Protein AF-A0A2K8WUB4-F1 (afdb_monomer_lite)

Secondary structure (DSSP, 8-state):
-EEEEETTEEEEEEEEEEE-HHHHT-GGGB-TTS-B---TTT--EEEEEE-TT--EEEESS-TT-----EEEEEEEEEEEEE-TTSS-EE--TT--S-EEEEEEEEEEEEE------------------------TT--S-----EETTEE-TT----S---TT-------S--GGGHHHHHHHHT--HHHHHHHT-GGGHHHHHHHHHHHHH-TT-HHHHHHHHHHHHHT-EEETTTTEEE-TTTTTSHHHHHHHHHHHS--HHHHHHHHHHHSS--SSEEEEEE---SSTT-SEEEEEETTTTEEEEEE-TTGGGS-HHHHHHHHHHHHHHHHHHHHHHTTT-SSSPPPHHHHHHHHHHHHHHHHHS-TTTHHHHHHHHHHHHHTHHHHHHHHHGGGTT-S-GGGTHHHHHTTTHHHHHHSSS-SS-HHHHHHHHHHTHHHHSSS---TT--

Structure (mmCIF, N/CA/C/O backbone):
data_AF-A0A2K8WUB4-F1
#
_entry.id   AF-A0A2K8WUB4-F1
#
loop_
_atom_site.group_PDB
_atom_site.id
_atom_site.type_symbol
_atom_site.label_atom_id
_atom_site.label_alt_id
_atom_site.label_comp_id
_atom_site.label_asym_id
_atom_site.label_entity_id
_atom_site.label_seq_id
_atom_site.pdbx_PDB_ins_code
_atom_site.Cartn_x
_atom_site.Cartn_y
_atom_site.Cartn_z
_atom_site.occupancy
_atom_site.B_iso_or_equiv
_atom_site.auth_seq_id
_atom_site.auth_comp_id
_atom_site.auth_asym_id
_atom_site.auth_atom_id
_atom_site.pdbx_PDB_model_num
ATOM 1 N N . MET A 1 1 ? -21.294 -20.393 35.984 1.00 43.91 1 MET A N 1
ATOM 2 C CA . MET A 1 1 ? -21.501 -20.922 37.353 1.00 43.91 1 MET A CA 1
ATOM 3 C C . MET A 1 1 ? -22.900 -21.512 37.394 1.00 43.91 1 MET A C 1
ATOM 5 O O . MET A 1 1 ? -23.821 -20.800 37.022 1.00 43.91 1 MET A O 1
ATOM 9 N N . HIS A 1 2 ? -23.064 -22.787 37.753 1.00 37.78 2 HIS A N 1
ATOM 10 C CA . HIS A 1 2 ? -24.391 -23.400 37.884 1.00 37.78 2 HIS A CA 1
ATOM 11 C C . HIS A 1 2 ? -24.726 -23.552 39.367 1.00 37.78 2 HIS A C 1
ATOM 13 O O . HIS A 1 2 ? -23.958 -24.165 40.103 1.00 37.78 2 HIS A O 1
ATOM 19 N N . LEU A 1 3 ? -25.862 -23.003 39.799 1.00 42.22 3 LEU A N 1
ATOM 20 C CA . LEU A 1 3 ? -26.473 -23.350 41.081 1.00 42.22 3 LEU A CA 1
ATOM 21 C C . LEU A 1 3 ? -27.508 -24.452 40.833 1.00 42.22 3 LEU A C 1
ATOM 23 O O . LEU A 1 3 ? -28.371 -24.288 39.974 1.00 42.22 3 LEU A O 1
ATOM 27 N N . ILE A 1 4 ? -27.443 -25.551 41.589 1.00 37.16 4 ILE A N 1
ATOM 28 C CA . ILE A 1 4 ? -28.573 -26.485 41.708 1.00 37.16 4 ILE A CA 1
ATOM 29 C C . ILE A 1 4 ? -29.073 -26.417 43.142 1.00 37.16 4 ILE A C 1
ATOM 31 O O . ILE A 1 4 ? -28.316 -26.616 44.092 1.00 37.16 4 ILE A O 1
ATOM 35 N N . GLU A 1 5 ? -30.361 -26.132 43.268 1.00 35.41 5 GLU A N 1
ATOM 36 C CA . GLU A 1 5 ? -31.099 -26.177 44.518 1.00 35.41 5 GLU A CA 1
ATOM 37 C C . GLU A 1 5 ? -31.355 -27.641 44.892 1.00 35.41 5 GLU A C 1
ATOM 39 O O . GLU A 1 5 ? -31.901 -28.419 44.108 1.00 35.41 5 GLU A O 1
ATOM 44 N N . THR A 1 6 ? -30.959 -28.032 46.099 1.00 38.91 6 THR A N 1
ATOM 45 C CA . THR A 1 6 ? -31.488 -29.246 46.726 1.00 38.91 6 THR A CA 1
ATOM 46 C C . THR A 1 6 ? -32.173 -28.822 48.011 1.00 38.91 6 THR A C 1
ATOM 48 O O . THR A 1 6 ? -31.714 -27.883 48.663 1.00 38.91 6 THR A O 1
ATOM 51 N N . GLY A 1 7 ? -33.287 -29.476 48.353 1.00 31.80 7 GLY A N 1
ATOM 52 C CA . GLY A 1 7 ? -34.225 -29.059 49.405 1.00 31.80 7 GLY A CA 1
ATOM 53 C C . GLY A 1 7 ? -33.686 -29.070 50.842 1.00 31.80 7 GLY A C 1
ATOM 54 O O . GLY A 1 7 ? -34.461 -29.250 51.777 1.00 31.80 7 GLY A O 1
ATOM 55 N N . SER A 1 8 ? -32.373 -28.952 51.043 1.00 33.38 8 SER A N 1
ATOM 56 C CA . SER A 1 8 ? -31.726 -28.993 52.355 1.00 33.38 8 SER A CA 1
ATOM 57 C C . SER A 1 8 ? -30.476 -28.112 52.503 1.00 33.38 8 SER A C 1
ATOM 59 O O . SER A 1 8 ? -29.885 -28.201 53.566 1.00 33.38 8 SER A O 1
ATOM 61 N N . ASN A 1 9 ? -30.063 -27.326 51.490 1.00 36.00 9 ASN A N 1
ATOM 62 C CA . ASN A 1 9 ? -29.095 -26.200 51.518 1.00 36.00 9 ASN A CA 1
ATOM 63 C C . ASN A 1 9 ? -28.535 -25.954 50.097 1.00 36.00 9 ASN A C 1
ATOM 65 O O . ASN A 1 9 ? -28.499 -26.867 49.265 1.00 36.00 9 ASN A O 1
ATOM 69 N N . TYR A 1 10 ? -28.086 -24.725 49.807 1.00 39.72 10 TYR A N 1
ATOM 70 C CA . TYR A 1 10 ? -27.424 -24.393 48.539 1.00 39.72 10 TYR A CA 1
ATOM 71 C C . TYR A 1 10 ? -26.009 -24.979 48.502 1.00 39.72 10 TYR A C 1
ATOM 73 O O . TYR A 1 10 ? -25.207 -24.726 49.395 1.00 39.72 10 TYR A O 1
ATOM 81 N N . ILE A 1 11 ? -25.676 -25.703 47.433 1.00 48.62 11 ILE A N 1
ATOM 82 C CA . ILE A 1 11 ? -24.293 -26.070 47.110 1.00 48.62 11 ILE A CA 1
ATOM 83 C C . ILE A 1 11 ? -23.952 -25.358 45.802 1.00 48.62 11 ILE A C 1
ATOM 85 O O . ILE A 1 11 ? -24.510 -25.684 44.753 1.00 48.62 11 ILE A O 1
ATOM 89 N N . ALA A 1 12 ? -23.054 -24.376 45.860 1.00 48.06 12 ALA A N 1
ATOM 90 C CA . ALA A 1 12 ? -22.504 -23.734 44.671 1.00 48.06 12 ALA A CA 1
ATOM 91 C C . ALA A 1 12 ? -21.246 -24.479 44.212 1.00 48.06 12 ALA A C 1
ATOM 93 O O . ALA A 1 12 ? -20.455 -24.957 45.023 1.00 48.06 12 ALA A O 1
ATOM 94 N N . TYR A 1 13 ? -21.072 -24.604 42.901 1.00 53.88 13 TYR A N 1
ATOM 95 C CA . TYR A 1 13 ? -19.934 -25.296 42.307 1.00 53.88 13 TYR A CA 1
ATOM 96 C C . TYR A 1 13 ? -19.607 -24.706 40.935 1.00 53.88 13 TYR A C 1
ATOM 98 O O . TYR A 1 13 ? -20.449 -24.118 40.244 1.00 53.88 13 TYR A O 1
ATOM 106 N N . ILE A 1 14 ? -18.357 -24.874 40.526 1.00 60.75 14 ILE A N 1
ATOM 107 C CA . ILE A 1 14 ? -17.895 -24.497 39.191 1.00 60.75 14 ILE A CA 1
ATOM 108 C C . ILE A 1 14 ? -18.023 -25.743 38.317 1.00 60.75 14 ILE A C 1
ATOM 110 O O . ILE A 1 14 ? -17.533 -26.802 38.701 1.00 60.75 14 ILE A O 1
ATOM 114 N N . ILE A 1 15 ? -18.688 -25.640 37.163 1.00 66.75 15 ILE A N 1
ATOM 115 C CA . ILE A 1 15 ? -18.698 -26.723 36.172 1.00 66.75 15 ILE A CA 1
ATOM 116 C C . ILE A 1 15 ? -17.862 -26.306 34.971 1.00 66.75 15 ILE A C 1
ATOM 118 O O . ILE A 1 15 ? -18.075 -25.229 34.415 1.00 66.75 15 ILE A O 1
ATOM 122 N N . ARG A 1 16 ? -16.939 -27.182 34.571 1.00 72.38 16 ARG A N 1
ATOM 123 C CA . ARG A 1 16 ? -16.241 -27.134 33.288 1.00 72.38 16 ARG A CA 1
ATOM 124 C C . ARG A 1 16 ? -16.828 -28.188 32.353 1.00 72.38 16 ARG A C 1
ATOM 126 O O . ARG A 1 16 ? -17.029 -29.327 32.771 1.00 72.38 16 ARG A O 1
ATOM 133 N N . TYR A 1 17 ? -17.042 -27.795 31.102 1.00 69.56 17 TYR A N 1
ATOM 134 C CA . TYR A 1 17 ? -17.524 -28.648 30.020 1.00 69.56 17 TYR A CA 1
ATOM 135 C C . TYR A 1 17 ? -16.442 -28.760 28.946 1.00 69.56 17 TYR A C 1
ATOM 137 O O . TYR A 1 17 ? -15.867 -27.746 28.548 1.00 69.56 17 TYR A O 1
ATOM 145 N N . ILE A 1 18 ? -16.144 -29.979 28.505 1.00 76.88 18 ILE A N 1
ATOM 146 C CA . ILE A 1 18 ? -15.232 -30.257 27.391 1.00 76.88 18 ILE A CA 1
ATOM 147 C C . ILE A 1 18 ? -15.992 -31.171 26.424 1.00 76.88 18 ILE A C 1
ATOM 149 O O . ILE A 1 18 ? -16.157 -32.349 26.734 1.00 76.88 18 ILE A O 1
ATOM 153 N N . PRO A 1 19 ? -16.544 -30.647 25.321 1.00 73.19 19 PRO A N 1
ATOM 154 C CA . PRO A 1 19 ? -17.351 -31.453 24.412 1.00 73.19 19 PRO A CA 1
ATOM 155 C C . PRO A 1 19 ? -16.525 -32.575 23.782 1.00 73.19 19 PRO A C 1
ATOM 157 O O . PRO A 1 19 ? -15.329 -32.409 23.529 1.00 73.19 19 PRO A O 1
ATOM 160 N N . ASP A 1 20 ? -17.163 -33.715 23.528 1.00 76.75 20 ASP A N 1
ATOM 161 C CA . ASP A 1 20 ? -16.536 -34.794 22.769 1.00 76.75 20 ASP A CA 1
ATOM 162 C C . ASP A 1 20 ? -16.676 -34.590 21.250 1.00 76.75 20 ASP A C 1
ATOM 164 O O . ASP A 1 20 ? -17.305 -33.648 20.759 1.00 76.75 20 ASP A O 1
ATOM 168 N N . TYR A 1 21 ? -16.062 -35.499 20.490 1.00 74.75 21 TYR A N 1
ATOM 169 C CA . TYR A 1 21 ? -16.078 -35.463 19.031 1.00 74.75 21 TYR A CA 1
ATOM 170 C C . TYR A 1 21 ? -17.491 -35.586 18.437 1.00 74.75 21 TYR A C 1
ATOM 172 O O . TYR A 1 21 ? -17.760 -35.010 17.387 1.00 74.75 21 TYR A O 1
ATOM 180 N N . ASN A 1 22 ? -18.406 -36.315 19.078 1.00 77.94 22 ASN A N 1
ATOM 181 C CA . ASN A 1 22 ? -19.759 -36.491 18.551 1.00 77.94 22 ASN A CA 1
ATOM 182 C C . ASN A 1 22 ? -20.593 -35.228 18.758 1.00 77.94 22 ASN A C 1
ATOM 184 O O . ASN A 1 22 ? -21.354 -34.849 17.872 1.00 77.94 22 ASN A O 1
ATOM 188 N N . TRP A 1 23 ? -20.415 -34.549 19.894 1.00 78.19 23 TRP A N 1
ATOM 189 C CA . TRP A 1 23 ? -21.084 -33.282 20.164 1.00 78.19 23 TRP A CA 1
ATOM 190 C C . TRP A 1 23 ? -20.632 -32.179 19.201 1.00 78.19 23 TRP A C 1
ATOM 192 O O . TRP A 1 23 ? -21.472 -31.457 18.672 1.00 78.19 23 TRP A O 1
ATOM 202 N N . PHE A 1 24 ? -19.331 -32.103 18.904 1.00 72.88 24 PHE A N 1
ATOM 203 C CA . PHE A 1 24 ? -18.780 -31.138 17.941 1.00 72.88 24 PHE A CA 1
ATOM 204 C C . PHE A 1 24 ? -19.300 -31.329 16.508 1.00 72.88 24 PHE A C 1
ATOM 206 O O . PHE A 1 24 ? -19.374 -30.372 15.751 1.00 72.88 24 PHE A O 1
ATOM 213 N N . ASN A 1 25 ? -19.647 -32.557 16.118 1.00 74.44 25 ASN A N 1
ATOM 214 C CA . ASN A 1 25 ? -20.091 -32.860 14.754 1.00 74.44 25 ASN A CA 1
ATOM 215 C C . ASN A 1 25 ? -21.616 -32.953 14.608 1.00 74.44 25 ASN A C 1
ATOM 217 O O . ASN A 1 25 ? -22.109 -33.260 13.521 1.00 74.44 25 ASN A O 1
ATOM 221 N N . ASN A 1 26 ? -22.377 -32.721 15.679 1.00 78.81 26 ASN A N 1
ATOM 222 C CA . ASN A 1 26 ? -23.829 -32.709 15.599 1.00 78.81 26 ASN A CA 1
ATOM 223 C C . ASN A 1 26 ? -24.318 -31.324 15.153 1.00 78.81 26 ASN A C 1
ATOM 225 O O . ASN A 1 26 ? -24.231 -30.363 15.912 1.00 78.81 26 ASN A O 1
ATOM 229 N N . LEU A 1 27 ? -24.866 -31.246 13.938 1.00 78.12 27 LEU A N 1
ATOM 230 C CA . LEU A 1 27 ? -25.408 -30.013 13.357 1.00 78.12 27 LEU A CA 1
ATOM 231 C C . LEU A 1 27 ? -26.558 -29.415 14.181 1.00 78.12 27 LEU A C 1
ATOM 233 O O . LEU A 1 27 ? -26.764 -28.210 14.126 1.00 78.12 27 LEU A O 1
ATOM 237 N N . ASP A 1 28 ? -27.249 -30.218 14.995 1.00 76.94 28 ASP A N 1
ATOM 238 C CA . ASP A 1 28 ? -28.298 -29.725 15.896 1.00 76.94 28 ASP A CA 1
ATOM 239 C C . ASP A 1 28 ? -27.740 -28.858 17.047 1.00 76.94 28 ASP A C 1
ATOM 241 O O . ASP A 1 28 ? -28.502 -28.165 17.718 1.00 76.94 28 ASP A O 1
ATOM 245 N N . ASN A 1 29 ? -26.421 -28.881 17.285 1.00 69.62 29 ASN A N 1
ATOM 246 C CA . ASN A 1 29 ? -25.744 -28.027 18.269 1.00 69.62 29 ASN A CA 1
ATOM 247 C C . ASN A 1 29 ? -25.305 -26.672 17.687 1.00 69.62 29 ASN A C 1
ATOM 249 O O . ASN A 1 29 ? -24.604 -25.918 18.364 1.00 69.62 29 ASN A O 1
ATOM 253 N N . TYR A 1 30 ? -25.690 -26.364 16.448 1.00 67.75 30 TYR A N 1
ATOM 254 C CA . TYR A 1 30 ? -25.358 -25.117 15.769 1.00 67.75 30 TYR A CA 1
ATOM 255 C C . TYR A 1 30 ? -26.629 -24.386 15.329 1.00 67.75 30 TYR A C 1
ATOM 257 O O . TYR A 1 30 ? -27.629 -25.011 14.966 1.00 67.75 30 TYR A O 1
ATOM 265 N N . THR A 1 31 ? -26.615 -23.054 15.363 1.00 64.62 31 THR A N 1
ATOM 266 C CA . THR A 1 31 ? -27.674 -22.254 14.735 1.00 64.62 31 THR A CA 1
ATOM 267 C C . THR A 1 31 ? -27.599 -22.379 13.206 1.00 64.62 31 THR A C 1
ATOM 269 O O . THR A 1 31 ? -26.561 -22.778 12.669 1.00 64.62 31 THR A O 1
ATOM 272 N N . PRO A 1 32 ? -28.664 -22.017 12.465 1.00 55.50 32 PRO A N 1
ATOM 273 C CA . PRO A 1 32 ? -28.603 -21.907 11.005 1.00 55.50 32 PRO A CA 1
ATOM 274 C C . PRO A 1 32 ? -27.464 -21.008 10.491 1.00 55.50 32 PRO A C 1
ATOM 276 O O . PRO A 1 32 ? -27.004 -21.193 9.367 1.00 55.50 32 PRO A O 1
ATOM 279 N N . GLU A 1 33 ? -27.007 -20.061 11.310 1.00 58.12 33 GLU A N 1
ATOM 280 C CA . GLU A 1 33 ? -25.914 -19.125 11.037 1.00 58.12 33 GLU A CA 1
ATOM 281 C C . GLU A 1 33 ? -24.518 -19.694 11.367 1.00 58.12 33 GLU A C 1
ATOM 283 O O . GLU A 1 33 ? -23.511 -19.059 11.063 1.00 58.12 33 GLU A O 1
ATOM 288 N N . GLY A 1 34 ? -24.438 -20.905 11.933 1.00 50.25 34 GLY A N 1
ATOM 289 C CA . GLY A 1 34 ? -23.181 -21.587 12.260 1.00 50.25 34 GLY A CA 1
ATOM 290 C C . GLY A 1 34 ? -22.642 -21.308 13.666 1.00 50.25 34 GLY A C 1
ATOM 291 O O . GLY A 1 34 ? -21.552 -21.777 13.998 1.00 50.25 34 GLY A O 1
ATOM 292 N N . ASP A 1 35 ? -23.396 -20.602 14.510 1.00 54.00 35 ASP A N 1
ATOM 293 C CA . ASP A 1 35 ? -22.995 -20.331 15.889 1.00 54.00 35 ASP A CA 1
ATOM 294 C C . ASP A 1 35 ? -23.192 -21.562 16.769 1.00 54.00 35 ASP A C 1
ATOM 296 O O . ASP A 1 35 ? -24.207 -22.255 16.694 1.00 54.00 35 ASP A O 1
ATOM 300 N N . LEU A 1 36 ? -22.233 -21.816 17.656 1.00 55.28 36 LEU A N 1
ATOM 301 C CA . LEU A 1 36 ? -22.310 -22.928 18.594 1.00 55.28 36 LEU A CA 1
ATOM 302 C C . LEU A 1 36 ? -23.345 -22.651 19.695 1.00 55.28 36 LEU A C 1
ATOM 304 O O . LEU A 1 36 ? -23.184 -21.729 20.497 1.00 55.28 36 LEU A O 1
ATOM 308 N N . VAL A 1 37 ? -24.358 -23.509 19.808 1.00 59.00 37 VAL A N 1
ATOM 309 C CA . VAL A 1 37 ? -25.370 -23.457 20.868 1.00 59.00 37 VAL A CA 1
ATOM 310 C C . VAL A 1 37 ? -25.053 -24.504 21.931 1.00 59.00 37 VAL A C 1
ATOM 312 O O . VAL A 1 37 ? -25.166 -25.710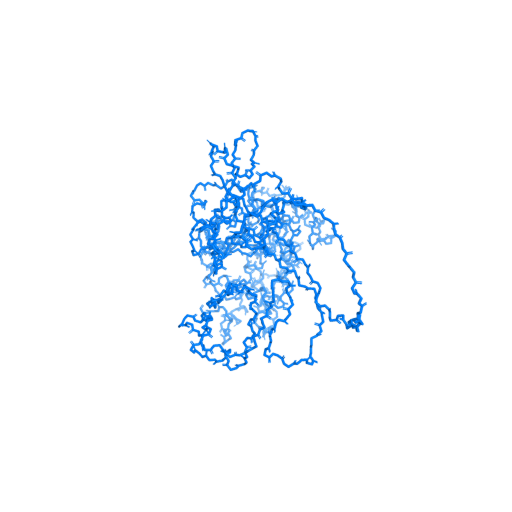 21.713 1.00 59.00 37 VAL A O 1
ATOM 315 N N . LEU A 1 38 ? -24.684 -24.052 23.133 1.00 56.84 38 LEU A N 1
ATOM 316 C CA . LEU A 1 38 ? -24.469 -24.953 24.265 1.00 56.84 38 LEU A CA 1
ATOM 317 C C . LEU A 1 38 ? -25.806 -25.313 24.933 1.00 56.84 38 LEU A C 1
ATOM 319 O O . LEU A 1 38 ? -26.228 -24.661 25.890 1.00 56.84 38 LEU A O 1
ATOM 323 N N . ASP A 1 39 ? -26.447 -26.385 24.463 1.00 63.78 39 ASP A N 1
ATOM 324 C CA . ASP A 1 39 ? -27.564 -27.025 25.167 1.00 63.78 39 ASP A CA 1
ATOM 325 C C . ASP A 1 39 ? -27.048 -28.086 26.157 1.00 63.78 39 ASP A C 1
ATOM 327 O O . ASP A 1 39 ? -26.502 -29.134 25.806 1.00 63.78 39 ASP A O 1
ATOM 331 N N . LEU A 1 40 ? -27.230 -27.810 27.447 1.00 59.88 40 LEU A N 1
ATOM 332 C CA . LEU A 1 40 ? -26.780 -28.682 28.533 1.00 59.88 40 LEU A CA 1
ATOM 333 C C . LEU A 1 40 ? -27.581 -29.985 28.642 1.00 59.88 40 LEU A C 1
ATOM 335 O O . LEU A 1 40 ? -27.093 -30.939 29.256 1.00 59.88 40 LEU A O 1
ATOM 339 N N . SER A 1 41 ? -28.792 -30.030 28.080 1.00 61.12 41 SER A N 1
ATOM 340 C CA . SER A 1 41 ? -29.646 -31.219 28.084 1.00 61.12 41 SER A CA 1
ATOM 341 C C . SER A 1 41 ? -29.175 -32.275 27.079 1.00 61.12 41 SER A C 1
ATOM 343 O O . SER A 1 41 ? -29.350 -33.470 27.324 1.00 61.12 41 SER A O 1
ATOM 345 N N . THR A 1 42 ? -28.503 -31.846 26.007 1.00 63.88 42 THR A N 1
ATOM 346 C CA . THR A 1 42 ? -27.965 -32.702 24.938 1.00 63.88 42 THR A CA 1
ATOM 347 C C . THR A 1 42 ? -26.439 -32.829 24.974 1.00 63.88 42 THR A C 1
ATOM 349 O O . THR A 1 42 ? -25.871 -33.580 24.182 1.00 63.88 42 THR A O 1
ATOM 352 N N . PHE A 1 43 ? -25.758 -32.143 25.903 1.00 70.38 43 PHE A N 1
ATOM 353 C CA . PHE A 1 43 ? -24.297 -32.136 25.997 1.00 70.38 43 PHE A CA 1
ATOM 354 C C . PHE A 1 43 ? -23.687 -33.535 26.183 1.00 70.38 43 PHE A C 1
ATOM 356 O O . PHE A 1 43 ? -23.942 -34.210 27.191 1.00 70.38 43 PHE A O 1
ATOM 363 N N . GLN A 1 44 ? -22.796 -33.901 25.255 1.00 73.94 44 GLN A N 1
ATOM 364 C CA . GLN A 1 44 ? -21.965 -35.107 25.281 1.00 73.94 44 GLN A CA 1
ATOM 365 C C . GLN A 1 44 ? -20.490 -34.688 25.369 1.00 73.94 44 GLN A C 1
ATOM 367 O O . GLN A 1 44 ? -20.019 -33.844 24.608 1.00 73.94 44 GLN A O 1
ATOM 372 N N . GLY A 1 45 ? -19.778 -35.208 26.365 1.00 76.81 45 GLY A N 1
ATOM 373 C CA . GLY A 1 45 ? -18.403 -34.816 26.658 1.00 76.81 45 GLY A CA 1
ATOM 374 C C . GLY A 1 45 ? -18.096 -34.818 28.146 1.00 76.81 45 GLY A C 1
ATOM 375 O O . GLY A 1 45 ? -18.918 -35.226 28.976 1.00 76.81 45 GLY A O 1
ATOM 376 N N . ASP A 1 46 ? -16.909 -34.329 28.482 1.00 76.06 46 ASP A N 1
ATOM 377 C CA . ASP A 1 46 ? -16.431 -34.333 29.845 1.00 76.06 46 ASP A CA 1
ATOM 378 C C . ASP A 1 46 ? -17.007 -33.199 30.684 1.00 76.06 46 ASP A C 1
ATOM 380 O O . ASP A 1 46 ? -17.038 -32.031 30.287 1.00 76.06 46 ASP A O 1
ATOM 384 N N . LYS A 1 47 ? -17.448 -33.559 31.888 1.00 76.50 47 LYS A N 1
ATOM 385 C CA . LYS A 1 47 ? -18.003 -32.649 32.884 1.00 76.50 47 LYS A CA 1
ATOM 386 C C . LYS A 1 47 ? -17.150 -32.746 34.132 1.00 76.50 47 LYS A C 1
ATOM 388 O O . LYS A 1 47 ? -17.001 -33.826 34.697 1.00 76.50 47 LYS A O 1
ATOM 393 N N . ILE A 1 48 ? -16.626 -31.612 34.582 1.00 68.56 48 ILE A N 1
ATOM 394 C CA . ILE A 1 48 ? -15.873 -31.526 35.833 1.00 68.56 48 ILE A CA 1
ATOM 395 C C . ILE A 1 48 ? -16.584 -30.549 36.751 1.00 68.56 48 ILE A C 1
ATOM 397 O O . ILE A 1 48 ? -16.775 -29.386 36.401 1.00 68.56 48 ILE A O 1
ATOM 401 N N . LYS A 1 49 ? -16.969 -31.029 37.926 1.00 69.19 49 LYS A N 1
ATOM 402 C CA . LYS A 1 49 ? -17.546 -30.253 39.014 1.00 69.19 49 LYS A CA 1
ATOM 403 C C . LYS A 1 49 ? -16.460 -29.971 40.040 1.00 69.19 49 LYS A C 1
ATOM 405 O O . LYS A 1 49 ? -15.869 -30.899 40.589 1.00 69.19 49 LYS A O 1
ATOM 410 N N . TYR A 1 50 ? -16.268 -28.699 40.342 1.00 60.50 50 TYR A N 1
ATOM 411 C CA . TYR A 1 50 ? -15.352 -28.242 41.373 1.00 60.50 50 TYR A CA 1
ATOM 412 C C . TYR A 1 50 ? -16.104 -27.651 42.558 1.00 60.50 50 TYR A C 1
ATOM 414 O O . TYR A 1 50 ? -17.175 -27.063 42.383 1.00 60.50 50 TYR A O 1
ATOM 422 N N . SER A 1 51 ? -15.520 -27.754 43.747 1.00 62.81 51 SER A N 1
ATOM 423 C CA . SER A 1 51 ? -15.932 -26.957 44.898 1.00 62.81 51 SER A CA 1
ATOM 424 C C . SER A 1 51 ? -15.611 -25.480 44.669 1.00 62.81 51 SER A C 1
ATOM 426 O O . SER A 1 51 ? -14.955 -25.112 43.686 1.00 62.81 51 SER A O 1
ATOM 428 N N . LEU A 1 52 ? -16.077 -24.611 45.566 1.00 52.97 52 LEU A N 1
ATOM 429 C CA . LEU A 1 52 ? -15.697 -23.196 45.530 1.00 52.97 52 LEU A CA 1
ATOM 430 C C . LEU A 1 52 ? -14.195 -23.013 45.797 1.00 52.97 52 LEU A C 1
ATOM 432 O O . LEU A 1 52 ? -13.573 -22.109 45.244 1.00 52.97 52 LEU A O 1
ATOM 436 N N . GLU A 1 53 ? -13.598 -23.941 46.543 1.00 55.53 53 GLU A N 1
ATOM 437 C CA . GLU A 1 53 ? -12.162 -24.072 46.805 1.00 55.53 53 GLU A CA 1
ATOM 438 C C . GLU A 1 53 ? -11.399 -24.690 45.619 1.00 55.53 53 GLU A C 1
ATOM 440 O O . GLU A 1 53 ? -10.184 -24.861 45.681 1.00 55.53 53 GLU A O 1
ATOM 445 N N . ARG A 1 54 ? -12.092 -24.969 44.505 1.00 53.78 54 ARG A N 1
ATOM 446 C CA . ARG A 1 54 ? -11.546 -25.525 43.256 1.00 53.78 54 ARG A CA 1
ATOM 447 C C . ARG A 1 54 ? -11.011 -26.953 43.387 1.00 53.78 54 ARG A C 1
ATOM 449 O O . ARG A 1 54 ? -10.236 -27.402 42.542 1.00 53.78 54 ARG A O 1
ATOM 456 N N . GLU A 1 55 ? -11.478 -27.695 44.384 1.00 57.50 55 GLU A N 1
ATOM 457 C CA . GLU A 1 55 ? -11.239 -29.133 44.486 1.00 57.50 55 GLU A CA 1
ATOM 458 C C . GLU A 1 55 ? -12.190 -29.885 43.555 1.00 57.50 55 GLU A C 1
ATOM 460 O O . GLU A 1 55 ? -13.362 -29.529 43.441 1.00 57.50 55 GLU A O 1
ATOM 465 N N . VAL A 1 56 ? -11.710 -30.925 42.867 1.00 62.12 56 VAL A N 1
ATOM 466 C CA . VAL A 1 56 ? -12.575 -31.749 42.010 1.00 62.12 56 VAL A CA 1
ATOM 467 C C . VAL A 1 56 ? -13.537 -32.532 42.902 1.00 62.12 56 VAL A C 1
ATOM 469 O O . VAL A 1 56 ? -13.146 -33.496 43.551 1.00 62.12 56 VAL A O 1
ATOM 472 N N . ILE A 1 57 ? -14.809 -32.132 42.905 1.00 70.81 57 ILE A N 1
ATOM 473 C CA . ILE A 1 57 ? -15.885 -32.856 43.593 1.00 70.81 57 ILE A CA 1
ATOM 474 C C . ILE A 1 57 ? -16.276 -34.086 42.775 1.00 70.81 57 ILE A C 1
ATOM 476 O O . ILE A 1 57 ? -16.561 -35.149 43.321 1.00 70.81 57 ILE A O 1
ATOM 480 N N . TRP A 1 58 ? -16.357 -33.925 41.454 1.00 74.00 58 TRP A N 1
ATOM 481 C CA . TRP A 1 58 ? -16.802 -34.974 40.547 1.00 74.00 58 TRP A CA 1
ATOM 482 C C . TRP A 1 58 ? -16.289 -34.708 39.133 1.00 74.00 58 TRP A C 1
ATOM 484 O O . TRP A 1 58 ? -16.220 -33.560 38.703 1.00 74.00 58 TRP A O 1
ATOM 494 N N . THR A 1 59 ? -15.936 -35.758 38.401 1.00 75.50 59 THR A N 1
ATOM 495 C CA . THR A 1 59 ? -15.502 -35.667 37.005 1.00 75.50 59 THR A CA 1
ATOM 496 C C . THR A 1 59 ? -15.972 -36.893 36.231 1.00 75.50 59 THR A C 1
ATOM 498 O O . THR A 1 59 ? -16.058 -37.983 36.796 1.00 75.50 59 THR A O 1
ATOM 501 N N . THR A 1 60 ? -16.265 -36.727 34.944 1.00 73.94 60 THR A N 1
ATOM 502 C CA . THR A 1 60 ? -16.450 -37.847 34.005 1.00 73.94 60 THR A CA 1
ATOM 503 C C . THR A 1 60 ? -15.124 -38.380 33.455 1.00 73.94 60 THR A C 1
ATOM 505 O O . THR A 1 60 ? -15.101 -39.481 32.909 1.00 73.94 60 THR A O 1
ATOM 508 N N . ILE A 1 61 ? -14.025 -37.632 33.618 1.00 68.06 61 ILE A N 1
ATOM 509 C CA . ILE A 1 61 ? -12.698 -37.999 33.109 1.00 68.06 61 ILE A CA 1
ATOM 510 C C . ILE A 1 61 ? -12.107 -39.130 33.971 1.00 68.06 61 ILE A C 1
ATOM 512 O O . ILE A 1 61 ? -12.020 -38.972 35.193 1.00 68.06 61 ILE A O 1
ATOM 516 N N . PRO A 1 62 ? -11.645 -40.247 33.375 1.00 58.28 62 PRO A N 1
ATOM 517 C CA . PRO A 1 62 ? -10.936 -41.306 34.091 1.00 58.28 62 PRO A CA 1
ATOM 518 C C . PRO A 1 62 ? -9.670 -40.778 34.785 1.00 58.28 62 PRO A C 1
ATOM 520 O O . PRO A 1 62 ? -8.938 -39.963 34.232 1.00 58.28 62 PRO A O 1
ATOM 523 N N . VAL A 1 63 ? -9.387 -41.273 35.989 1.00 52.88 63 VAL A N 1
ATOM 524 C CA . VAL A 1 63 ? -8.465 -40.685 36.989 1.00 52.88 63 VAL A CA 1
ATOM 525 C C . VAL A 1 63 ? -6.971 -40.644 36.580 1.00 52.88 63 VAL A C 1
ATOM 527 O O . VAL A 1 63 ? -6.136 -40.198 37.357 1.00 52.88 63 VAL A O 1
ATOM 530 N N . ASP A 1 64 ? -6.591 -41.062 35.371 1.00 44.25 64 ASP A N 1
ATOM 531 C CA . ASP A 1 64 ? -5.202 -41.447 35.061 1.00 44.25 64 ASP A CA 1
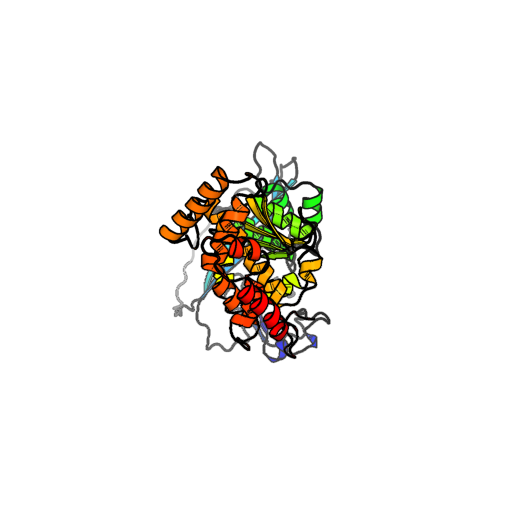ATOM 532 C C . ASP A 1 64 ? -4.352 -40.398 34.305 1.00 44.25 64 ASP A C 1
ATOM 534 O O . ASP A 1 64 ? -3.238 -40.694 33.879 1.00 44.25 64 ASP A O 1
ATOM 538 N N . THR A 1 65 ? -4.829 -39.159 34.101 1.00 45.66 65 THR A N 1
ATOM 539 C CA . THR A 1 65 ? -4.110 -38.175 33.248 1.00 45.66 65 THR A CA 1
ATOM 540 C C . THR A 1 65 ? -3.988 -36.742 33.778 1.00 45.66 65 THR A C 1
ATOM 542 O O . THR A 1 65 ? -3.528 -35.863 33.046 1.00 45.66 65 THR A O 1
ATOM 545 N N . ALA A 1 66 ? -4.304 -36.459 35.045 1.00 43.97 66 ALA A N 1
ATOM 546 C CA . ALA A 1 66 ? -4.216 -35.094 35.576 1.00 43.97 66 ALA A CA 1
ATOM 547 C C . ALA A 1 66 ? -2.753 -34.622 35.778 1.00 43.97 66 ALA A C 1
ATOM 549 O O . ALA A 1 66 ? -2.183 -34.729 36.862 1.00 43.97 66 ALA A O 1
ATOM 550 N N . ARG A 1 67 ? -2.132 -34.069 34.726 1.00 42.06 67 ARG A N 1
ATOM 551 C CA . ARG A 1 67 ? -0.913 -33.247 34.825 1.00 42.06 67 ARG A CA 1
ATOM 552 C C . ARG A 1 67 ? -1.290 -31.856 35.333 1.00 42.06 67 ARG A C 1
ATOM 554 O O . ARG A 1 67 ? -2.161 -31.207 34.761 1.00 42.06 67 ARG A O 1
ATOM 561 N N . GLY A 1 68 ? -0.636 -31.412 36.402 1.00 43.53 68 GLY A N 1
ATOM 562 C CA . GLY A 1 68 ? -0.929 -30.129 37.031 1.00 43.53 68 GLY A CA 1
ATOM 563 C C . GLY A 1 68 ? -0.490 -28.908 36.225 1.00 43.53 68 GLY A C 1
ATOM 564 O O . GLY A 1 68 ? 0.539 -28.944 35.553 1.00 43.53 68 GLY A O 1
ATOM 565 N N . GLY A 1 69 ? -1.260 -27.821 36.317 1.00 37.31 69 GLY A N 1
ATOM 566 C CA . GLY A 1 69 ? -0.994 -26.546 35.650 1.00 37.31 69 GLY A CA 1
ATOM 567 C C . GLY A 1 69 ? -1.413 -25.351 36.507 1.00 37.31 69 GLY A C 1
ATOM 568 O O . GLY A 1 69 ? -2.166 -25.494 37.471 1.00 37.31 69 GLY A O 1
ATOM 569 N N . TRP A 1 70 ? -0.896 -24.170 36.171 1.00 39.19 70 TRP A N 1
ATOM 570 C CA . TRP A 1 70 ? -1.376 -22.907 36.729 1.00 39.19 70 TRP A CA 1
ATOM 571 C C . TRP A 1 70 ? -2.620 -22.470 35.963 1.00 39.19 70 TRP A C 1
ATOM 573 O O . TRP A 1 70 ? -2.604 -22.418 34.736 1.00 39.19 70 TRP A O 1
ATOM 583 N N . ILE A 1 71 ? -3.686 -22.155 36.687 1.00 37.25 71 ILE A N 1
ATOM 584 C CA . ILE A 1 71 ? -4.897 -21.560 36.133 1.00 37.25 71 ILE A CA 1
ATOM 585 C C . ILE A 1 71 ? -5.010 -20.161 36.725 1.00 37.25 71 ILE A C 1
ATOM 587 O O . ILE A 1 71 ? -5.122 -20.006 37.941 1.00 37.25 71 ILE A O 1
ATOM 591 N N . GLU A 1 72 ? -4.970 -19.147 35.867 1.00 39.94 72 GLU A N 1
ATOM 592 C CA . GLU A 1 72 ? -5.314 -17.773 36.216 1.00 39.94 72 GLU A CA 1
ATOM 593 C C . GLU A 1 72 ? -6.757 -17.505 35.792 1.00 39.94 72 GLU A C 1
ATOM 595 O O . GLU A 1 72 ? -7.134 -17.734 34.645 1.00 39.94 72 GLU A O 1
ATOM 600 N N . VAL A 1 73 ? -7.581 -17.056 36.737 1.00 40.62 73 VAL A N 1
ATOM 601 C CA . VAL A 1 73 ? -8.965 -16.660 36.477 1.00 40.62 73 VAL A CA 1
ATOM 602 C C . VAL A 1 73 ? -9.098 -15.185 36.804 1.00 40.62 73 VAL A C 1
ATOM 604 O O . VAL A 1 73 ? -8.905 -14.782 37.951 1.00 40.62 73 VAL A O 1
ATOM 607 N N . CYS A 1 74 ? -9.448 -14.394 35.797 1.00 41.47 74 CYS A N 1
ATOM 608 C CA . CYS A 1 74 ? -9.763 -12.982 35.945 1.00 41.47 74 CYS A CA 1
ATOM 609 C C . CYS A 1 74 ? -11.274 -12.770 35.887 1.00 41.47 74 CYS A C 1
ATOM 611 O O . CYS A 1 74 ? -11.965 -13.336 35.044 1.00 41.47 74 CYS A O 1
ATOM 613 N N . THR A 1 75 ? -11.778 -11.935 36.787 1.00 44.78 75 THR A N 1
ATOM 614 C CA . THR A 1 75 ? -13.150 -11.431 36.771 1.00 44.78 75 THR A CA 1
ATOM 615 C C . THR A 1 75 ? -13.111 -9.932 36.524 1.00 44.78 75 THR A C 1
ATOM 617 O O . THR A 1 75 ? -12.269 -9.228 37.084 1.00 44.78 75 THR A O 1
ATOM 620 N N . PHE A 1 76 ? -14.001 -9.450 35.664 1.00 47.47 76 PHE A N 1
ATOM 621 C CA . PHE A 1 76 ? -14.166 -8.032 35.375 1.00 47.47 76 PHE A CA 1
ATOM 622 C C . PHE A 1 76 ? -15.510 -7.600 35.948 1.00 47.47 76 PHE A C 1
ATOM 624 O O . PHE A 1 76 ? -16.532 -8.216 35.655 1.00 47.47 76 PHE A O 1
ATOM 631 N N . SER A 1 77 ? -15.504 -6.583 36.805 1.00 47.62 77 SER A N 1
ATOM 632 C CA . SER A 1 77 ? -16.717 -6.065 37.443 1.00 47.62 77 SER A CA 1
ATOM 633 C C . SER A 1 77 ? -16.832 -4.567 37.199 1.00 47.62 77 SER A C 1
ATOM 635 O O . SER A 1 77 ? -15.853 -3.843 37.378 1.00 47.62 77 SER A O 1
ATOM 637 N N . SER A 1 78 ? -18.016 -4.079 36.822 1.00 48.34 78 SER A N 1
ATOM 638 C CA . SER A 1 78 ? -18.281 -2.640 36.804 1.00 48.34 78 SER A CA 1
ATOM 639 C C . SER A 1 78 ? -18.591 -2.164 38.222 1.00 48.34 78 SER A C 1
ATOM 641 O O . SER A 1 78 ? -19.586 -2.587 38.816 1.00 48.34 78 SER A O 1
ATOM 643 N N . VAL A 1 79 ? -17.777 -1.265 38.763 1.00 59.62 79 VAL A N 1
ATOM 644 C CA . VAL A 1 79 ? -18.079 -0.569 40.016 1.00 59.62 79 VAL A CA 1
ATOM 645 C C . VAL A 1 79 ? -18.617 0.816 39.695 1.00 59.62 79 VAL A C 1
ATOM 647 O O . VAL A 1 79 ? -18.062 1.537 38.865 1.00 59.62 79 VAL A O 1
ATOM 650 N N . ALA A 1 80 ? -19.723 1.192 40.333 1.00 61.34 80 ALA A N 1
ATOM 651 C CA . ALA A 1 80 ? -20.215 2.558 40.245 1.00 61.34 80 ALA A CA 1
ATOM 652 C C . ALA A 1 80 ? -19.197 3.487 40.914 1.00 61.34 80 ALA A C 1
ATOM 654 O O . ALA A 1 80 ? -18.765 3.227 42.037 1.00 61.34 80 ALA A O 1
ATOM 655 N N . THR A 1 81 ? -18.837 4.571 40.242 1.00 73.19 81 THR A N 1
ATOM 656 C CA . THR A 1 81 ? -17.972 5.623 40.766 1.00 73.19 81 THR A CA 1
ATOM 657 C C . THR A 1 81 ? -18.757 6.915 40.932 1.00 73.19 81 THR A C 1
ATOM 659 O O . THR A 1 81 ? -19.875 7.078 40.436 1.00 73.19 81 THR A O 1
ATOM 662 N N . CYS A 1 82 ? -18.198 7.824 41.711 1.00 76.12 82 CYS A N 1
ATOM 663 C CA . CYS A 1 82 ? -18.828 9.081 42.068 1.00 76.12 82 CYS A CA 1
ATOM 664 C C . CYS A 1 82 ? -17.756 10.157 42.241 1.00 76.12 82 CYS A C 1
ATOM 666 O O . CYS A 1 82 ? -16.651 9.861 42.700 1.00 76.12 82 CYS A O 1
ATOM 668 N N . ASP A 1 83 ? -18.085 11.396 41.879 1.00 74.06 83 ASP A N 1
ATOM 669 C CA . ASP A 1 83 ? -17.182 12.558 41.890 1.00 74.06 83 ASP A CA 1
ATOM 670 C C . ASP A 1 83 ? -17.256 13.398 43.181 1.00 74.06 83 ASP A C 1
ATOM 672 O O . ASP A 1 83 ? -16.699 14.496 43.272 1.00 74.06 83 ASP A O 1
ATOM 676 N N . TYR A 1 84 ? -17.950 12.894 44.203 1.00 72.44 84 TYR A N 1
ATOM 677 C CA . TYR A 1 84 ? -18.144 13.616 45.453 1.00 72.44 84 TYR A CA 1
ATOM 678 C C . TYR A 1 84 ? -16.815 13.769 46.212 1.00 72.44 84 TYR A C 1
ATOM 680 O O . TYR A 1 84 ? -16.225 12.785 46.642 1.00 72.44 84 TYR A O 1
ATOM 688 N N . GLY A 1 85 ? -16.363 15.010 46.432 1.00 63.84 85 GLY A N 1
ATOM 689 C CA . GLY A 1 85 ? -15.164 15.290 47.235 1.00 63.84 85 GLY A CA 1
ATOM 690 C C . GLY A 1 85 ? -13.856 15.427 46.446 1.00 63.84 85 GLY A C 1
ATOM 691 O O . GLY A 1 85 ? -12.809 15.000 46.922 1.00 63.84 85 GLY A O 1
ATOM 692 N N . THR A 1 86 ? -13.887 16.075 45.277 1.00 63.91 86 THR A N 1
ATOM 693 C CA . THR A 1 86 ? -12.719 16.481 44.449 1.00 63.91 86 THR A CA 1
ATOM 694 C C . THR A 1 86 ? -11.933 15.356 43.766 1.00 63.91 86 THR A C 1
ATOM 696 O O . THR A 1 86 ? -11.012 15.648 43.008 1.00 63.91 86 THR A O 1
ATOM 699 N N . SER A 1 87 ? -12.309 14.089 43.961 1.00 68.88 87 SER A N 1
ATOM 700 C CA . SER A 1 87 ? -11.696 12.943 43.277 1.00 68.88 87 SER A CA 1
ATOM 701 C C . SER A 1 87 ? -12.732 11.865 42.959 1.00 68.88 87 SER A C 1
ATOM 703 O O . SER A 1 87 ? -13.682 11.676 43.716 1.00 68.88 87 SER A O 1
ATOM 705 N N . ILE A 1 88 ? -12.551 11.177 41.828 1.00 70.62 88 ILE A N 1
ATOM 706 C CA . ILE A 1 88 ? -13.386 10.037 41.437 1.00 70.62 88 ILE A CA 1
ATOM 707 C C . ILE A 1 88 ? -13.009 8.844 42.319 1.00 70.62 88 ILE A C 1
ATOM 709 O O . ILE A 1 88 ? -11.842 8.465 42.399 1.00 70.62 88 ILE A O 1
ATOM 713 N N . HIS A 1 89 ? -14.006 8.248 42.963 1.00 74.06 89 HIS A N 1
ATOM 714 C CA . HIS A 1 89 ? -13.854 7.115 43.878 1.00 74.06 89 HIS A CA 1
ATOM 715 C C . HIS A 1 89 ? -15.036 6.149 43.751 1.00 74.06 89 HIS A C 1
ATOM 717 O O . HIS A 1 89 ? -16.074 6.507 43.183 1.00 74.06 89 HIS A O 1
ATOM 723 N N . ASP A 1 90 ? -14.878 4.931 44.269 1.00 72.00 90 ASP A N 1
ATOM 724 C CA . ASP A 1 90 ? -15.941 3.927 44.273 1.00 72.00 90 ASP A CA 1
ATOM 725 C C . ASP A 1 90 ? -17.130 4.416 45.122 1.00 72.00 90 ASP A C 1
ATOM 727 O O . ASP A 1 90 ? -16.975 5.022 46.187 1.00 72.00 90 ASP A O 1
ATOM 731 N N . ARG A 1 91 ? -18.348 4.192 44.627 1.00 65.81 91 ARG A N 1
ATOM 732 C CA . ARG A 1 91 ? -19.577 4.756 45.189 1.00 65.81 91 ARG A CA 1
ATOM 733 C C . ARG A 1 91 ? -19.864 4.184 46.578 1.00 65.81 91 ARG A C 1
ATOM 735 O O . ARG A 1 91 ? -20.350 3.065 46.719 1.00 65.81 91 ARG A O 1
ATOM 742 N N . GLY A 1 92 ? -19.673 5.010 47.603 1.00 67.50 92 GLY A N 1
ATOM 743 C CA . GLY A 1 92 ? -20.148 4.734 48.958 1.00 67.50 92 GLY A CA 1
ATOM 744 C C . GLY A 1 92 ? -21.627 5.109 49.184 1.00 67.50 92 GLY A C 1
ATOM 745 O O . GLY A 1 92 ? -22.217 5.850 48.391 1.00 67.50 92 GLY A O 1
ATOM 746 N N . PRO A 1 93 ? -22.234 4.699 50.316 1.00 63.69 93 PRO A N 1
ATOM 747 C CA . PRO A 1 93 ? -23.644 4.967 50.649 1.00 63.69 93 PRO A CA 1
ATOM 748 C C . PRO A 1 93 ? -24.020 6.454 50.731 1.00 63.69 93 PRO A C 1
ATOM 750 O O . PRO A 1 93 ? -25.196 6.804 50.717 1.00 63.69 93 PRO A O 1
ATOM 753 N N . ARG A 1 94 ? -23.023 7.337 50.859 1.00 66.31 94 ARG A N 1
ATOM 754 C CA . ARG A 1 94 ? -23.195 8.790 51.006 1.00 66.31 94 ARG A CA 1
ATOM 755 C C . ARG A 1 94 ? -22.942 9.572 49.718 1.00 66.31 94 ARG A C 1
ATOM 757 O O . ARG A 1 94 ? -22.889 10.797 49.763 1.00 66.31 94 ARG A O 1
ATOM 764 N N . CYS A 1 95 ? -22.770 8.893 48.586 1.00 72.50 95 CYS A N 1
ATOM 765 C CA . CYS A 1 95 ? -22.489 9.573 47.331 1.00 72.50 95 CYS A CA 1
ATOM 766 C C . CYS A 1 95 ? -23.737 10.219 46.726 1.00 72.50 95 CYS A C 1
ATOM 768 O O . CYS A 1 95 ? -24.697 9.524 46.394 1.00 72.50 95 CYS A O 1
ATOM 770 N N . GLY A 1 96 ? -23.695 11.547 46.580 1.00 64.75 96 GLY A N 1
ATOM 771 C CA . GLY A 1 96 ? -24.773 12.379 46.030 1.00 64.75 96 GLY A CA 1
ATOM 772 C C . GLY A 1 96 ? -24.390 13.174 44.775 1.00 64.75 96 GLY A C 1
ATOM 773 O O . GLY A 1 96 ? -25.002 14.208 44.527 1.00 64.75 96 GLY A O 1
ATOM 774 N N . GLY A 1 97 ? -23.365 12.741 44.032 1.00 64.44 97 GLY A N 1
ATOM 775 C CA . GLY A 1 97 ? -22.855 13.400 42.819 1.00 64.44 97 GLY A CA 1
ATOM 776 C C . GLY A 1 97 ? -23.205 12.675 41.513 1.00 64.44 97 GLY A C 1
ATOM 777 O O . GLY A 1 97 ? -24.045 11.770 41.502 1.00 64.44 97 GLY A O 1
ATOM 778 N N . SER A 1 98 ? -22.548 13.069 40.418 1.00 55.22 98 SER A N 1
ATOM 779 C CA . SER A 1 98 ? -22.704 12.414 39.111 1.00 55.22 98 SER A CA 1
ATOM 780 C C . SER A 1 98 ? -22.200 10.973 39.183 1.00 55.22 98 SER A C 1
ATOM 782 O O . SER A 1 98 ? -21.149 10.699 39.765 1.00 55.22 98 SER A O 1
ATOM 784 N N . LEU A 1 99 ? -22.971 10.044 38.617 1.00 60.16 99 LEU A N 1
ATOM 785 C CA . LEU A 1 99 ? -22.651 8.620 38.633 1.00 60.16 99 LEU A CA 1
ATOM 786 C C . LEU A 1 99 ? -21.822 8.264 37.399 1.00 60.16 99 LEU A C 1
ATOM 788 O O . LEU A 1 99 ? -22.255 8.507 36.276 1.00 60.16 99 LEU A O 1
ATOM 792 N N . GLY A 1 100 ? -20.650 7.677 37.631 1.00 57.19 100 GLY A N 1
ATOM 793 C CA . GLY A 1 100 ? -19.839 7.017 36.612 1.00 57.19 100 GLY A CA 1
ATOM 794 C C . GLY A 1 100 ? -19.757 5.514 36.867 1.00 57.19 100 GLY A C 1
ATOM 795 O O . GLY A 1 100 ? -20.258 5.006 37.874 1.00 57.19 100 GLY A O 1
ATOM 796 N N . THR A 1 101 ? -19.102 4.787 35.971 1.00 62.31 101 THR A N 1
ATOM 797 C CA . THR A 1 101 ? -18.759 3.371 36.155 1.00 62.31 101 THR A CA 1
ATOM 798 C C . THR A 1 101 ? -17.300 3.151 35.784 1.00 62.31 101 THR A C 1
ATOM 800 O O . THR A 1 101 ? -16.824 3.718 34.806 1.00 62.31 101 THR A O 1
ATOM 803 N N . ARG A 1 102 ? -16.586 2.322 36.549 1.00 54.09 102 ARG A N 1
ATOM 804 C CA . ARG A 1 102 ? -15.212 1.892 36.255 1.00 54.09 102 ARG A CA 1
ATOM 805 C C . ARG A 1 102 ? -15.157 0.370 36.218 1.00 54.09 102 ARG A C 1
ATOM 807 O O . ARG A 1 102 ? -15.761 -0.283 37.063 1.00 54.09 102 ARG A O 1
ATOM 814 N N . LEU A 1 103 ? -14.413 -0.197 35.275 1.00 50.56 103 LEU A N 1
ATOM 815 C CA . LEU A 1 103 ? -14.106 -1.625 35.258 1.00 50.56 103 LEU A CA 1
ATOM 816 C C . LEU A 1 103 ? -12.968 -1.932 36.232 1.00 50.56 103 LEU A C 1
ATOM 818 O O . LEU A 1 103 ? -11.914 -1.301 36.201 1.00 50.56 103 LEU A O 1
ATOM 822 N N . VAL A 1 104 ? -13.186 -2.913 37.100 1.00 51.78 104 VAL A N 1
ATOM 823 C CA . VAL A 1 104 ? -12.173 -3.451 38.007 1.00 51.78 104 VAL A CA 1
ATOM 824 C C . VAL A 1 104 ? -11.879 -4.880 37.577 1.00 51.78 104 VAL A C 1
ATOM 826 O O . VAL A 1 104 ? -12.771 -5.730 37.562 1.00 51.78 104 VAL A O 1
ATOM 829 N N . LYS A 1 105 ? -10.619 -5.126 37.205 1.00 53.22 105 LYS A N 1
ATOM 830 C CA . LYS A 1 105 ? -10.083 -6.455 36.908 1.00 53.22 105 LYS A CA 1
ATOM 831 C C . LYS A 1 105 ? -9.546 -7.062 38.200 1.00 53.22 105 LYS A C 1
ATOM 833 O O . LYS A 1 105 ? -8.614 -6.530 38.797 1.00 53.22 105 LYS A O 1
ATOM 838 N N . SER A 1 106 ? -10.102 -8.194 38.605 1.00 47.22 106 SER A N 1
ATOM 839 C CA . SER A 1 106 ? -9.629 -8.974 39.748 1.00 47.22 106 SER A CA 1
ATOM 840 C C . SER A 1 106 ? -9.213 -10.356 39.269 1.00 47.22 106 SER A C 1
ATOM 842 O O . SER A 1 106 ? -10.059 -11.163 38.880 1.00 47.22 106 SER A O 1
ATOM 844 N N . CYS A 1 107 ? -7.907 -10.618 39.277 1.00 44.62 107 CYS A N 1
ATOM 845 C CA . CYS A 1 107 ? -7.336 -11.903 38.881 1.00 44.62 107 CYS A CA 1
ATOM 846 C C . CYS A 1 107 ? -6.885 -12.707 40.093 1.00 44.62 107 CYS A C 1
ATOM 848 O O . CYS A 1 107 ? -6.439 -12.164 41.103 1.00 44.62 107 CYS A O 1
ATOM 850 N N . SER A 1 108 ? -6.993 -14.024 39.990 1.00 40.28 108 SER A N 1
ATOM 851 C CA . SER A 1 108 ? -6.431 -14.954 40.960 1.00 40.28 108 SER A CA 1
ATOM 852 C C . SER A 1 108 ? -5.844 -16.149 40.228 1.00 40.28 108 SER A C 1
ATOM 854 O O . SER A 1 108 ? -6.529 -16.776 39.420 1.00 40.28 108 SER A O 1
ATOM 856 N N . SER A 1 109 ? -4.597 -16.486 40.540 1.00 39.50 109 SER A N 1
ATOM 857 C CA . SER A 1 109 ? -3.914 -17.665 40.019 1.00 39.50 109 SER A CA 1
ATOM 858 C C . SER A 1 109 ? -3.875 -18.781 41.063 1.00 39.50 109 SER A C 1
ATOM 860 O O . SER A 1 109 ? -3.717 -18.538 42.258 1.00 39.50 109 SER A O 1
ATOM 862 N N . ALA A 1 110 ? -4.062 -20.022 40.616 1.00 38.03 110 ALA A N 1
ATOM 863 C CA . ALA A 1 110 ? -3.942 -21.213 41.449 1.00 38.03 110 ALA A CA 1
ATOM 864 C C . ALA A 1 110 ? -3.212 -22.326 40.688 1.00 38.03 110 ALA A C 1
ATOM 866 O O . ALA A 1 110 ? -3.456 -22.541 39.501 1.00 38.03 110 ALA A O 1
ATOM 867 N N . TYR A 1 111 ? -2.320 -23.036 41.377 1.00 40.75 111 TYR A N 1
ATOM 868 C CA . TYR A 1 111 ? -1.635 -24.214 40.848 1.00 40.75 111 TYR A CA 1
ATOM 869 C C . TYR A 1 111 ? -2.415 -25.471 41.204 1.00 40.75 111 TYR A C 1
ATOM 871 O O . TYR A 1 111 ? -2.674 -25.723 42.379 1.00 40.75 111 TYR A O 1
ATOM 879 N N . THR A 1 112 ? -2.754 -26.291 40.215 1.00 45.47 112 THR A N 1
ATOM 880 C CA . THR A 1 112 ? -3.446 -27.559 40.457 1.00 45.47 112 THR A CA 1
ATOM 881 C C . THR A 1 112 ? -2.441 -28.707 40.397 1.00 45.47 112 THR A C 1
ATOM 883 O O . THR A 1 112 ? -2.316 -29.362 39.371 1.00 45.47 112 THR A O 1
ATOM 886 N N . GLY A 1 113 ? -1.680 -28.945 41.466 1.00 37.28 113 GLY A N 1
ATOM 887 C CA . GLY A 1 113 ? -0.795 -30.110 41.588 1.00 37.28 113 GLY A CA 1
ATOM 888 C C . GLY A 1 113 ? -1.305 -31.066 42.662 1.00 37.28 113 GLY A C 1
ATOM 889 O O . GLY A 1 113 ? -1.535 -30.646 43.792 1.00 37.28 113 GLY A O 1
ATOM 890 N N . SER A 1 114 ? -1.477 -32.349 42.338 1.00 40.19 114 SER A N 1
ATOM 891 C CA . SER A 1 114 ? -1.873 -33.373 43.309 1.00 40.19 114 SER A CA 1
ATOM 892 C C . SER A 1 114 ? -0.723 -33.658 44.284 1.00 40.19 114 SER A C 1
ATOM 894 O O . SER A 1 114 ? 0.186 -34.432 43.980 1.00 40.19 114 SER A O 1
ATOM 896 N N . GLY A 1 115 ? -0.747 -33.023 45.455 1.00 35.62 115 GLY A N 1
ATOM 897 C CA . GLY A 1 115 ? 0.090 -33.402 46.590 1.00 35.62 115 GLY A CA 1
ATOM 898 C C . GLY A 1 115 ? -0.495 -34.633 47.278 1.00 35.62 115 GLY A C 1
ATOM 899 O O . GLY A 1 115 ? -1.539 -34.553 47.916 1.00 35.62 115 GLY A O 1
ATOM 900 N N . SER A 1 116 ? 0.163 -35.784 47.158 1.00 36.47 116 SER A N 1
ATOM 901 C CA . SER A 1 116 ? -0.197 -37.000 47.892 1.00 36.47 116 SER A CA 1
ATOM 902 C C . SER A 1 116 ? 0.234 -36.883 49.361 1.00 36.47 116 SER A C 1
ATOM 904 O O . SER A 1 116 ? 1.336 -37.297 49.725 1.00 36.47 116 SER A O 1
ATOM 906 N N . GLY A 1 117 ? -0.618 -36.291 50.200 1.00 32.12 117 GLY A N 1
ATOM 907 C CA . GLY A 1 117 ? -0.458 -36.256 51.654 1.00 32.12 117 GLY A CA 1
ATOM 908 C C . GLY A 1 117 ? -1.055 -37.505 52.299 1.00 32.12 117 GLY A C 1
ATOM 909 O O . GLY A 1 117 ? -2.270 -37.674 52.323 1.00 32.12 117 GLY A O 1
ATOM 910 N N . TRP A 1 118 ? -0.201 -38.391 52.808 1.00 32.06 118 TRP A N 1
ATOM 911 C CA . TRP A 1 118 ? -0.610 -39.541 53.613 1.00 32.06 118 TRP A CA 1
ATOM 912 C C . TRP A 1 118 ? -1.027 -39.046 55.001 1.00 32.06 118 TRP A C 1
ATOM 914 O O . TRP A 1 118 ? -0.206 -38.503 55.740 1.00 32.06 118 TRP A O 1
ATOM 924 N N . GLY A 1 119 ? -2.310 -39.201 55.327 1.00 31.53 119 GLY A N 1
ATOM 925 C CA . GLY A 1 119 ? -2.864 -38.859 56.632 1.00 31.53 119 GLY A CA 1
ATOM 926 C C . GLY A 1 119 ? -2.373 -39.799 57.731 1.00 31.53 119 GLY A C 1
ATOM 927 O O . GLY A 1 119 ? -2.205 -40.998 57.514 1.00 31.53 119 GLY A O 1
ATOM 928 N N . ASN A 1 120 ? -2.184 -39.243 58.923 1.00 31.03 120 ASN A N 1
ATOM 929 C CA . ASN A 1 120 ? -2.172 -40.005 60.162 1.00 31.03 120 ASN A CA 1
ATOM 930 C C . ASN A 1 120 ? -3.129 -39.296 61.124 1.00 31.03 120 ASN A C 1
ATOM 932 O O . ASN A 1 120 ? -2.868 -38.172 61.552 1.00 31.03 120 ASN A O 1
ATOM 936 N N . GLU A 1 121 ? -4.267 -39.931 61.388 1.00 43.69 121 GLU A N 1
ATOM 937 C CA . GLU A 1 121 ? -5.249 -39.492 62.375 1.00 43.69 121 GLU A CA 1
ATOM 938 C C . GLU A 1 121 ? -4.740 -39.783 63.790 1.00 43.69 121 GLU A C 1
ATOM 940 O O . GLU A 1 121 ? -4.214 -40.864 64.064 1.00 43.69 121 GLU A O 1
ATOM 945 N N . GLY A 1 122 ? -4.964 -38.845 64.711 1.00 34.56 122 GLY A N 1
ATOM 946 C CA . GLY A 1 122 ? -4.941 -39.138 66.139 1.00 34.56 122 GLY A CA 1
ATOM 947 C C . GLY A 1 122 ? -4.700 -37.921 67.025 1.00 34.56 122 GLY A C 1
ATOM 948 O O . GLY A 1 122 ? -3.583 -37.413 67.071 1.00 34.56 122 GLY A O 1
ATOM 949 N N . GLY A 1 123 ? -5.718 -37.545 67.806 1.00 31.55 123 GLY A N 1
ATOM 950 C CA . GLY A 1 123 ? -5.524 -36.858 69.087 1.00 31.55 123 GLY A CA 1
ATOM 951 C C . GLY A 1 123 ? -6.472 -35.693 69.364 1.00 31.55 123 GLY A C 1
ATOM 952 O O . GLY A 1 123 ? -6.264 -34.601 68.850 1.00 31.55 123 GLY A O 1
ATOM 953 N N . ASP A 1 124 ? -7.461 -35.954 70.223 1.00 42.25 124 ASP A N 1
ATOM 954 C CA . ASP A 1 124 ? -8.188 -34.990 71.065 1.00 42.25 124 ASP A CA 1
ATOM 955 C C . ASP A 1 124 ? -7.271 -33.915 71.682 1.00 42.25 124 ASP A C 1
ATOM 957 O O . ASP A 1 124 ? -6.179 -34.245 72.143 1.00 42.25 124 ASP A O 1
ATOM 961 N N . ASP A 1 125 ? -7.762 -32.674 71.813 1.00 35.25 125 ASP A N 1
ATOM 962 C CA . ASP A 1 125 ? -7.923 -32.071 73.145 1.00 35.25 125 ASP A CA 1
ATOM 963 C C . ASP A 1 125 ? -8.722 -30.753 73.150 1.00 35.25 125 ASP A C 1
ATOM 965 O O . ASP A 1 125 ? -8.611 -29.873 72.298 1.00 35.25 125 ASP A O 1
ATOM 969 N N . THR A 1 126 ? -9.538 -30.648 74.193 1.00 36.06 126 THR A N 1
ATOM 970 C CA . THR A 1 126 ? -10.427 -29.551 74.596 1.00 36.06 126 THR A CA 1
ATOM 971 C C . THR A 1 126 ? -9.702 -28.288 75.103 1.00 36.06 126 THR A C 1
ATOM 973 O O . THR A 1 126 ? -8.671 -28.406 75.759 1.00 36.06 126 THR A O 1
ATOM 976 N N . SER A 1 127 ? -10.303 -27.089 74.954 1.00 31.58 127 SER A N 1
ATOM 977 C CA . SER A 1 127 ? -10.718 -26.187 76.069 1.00 31.58 127 SER A CA 1
ATOM 978 C C . SER A 1 127 ? -10.833 -24.679 75.720 1.00 31.58 127 SER A C 1
ATOM 980 O O . SER A 1 127 ? -9.935 -24.099 75.129 1.00 31.58 127 SER A O 1
ATOM 982 N N . ASN A 1 128 ? -11.951 -24.081 76.184 1.00 29.78 128 ASN A N 1
ATOM 983 C CA . ASN A 1 128 ? -12.220 -22.699 76.663 1.00 29.78 128 ASN A CA 1
ATOM 984 C C . ASN A 1 128 ? -11.694 -21.470 75.877 1.00 29.78 128 ASN A C 1
ATOM 986 O O . ASN A 1 128 ? -10.506 -21.334 75.643 1.00 29.78 128 ASN A O 1
ATOM 990 N N . GLY A 1 129 ? -12.463 -20.412 75.595 1.00 25.59 129 GLY A N 1
ATOM 991 C CA . GLY A 1 129 ? -13.800 -19.994 76.023 1.00 25.59 129 GLY A CA 1
ATOM 992 C C . GLY A 1 129 ? -14.022 -18.508 75.669 1.00 25.59 129 GLY A C 1
ATOM 993 O O . GLY A 1 129 ? -13.061 -17.770 75.470 1.00 25.59 129 GLY A O 1
ATOM 994 N N . GLY A 1 130 ? -15.280 -18.059 75.608 1.00 27.33 130 GLY A N 1
ATOM 995 C CA . GLY A 1 130 ? -15.621 -16.637 75.447 1.00 27.33 130 GLY A CA 1
ATOM 996 C C . GLY A 1 130 ? -16.975 -16.421 74.779 1.00 27.33 130 GLY A C 1
ATOM 997 O O . GLY A 1 130 ? -17.052 -16.281 73.566 1.00 27.33 130 GLY A O 1
ATOM 998 N N . GLY A 1 131 ? -18.047 -16.436 75.572 1.00 28.80 131 GLY A N 1
ATOM 999 C CA . GLY A 1 131 ? -19.415 -16.318 75.080 1.00 28.80 131 GLY A CA 1
ATOM 1000 C C . GLY A 1 131 ? -19.795 -14.917 74.595 1.00 28.80 131 GLY A C 1
ATOM 1001 O O . GLY A 1 131 ? -19.563 -13.929 75.287 1.00 28.80 131 GLY A O 1
ATOM 1002 N N . TYR A 1 132 ? -20.504 -14.883 73.468 1.00 29.94 132 TYR A N 1
ATOM 1003 C CA . TYR A 1 132 ? -21.559 -13.914 73.197 1.00 29.94 132 TYR A CA 1
ATOM 1004 C C . TYR A 1 132 ? -22.840 -14.659 72.833 1.00 29.94 132 TYR A C 1
ATOM 1006 O O . TYR A 1 132 ? -22.818 -15.749 72.265 1.00 29.94 132 TYR A O 1
ATOM 1014 N N . ALA A 1 133 ? -23.947 -14.086 73.292 1.00 31.84 133 ALA A N 1
ATOM 1015 C CA . ALA A 1 133 ? -25.268 -14.676 73.314 1.00 31.84 133 ALA A CA 1
ATOM 1016 C C . ALA A 1 133 ? -25.754 -15.113 71.927 1.00 31.84 133 ALA A C 1
ATOM 1018 O O . ALA A 1 133 ? -25.594 -14.413 70.931 1.00 31.84 133 ALA A O 1
ATOM 1019 N N . SER A 1 134 ? -26.410 -16.269 71.937 1.00 33.06 134 SER A N 1
ATOM 1020 C CA . SER A 1 134 ? -27.176 -16.863 70.853 1.00 33.06 134 SER A CA 1
ATOM 1021 C C . SER A 1 134 ? -28.005 -15.836 70.078 1.00 33.06 134 SER A C 1
ATOM 1023 O O . SER A 1 134 ? -28.970 -15.282 70.612 1.00 33.06 134 SER A O 1
ATOM 1025 N N . ASN A 1 135 ? -27.696 -15.687 68.794 1.00 31.19 135 ASN A N 1
ATOM 1026 C CA . ASN A 1 135 ? -28.704 -15.388 67.790 1.00 31.19 135 ASN A CA 1
ATOM 1027 C C . ASN A 1 135 ? -28.743 -16.585 66.834 1.00 31.19 135 ASN A C 1
ATOM 1029 O O . ASN A 1 135 ? -28.058 -16.635 65.816 1.00 31.19 135 ASN A O 1
ATOM 1033 N N . ASN A 1 136 ? -29.501 -17.603 67.242 1.00 37.38 136 ASN A N 1
ATOM 1034 C CA . ASN A 1 136 ? -29.812 -18.762 66.418 1.00 37.38 136 ASN A CA 1
ATOM 1035 C C . ASN A 1 136 ? -30.685 -18.293 65.246 1.00 37.38 136 ASN A C 1
ATOM 1037 O O . ASN A 1 136 ? -31.870 -18.037 65.460 1.00 37.38 136 ASN A O 1
ATOM 1041 N N . ASN A 1 137 ? -30.074 -18.111 64.067 1.00 35.00 137 ASN A N 1
ATOM 1042 C CA . ASN A 1 137 ? -30.616 -18.431 62.726 1.00 35.00 137 ASN A CA 1
ATOM 1043 C C . ASN A 1 137 ? -29.802 -17.847 61.545 1.00 35.00 137 ASN A C 1
ATOM 1045 O O . ASN A 1 137 ? -30.361 -17.597 60.480 1.00 35.00 137 ASN A O 1
ATOM 1049 N N . CYS A 1 138 ? -28.484 -17.687 61.679 1.00 32.66 138 CYS A N 1
ATOM 1050 C CA . CYS A 1 138 ? -27.593 -17.505 60.529 1.00 32.66 138 CYS A CA 1
ATOM 1051 C C . CYS A 1 138 ? -26.389 -18.429 60.720 1.00 32.66 138 CYS A C 1
ATOM 1053 O O . CYS A 1 138 ? -25.446 -18.065 61.418 1.00 32.66 138 CYS A O 1
ATOM 1055 N N . GLU A 1 139 ? -26.451 -19.642 60.172 1.00 32.09 139 GLU A N 1
ATOM 1056 C CA . GLU A 1 139 ? -25.285 -20.523 60.142 1.00 32.09 139 GLU A CA 1
ATOM 1057 C C . GLU A 1 139 ? -24.215 -19.924 59.216 1.00 32.09 139 GLU A C 1
ATOM 1059 O O . GLU A 1 139 ? -24.482 -19.449 58.113 1.00 32.09 139 GLU A O 1
ATOM 1064 N N . GLU A 1 140 ? -23.014 -19.876 59.770 1.00 31.66 140 GLU A N 1
ATOM 1065 C CA . GLU A 1 140 ? -21.789 -19.219 59.340 1.00 31.66 140 GLU A CA 1
ATOM 1066 C C . GLU A 1 140 ? -21.381 -19.482 57.878 1.00 31.66 140 GLU A C 1
ATOM 1068 O O . GLU A 1 140 ? -20.923 -20.568 57.548 1.00 31.66 140 GLU A O 1
ATOM 1073 N N . VAL A 1 141 ? -21.401 -18.432 57.044 1.00 30.88 141 VAL A N 1
ATOM 1074 C CA . VAL A 1 141 ? -20.273 -18.079 56.156 1.00 30.88 141 VAL A CA 1
ATOM 1075 C C . VAL A 1 141 ? -20.222 -16.549 56.045 1.00 30.88 141 VAL A C 1
ATOM 1077 O O . VAL A 1 141 ? -20.904 -15.937 55.223 1.00 30.88 141 VAL A O 1
ATOM 1080 N N . THR A 1 142 ? -19.436 -15.888 56.892 1.00 29.73 142 THR A N 1
ATOM 1081 C CA . THR A 1 142 ? -19.163 -14.451 56.751 1.00 29.73 142 THR A CA 1
ATOM 1082 C C . THR A 1 142 ? -18.093 -14.246 55.681 1.00 29.73 142 THR A C 1
ATOM 1084 O O . THR A 1 142 ? -16.892 -14.233 55.942 1.00 29.73 142 THR A O 1
ATOM 1087 N N . GLY A 1 143 ? -18.531 -14.088 54.431 1.00 34.22 143 GLY A N 1
ATOM 1088 C CA . GLY A 1 143 ? -17.667 -13.616 53.353 1.00 34.22 143 GLY A CA 1
ATOM 1089 C C . GLY A 1 143 ? -17.189 -12.198 53.660 1.00 34.22 143 GLY A C 1
ATOM 1090 O O . GLY A 1 143 ? -17.959 -11.243 53.589 1.00 34.22 143 GLY A O 1
ATOM 1091 N N . THR A 1 144 ? -15.920 -12.054 54.026 1.00 33.69 144 THR A N 1
ATOM 1092 C CA . THR A 1 144 ? -15.291 -10.743 54.183 1.00 33.69 144 THR A CA 1
ATOM 1093 C C . THR A 1 144 ? -14.953 -10.214 52.792 1.00 33.69 144 THR A C 1
ATOM 1095 O O . THR A 1 144 ? -14.169 -10.829 52.074 1.00 33.69 144 THR A O 1
ATOM 1098 N N . LEU A 1 145 ? -15.546 -9.088 52.393 1.00 34.78 145 LEU A N 1
ATOM 1099 C CA . LEU A 1 145 ? -15.137 -8.368 51.185 1.00 34.78 145 LEU A CA 1
ATOM 1100 C C . LEU A 1 145 ? -13.705 -7.846 51.372 1.00 34.78 145 LEU A C 1
ATOM 1102 O O . LEU A 1 145 ? -13.425 -7.099 52.315 1.00 34.78 145 LEU A O 1
ATOM 1106 N N . ILE A 1 146 ? -12.809 -8.265 50.477 1.00 33.72 146 ILE A N 1
ATOM 1107 C CA . ILE A 1 146 ? -11.406 -7.848 50.441 1.00 33.72 146 ILE A CA 1
ATOM 1108 C C . ILE A 1 146 ? -11.222 -6.884 49.267 1.00 33.72 146 ILE A C 1
ATOM 1110 O O . ILE A 1 146 ? -11.499 -7.242 48.124 1.00 33.72 146 ILE A O 1
ATOM 1114 N N . GLN A 1 147 ? -10.721 -5.682 49.554 1.00 34.16 147 GLN A N 1
ATOM 1115 C CA . GLN A 1 147 ? -10.266 -4.700 48.567 1.00 34.16 147 GLN A CA 1
ATOM 1116 C C . GLN A 1 147 ? -8.779 -4.437 48.830 1.00 34.16 147 GLN A C 1
ATOM 1118 O O . GLN A 1 147 ? -8.385 -4.248 49.979 1.00 34.16 147 GLN A O 1
ATOM 1123 N N . ASP A 1 148 ? -7.939 -4.516 47.796 1.00 28.77 148 ASP A N 1
ATOM 1124 C CA . ASP A 1 148 ? -6.479 -4.333 47.888 1.00 28.77 148 ASP A CA 1
ATOM 1125 C C . ASP A 1 148 ? -5.801 -5.149 49.007 1.00 28.77 148 ASP A C 1
ATOM 1127 O O . ASP A 1 148 ? -4.905 -4.683 49.708 1.00 28.77 148 ASP A O 1
ATOM 1131 N N . SER A 1 149 ?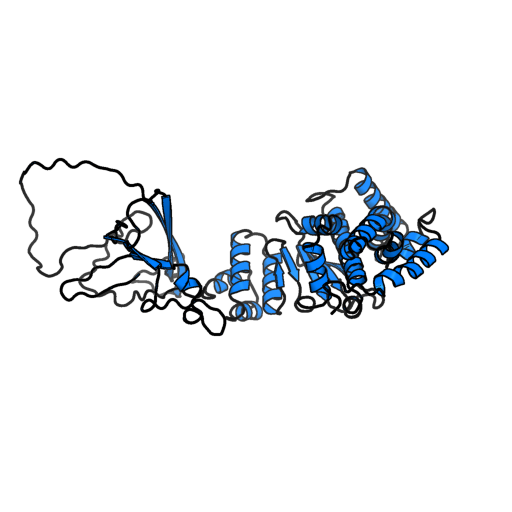 -6.223 -6.405 49.186 1.00 29.95 149 SER A N 1
ATOM 1132 C CA . SER A 1 149 ? -5.714 -7.309 50.234 1.00 29.95 149 SER A CA 1
ATOM 1133 C C . SER A 1 149 ? -5.960 -6.843 51.682 1.00 29.95 149 SER A C 1
ATOM 1135 O O . SER A 1 149 ? -5.253 -7.280 52.592 1.00 29.95 149 SER A O 1
ATOM 1137 N N . GLN A 1 150 ? -6.963 -5.992 51.934 1.00 26.98 150 GLN A N 1
ATOM 1138 C CA . GLN A 1 150 ? -7.421 -5.638 53.283 1.00 26.98 150 GLN A CA 1
ATOM 1139 C C . GLN A 1 150 ? -8.944 -5.851 53.451 1.00 26.98 150 GLN A C 1
ATOM 1141 O O . GLN A 1 150 ? -9.712 -5.548 52.534 1.00 26.98 150 GLN A O 1
ATOM 1146 N N . PRO A 1 151 ? -9.411 -6.356 54.614 1.00 36.28 151 PRO A N 1
ATOM 1147 C CA . PRO A 1 151 ? -10.831 -6.400 54.969 1.00 36.28 151 PRO A CA 1
ATOM 1148 C C . PRO A 1 151 ? -11.446 -4.999 55.059 1.00 36.28 151 PRO A C 1
ATOM 1150 O O . PRO A 1 151 ? -10.917 -4.134 55.762 1.00 36.28 151 PRO A O 1
ATOM 1153 N N . ILE A 1 152 ? -12.599 -4.776 54.428 1.00 37.00 152 ILE A N 1
ATOM 1154 C CA . ILE A 1 152 ? -13.341 -3.521 54.608 1.00 37.00 152 ILE A CA 1
ATOM 1155 C C . ILE A 1 152 ? -14.022 -3.537 55.986 1.00 37.00 152 ILE A C 1
ATOM 1157 O O . ILE A 1 152 ? -15.024 -4.217 56.200 1.00 37.00 152 ILE A O 1
ATOM 1161 N N . SER A 1 153 ? -13.483 -2.777 56.938 1.00 30.27 153 SER A N 1
ATOM 1162 C CA . SER A 1 153 ? -14.089 -2.593 58.262 1.00 30.27 153 SER A CA 1
ATOM 1163 C C . SER A 1 153 ? -15.335 -1.700 58.184 1.00 30.27 153 SER A C 1
ATOM 1165 O O . SER A 1 153 ? -15.273 -0.591 57.654 1.00 30.27 153 SER A O 1
ATOM 1167 N N . GLY A 1 154 ? -16.458 -2.161 58.752 1.00 32.22 154 GLY A N 1
ATOM 1168 C CA . GLY A 1 154 ? -17.641 -1.330 59.021 1.00 32.22 154 GLY A CA 1
ATOM 1169 C C . GLY A 1 154 ? -18.864 -1.533 58.119 1.00 32.22 154 GLY A C 1
ATOM 1170 O O . GLY A 1 154 ? -19.826 -0.778 58.257 1.00 32.22 154 GLY A O 1
ATOM 1171 N N . VAL A 1 155 ? -18.880 -2.535 57.233 1.00 35.03 155 VAL A N 1
ATOM 1172 C CA . VAL A 1 155 ? -20.112 -2.924 56.523 1.00 35.03 155 VAL A CA 1
ATOM 1173 C C . VAL A 1 155 ? -20.848 -3.977 57.349 1.00 35.03 155 VAL A C 1
ATOM 1175 O O . VAL A 1 155 ? -20.662 -5.178 57.178 1.00 35.03 155 VAL A O 1
ATOM 1178 N N . ASP A 1 156 ? -21.664 -3.509 58.289 1.00 34.31 156 ASP A N 1
ATOM 1179 C CA . ASP A 1 156 ? -22.549 -4.358 59.084 1.00 34.31 156 ASP A CA 1
ATOM 1180 C C . ASP A 1 156 ? -23.706 -4.841 58.193 1.00 34.31 156 ASP A C 1
ATOM 1182 O O . ASP A 1 156 ? -24.708 -4.150 57.996 1.00 34.31 156 ASP A O 1
ATOM 1186 N N . THR A 1 157 ? -23.538 -6.002 57.556 1.00 39.56 157 THR A N 1
ATOM 1187 C CA . THR A 1 157 ? -24.576 -6.621 56.716 1.00 39.56 157 THR A CA 1
ATOM 1188 C C . THR A 1 157 ? -25.517 -7.460 57.573 1.00 39.56 157 THR A C 1
ATOM 1190 O O . THR A 1 157 ? -25.641 -8.674 57.431 1.00 39.56 157 THR A O 1
ATOM 1193 N N . GLY A 1 158 ? -26.231 -6.793 58.478 1.00 30.98 158 GLY A N 1
ATOM 1194 C CA . GLY A 1 158 ? -27.380 -7.391 59.144 1.00 30.98 158 GLY A CA 1
ATOM 1195 C C . GLY A 1 158 ? -28.458 -7.760 58.119 1.00 30.98 158 GLY A C 1
ATOM 1196 O O . GLY A 1 158 ? -29.150 -6.883 57.614 1.00 30.98 158 GLY A O 1
ATOM 1197 N N . CYS A 1 159 ? -28.594 -9.056 57.819 1.00 33.66 159 CYS A N 1
ATOM 1198 C CA . CYS A 1 159 ? -29.746 -9.699 57.165 1.00 33.66 159 CYS A CA 1
ATOM 1199 C C . CYS A 1 159 ? -30.339 -8.987 55.930 1.00 33.66 159 CYS A C 1
ATOM 1201 O O . CYS A 1 159 ? -31.556 -8.992 55.737 1.00 33.66 159 CYS A O 1
ATOM 1203 N N . ALA A 1 160 ? -29.509 -8.397 55.070 1.00 29.50 160 ALA A N 1
ATOM 1204 C CA . ALA A 1 160 ? -29.959 -7.905 53.773 1.00 29.50 160 ALA A CA 1
ATOM 1205 C C . ALA A 1 160 ? -29.647 -8.953 52.701 1.00 29.50 160 ALA A C 1
ATOM 1207 O O . ALA A 1 160 ? -28.487 -9.179 52.364 1.00 29.50 160 ALA A O 1
ATOM 1208 N N . VAL A 1 161 ? -30.693 -9.581 52.158 1.00 28.75 161 VAL A N 1
ATOM 1209 C CA . VAL A 1 161 ? -30.604 -10.329 50.901 1.00 28.75 161 VAL A CA 1
ATOM 1210 C C . VAL A 1 161 ? -30.089 -9.387 49.815 1.00 28.75 161 VAL A C 1
ATOM 1212 O O . VAL A 1 161 ? -30.766 -8.455 49.390 1.00 28.75 161 VAL A O 1
ATOM 1215 N N . ASN A 1 162 ? -28.867 -9.634 49.373 1.00 33.81 162 ASN A N 1
ATOM 1216 C CA . ASN A 1 162 ? -28.250 -9.089 48.176 1.00 33.81 162 ASN A CA 1
ATOM 1217 C C . ASN A 1 162 ? -28.963 -9.655 46.936 1.00 33.81 162 ASN A C 1
ATOM 1219 O O . ASN A 1 162 ? -28.447 -10.489 46.203 1.00 33.81 162 ASN A O 1
ATOM 1223 N N . ASN A 1 163 ? -30.182 -9.175 46.699 1.00 29.72 163 ASN A N 1
ATOM 1224 C CA . ASN A 1 163 ? -31.001 -9.464 45.525 1.00 29.72 163 ASN A CA 1
ATOM 1225 C C . ASN A 1 163 ? -30.649 -8.587 44.305 1.00 29.72 163 ASN A C 1
ATOM 1227 O O . ASN A 1 163 ? -31.467 -8.455 43.399 1.00 29.72 163 ASN A O 1
ATOM 1231 N N . VAL A 1 164 ? -29.452 -7.987 44.253 1.00 27.03 164 VAL A N 1
ATOM 1232 C CA . VAL A 1 164 ? -29.031 -7.121 43.130 1.00 27.03 164 VAL A CA 1
ATOM 1233 C C . VAL A 1 164 ? -27.604 -7.405 42.652 1.00 27.03 164 VAL A C 1
ATOM 1235 O O . VAL A 1 164 ? -26.910 -6.517 42.168 1.00 27.03 164 VAL A O 1
ATOM 1238 N N . THR A 1 165 ? -27.159 -8.656 42.731 1.00 30.34 165 THR A N 1
ATOM 1239 C CA . THR A 1 165 ? -26.002 -9.117 41.950 1.00 30.34 165 THR A CA 1
ATOM 1240 C C . THR A 1 165 ? -26.482 -10.164 40.960 1.00 30.34 165 THR A C 1
ATOM 1242 O O . THR A 1 165 ? -26.273 -11.364 41.112 1.00 30.34 165 THR A O 1
ATOM 1245 N N . GLY A 1 166 ? -27.200 -9.687 39.942 1.00 23.78 166 GLY A N 1
ATOM 1246 C CA . GLY A 1 166 ? -27.410 -10.461 38.730 1.00 23.78 166 GLY A CA 1
ATOM 1247 C C . GLY A 1 166 ? -26.059 -10.645 38.049 1.00 23.78 166 GLY A C 1
ATOM 1248 O O . GLY A 1 166 ? -25.435 -9.672 37.634 1.00 23.78 166 GLY A O 1
ATOM 1249 N N . VAL A 1 167 ? -25.594 -11.887 37.966 1.00 28.27 167 VAL A N 1
ATOM 1250 C CA . VAL A 1 167 ? -24.510 -12.255 37.057 1.00 28.27 167 VAL A CA 1
ATOM 1251 C C . VAL A 1 167 ? -25.089 -12.149 35.653 1.00 28.27 167 VAL A C 1
ATOM 1253 O O . VAL A 1 167 ? -25.854 -13.014 35.231 1.00 28.27 167 VAL A O 1
ATOM 1256 N N . ILE A 1 168 ? -24.761 -11.073 34.943 1.00 26.69 168 ILE A N 1
ATOM 1257 C CA . ILE A 1 168 ? -24.928 -11.048 33.494 1.00 26.69 168 ILE A CA 1
ATOM 1258 C C . ILE A 1 168 ? -23.894 -12.036 32.960 1.00 26.69 168 ILE A C 1
ATOM 1260 O O . ILE A 1 168 ? -22.693 -11.875 33.179 1.00 26.69 168 ILE A O 1
ATOM 1264 N N . ALA A 1 169 ? -24.360 -13.106 32.322 1.00 26.62 169 ALA A N 1
ATOM 1265 C CA . ALA A 1 169 ? -23.496 -13.901 31.472 1.00 26.62 169 ALA A CA 1
ATOM 1266 C C . ALA A 1 169 ? -23.034 -12.971 30.345 1.00 26.62 169 ALA A C 1
ATOM 1268 O O . ALA A 1 169 ? -23.832 -12.603 29.486 1.00 26.62 169 ALA A O 1
ATOM 1269 N N . ILE A 1 170 ? -21.775 -12.534 30.398 1.00 35.03 170 ILE A N 1
ATOM 1270 C CA . ILE A 1 170 ? -21.150 -11.744 29.337 1.00 35.03 170 ILE A CA 1
ATOM 1271 C C . ILE A 1 170 ? -20.927 -12.708 28.167 1.00 35.03 170 ILE A C 1
ATOM 1273 O O . ILE A 1 170 ? -19.885 -13.347 28.055 1.00 35.03 170 ILE A O 1
ATOM 1277 N N . GLY A 1 171 ? -21.985 -12.910 27.382 1.00 33.56 171 GLY A N 1
ATOM 1278 C CA . GLY A 1 171 ? -21.995 -13.680 26.138 1.00 33.56 171 GLY A CA 1
ATOM 1279 C C . GLY A 1 171 ? -21.794 -12.812 24.897 1.00 33.56 171 GLY A C 1
ATOM 1280 O O . GLY A 1 171 ? -21.870 -13.313 23.787 1.00 33.56 171 GLY A O 1
ATOM 1281 N N . VAL A 1 172 ? -21.538 -11.519 25.073 1.00 40.03 172 VAL A N 1
ATOM 1282 C CA . VAL A 1 172 ? -21.212 -10.568 24.012 1.00 40.03 172 VAL A CA 1
ATOM 1283 C C . VAL A 1 172 ? -20.183 -9.631 24.635 1.00 40.03 172 VAL A C 1
ATOM 1285 O O . VAL A 1 172 ? -20.370 -9.227 25.786 1.00 40.03 172 VAL A O 1
ATOM 1288 N N . LEU A 1 173 ? -19.086 -9.309 23.944 1.00 44.72 173 LEU A N 1
ATOM 1289 C CA . LEU A 1 173 ? -18.342 -8.091 24.263 1.00 44.72 173 LEU A CA 1
ATOM 1290 C C . LEU A 1 173 ? -19.343 -6.949 24.092 1.00 44.72 173 LEU A C 1
ATOM 1292 O O . LEU A 1 173 ? -19.569 -6.467 22.985 1.00 44.72 173 LEU A O 1
ATOM 1296 N N . ASP A 1 174 ? -20.019 -6.578 25.175 1.00 52.72 174 ASP A N 1
ATOM 1297 C CA . ASP A 1 174 ? -20.802 -5.364 25.190 1.00 52.72 174 ASP A CA 1
ATOM 1298 C C . ASP A 1 174 ? -19.841 -4.252 24.768 1.00 52.72 174 ASP A C 1
ATOM 1300 O O . ASP A 1 174 ? -18.742 -4.123 25.315 1.00 52.72 174 ASP A O 1
ATOM 1304 N N . CYS A 1 175 ? -20.276 -3.433 23.818 1.00 61.34 175 CYS A N 1
ATOM 1305 C CA . CYS A 1 175 ? -19.646 -2.201 23.351 1.00 61.34 175 CYS A CA 1
ATOM 1306 C C . CYS A 1 175 ? -19.362 -1.167 24.496 1.00 61.34 175 CYS A C 1
ATOM 1308 O O . CYS A 1 175 ? -19.187 0.023 24.269 1.00 61.34 175 CYS A O 1
ATOM 1310 N N . ILE A 1 176 ? -19.323 -1.579 25.767 1.00 53.03 176 ILE A N 1
ATOM 1311 C CA . ILE A 1 176 ? -19.154 -0.787 26.990 1.00 53.03 176 ILE A CA 1
ATOM 1312 C C . ILE A 1 176 ? -17.776 -0.103 27.080 1.00 53.03 176 ILE A C 1
ATOM 1314 O O . ILE A 1 176 ? -17.663 0.919 27.757 1.00 53.03 176 ILE A O 1
ATOM 1318 N N . SER A 1 177 ? -16.742 -0.561 26.360 1.00 58.78 177 SER A N 1
ATOM 1319 C CA . SER A 1 177 ? -15.439 0.137 26.298 1.00 58.78 177 SER A CA 1
ATOM 1320 C C . SER A 1 177 ? -15.449 1.407 25.424 1.00 58.78 177 SER A C 1
ATOM 1322 O O . SER A 1 177 ? -14.482 2.170 25.407 1.00 58.78 177 SER A O 1
ATOM 1324 N N . LEU A 1 178 ? -16.562 1.705 24.745 1.00 66.62 178 LEU A N 1
ATOM 1325 C CA . LEU A 1 178 ? -16.676 2.808 23.788 1.00 66.62 178 LEU A CA 1
ATOM 1326 C C . LEU A 1 178 ? -16.551 4.204 24.367 1.00 66.62 178 LEU A C 1
ATOM 1328 O O . LEU A 1 178 ? -15.971 5.087 23.732 1.00 66.62 178 LEU A O 1
ATOM 1332 N N . GLN A 1 179 ? -17.110 4.422 25.556 1.00 69.00 179 GLN A N 1
ATOM 1333 C CA . GLN A 1 179 ? -17.032 5.734 26.184 1.00 69.00 179 GLN A CA 1
ATOM 1334 C C . GLN A 1 179 ? -15.570 6.082 26.495 1.00 69.00 179 GLN A C 1
ATOM 1336 O O . GLN A 1 179 ? -15.145 7.213 26.275 1.00 69.00 179 GLN A O 1
ATOM 1341 N N . GLN A 1 180 ? -14.770 5.083 26.875 1.00 77.56 180 GLN A N 1
ATOM 1342 C CA . GLN A 1 180 ? -13.346 5.256 27.130 1.00 77.56 180 GLN A CA 1
ATOM 1343 C C . GLN A 1 180 ? -12.561 5.555 25.846 1.00 77.56 180 GLN A C 1
ATOM 1345 O O . GLN A 1 180 ? -11.703 6.439 25.866 1.00 77.56 180 GLN A O 1
ATOM 1350 N N . VAL A 1 181 ? -12.870 4.892 24.722 1.00 85.62 181 VAL A N 1
ATOM 1351 C CA . VAL A 1 181 ? -12.254 5.200 23.412 1.00 85.62 181 VAL A CA 1
ATOM 1352 C C . VAL A 1 181 ? -12.578 6.635 22.992 1.00 85.62 181 VAL A C 1
ATOM 1354 O O . VAL A 1 181 ? -11.676 7.403 22.650 1.00 85.62 181 VAL A O 1
ATOM 1357 N N . ALA A 1 182 ? -13.854 7.025 23.062 1.00 86.81 182 ALA A N 1
ATOM 1358 C CA . ALA A 1 182 ? -14.310 8.355 22.671 1.00 86.81 182 ALA A CA 1
ATOM 1359 C C . ALA A 1 182 ? -13.683 9.470 23.523 1.00 86.81 182 ALA A C 1
ATOM 1361 O O . ALA A 1 182 ? -13.263 10.492 22.975 1.00 86.81 182 ALA A O 1
ATOM 1362 N N . GLU A 1 183 ? -13.585 9.268 24.840 1.00 85.75 183 GLU A N 1
ATOM 1363 C CA . GLU A 1 183 ? -12.958 10.209 25.774 1.00 85.75 183 GLU A CA 1
ATOM 1364 C C . GLU A 1 183 ? -11.439 10.289 25.569 1.00 85.75 183 GLU A C 1
ATOM 1366 O O . GLU A 1 183 ? -10.895 11.389 25.467 1.00 85.75 183 GLU A O 1
ATOM 1371 N N . THR A 1 184 ? -10.764 9.142 25.430 1.00 88.69 184 THR A N 1
ATOM 1372 C CA . THR A 1 184 ? -9.304 9.059 25.224 1.00 88.69 184 THR A CA 1
ATOM 1373 C C . THR A 1 184 ? -8.888 9.752 23.933 1.00 88.69 184 THR A C 1
ATOM 1375 O O . THR A 1 184 ? -7.919 10.511 23.901 1.00 88.69 184 THR A O 1
ATOM 1378 N N . LEU A 1 185 ? -9.640 9.523 22.857 1.00 92.00 185 LEU A N 1
ATOM 1379 C CA . LEU A 1 185 ? -9.360 10.140 21.570 1.00 92.00 185 LEU A CA 1
ATOM 1380 C C . LEU A 1 185 ? -9.945 11.550 21.444 1.00 92.00 185 LEU A C 1
ATOM 1382 O O . LEU A 1 185 ? -9.584 12.261 20.510 1.00 92.00 185 LEU A O 1
ATOM 1386 N N . VAL A 1 186 ? -10.807 12.002 22.357 1.00 93.69 186 VAL A N 1
ATOM 1387 C CA . VAL A 1 186 ? -11.534 13.278 22.227 1.00 93.69 186 VAL A CA 1
ATOM 1388 C C . VAL A 1 186 ? -12.277 13.329 20.882 1.00 93.69 186 VAL A C 1
ATOM 1390 O O . VAL A 1 186 ? -12.108 14.250 20.076 1.00 93.69 186 VAL A O 1
ATOM 1393 N N . LEU A 1 187 ? -13.041 12.273 20.587 1.00 91.50 187 LEU A N 1
ATOM 1394 C CA . LEU A 1 187 ? -13.791 12.179 19.335 1.00 91.50 187 LEU A CA 1
ATOM 1395 C C . LEU A 1 187 ? -14.935 13.190 19.315 1.00 91.50 187 LEU A C 1
ATOM 1397 O O . LEU A 1 187 ? -15.524 13.525 20.344 1.00 91.50 187 LEU A O 1
ATOM 1401 N N . ASN A 1 188 ? -15.285 13.660 18.117 1.00 92.44 188 ASN A N 1
ATOM 1402 C CA . ASN A 1 188 ? -16.502 14.448 17.971 1.00 92.44 188 ASN A CA 1
ATOM 1403 C C . ASN A 1 188 ? -17.743 13.564 18.259 1.00 92.44 188 ASN A C 1
ATOM 1405 O O . ASN A 1 188 ? -17.675 12.343 18.081 1.00 92.44 188 ASN A O 1
ATOM 1409 N N . PRO A 1 189 ? -18.887 14.151 18.662 1.00 91.56 189 PRO A N 1
ATOM 1410 C CA . PRO A 1 189 ? -20.066 13.376 19.053 1.00 91.56 189 PRO A CA 1
ATOM 1411 C C . PRO A 1 189 ? -20.623 12.462 17.957 1.00 91.56 189 PRO A C 1
ATOM 1413 O O . PRO A 1 189 ? -21.187 11.420 18.273 1.00 91.56 189 PRO A O 1
ATOM 1416 N N . ILE A 1 190 ? -20.462 12.831 16.680 1.00 92.12 190 ILE A N 1
ATOM 1417 C CA . ILE A 1 190 ? -20.939 12.029 15.545 1.00 92.12 190 ILE A CA 1
ATOM 1418 C C . ILE A 1 190 ? -20.139 10.729 15.473 1.00 92.12 190 ILE A C 1
ATOM 1420 O O . ILE A 1 190 ? -20.719 9.649 15.413 1.00 92.12 190 ILE A O 1
ATOM 1424 N N . LEU A 1 191 ? -18.811 10.829 15.542 1.00 92.12 191 LEU A N 1
ATOM 1425 C CA . LEU A 1 191 ? -17.938 9.665 15.484 1.00 92.12 191 LEU A CA 1
ATOM 1426 C C . LEU A 1 191 ? -18.082 8.795 16.739 1.00 92.12 191 LEU A C 1
ATOM 1428 O O . LEU A 1 191 ? -18.227 7.584 16.627 1.00 92.12 191 LEU A O 1
ATOM 1432 N N . ALA A 1 192 ? -18.149 9.413 17.922 1.00 91.19 192 ALA A N 1
ATOM 1433 C CA . ALA A 1 192 ? -18.392 8.701 19.176 1.00 91.19 192 ALA A CA 1
ATOM 1434 C C . ALA A 1 192 ? -19.724 7.928 19.163 1.00 91.19 192 ALA A C 1
ATOM 1436 O O . ALA A 1 192 ? -19.765 6.776 19.582 1.00 91.19 192 ALA A O 1
ATOM 1437 N N . SER A 1 193 ? -20.799 8.540 18.653 1.00 89.25 193 SER A N 1
ATOM 1438 C CA . SER A 1 193 ? -22.105 7.883 18.520 1.00 89.25 193 SER A CA 1
ATOM 1439 C C . SER A 1 193 ? -22.092 6.768 17.479 1.00 89.25 193 SER A C 1
ATOM 1441 O O . SER A 1 193 ? -22.799 5.784 17.644 1.00 89.25 193 SER A O 1
ATOM 1443 N N . CYS A 1 194 ? -21.325 6.917 16.402 1.00 93.00 194 CYS A N 1
ATOM 1444 C CA . CYS A 1 194 ? -21.234 5.901 15.365 1.00 93.00 194 CYS A CA 1
ATOM 1445 C C . CYS A 1 194 ? -20.505 4.637 15.850 1.00 93.00 194 CYS A C 1
ATOM 1447 O O . CYS A 1 194 ? -20.921 3.532 15.511 1.00 93.00 194 CYS A O 1
ATOM 1449 N N . LEU A 1 195 ? -19.465 4.780 16.678 1.00 90.12 195 LEU A N 1
ATOM 1450 C CA . LEU A 1 195 ? -18.791 3.623 17.270 1.00 90.12 195 LEU A CA 1
ATOM 1451 C C . LEU A 1 195 ? -19.715 2.839 18.230 1.00 90.12 195 LEU A C 1
ATOM 1453 O O . LEU A 1 195 ? -19.441 1.683 18.507 1.00 90.12 195 LEU A O 1
ATOM 1457 N N . GLN A 1 196 ? -20.829 3.429 18.690 1.00 85.88 196 GLN A N 1
ATOM 1458 C CA . GLN A 1 196 ? -21.868 2.761 19.499 1.00 85.88 196 GLN A CA 1
ATOM 1459 C C . GLN A 1 196 ? -22.819 1.863 18.713 1.00 85.88 196 GLN A C 1
ATOM 1461 O O . GLN A 1 196 ? -23.712 1.268 19.317 1.00 85.88 196 GLN A O 1
ATOM 1466 N N . ASP A 1 197 ? -22.641 1.738 17.399 1.00 84.06 197 ASP A N 1
ATOM 1467 C CA . ASP A 1 197 ? -23.383 0.769 16.602 1.00 84.06 197 ASP A CA 1
ATOM 1468 C C . ASP A 1 197 ? -23.006 -0.669 17.019 1.00 84.06 197 ASP A C 1
ATOM 1470 O O . ASP A 1 197 ? -21.833 -1.039 16.916 1.00 84.06 197 ASP A O 1
ATOM 1474 N N . PRO A 1 198 ? -23.972 -1.506 17.450 1.00 82.69 198 PRO A N 1
ATOM 1475 C CA . PRO A 1 198 ? -23.710 -2.899 17.810 1.00 82.69 198 PRO A CA 1
ATOM 1476 C C . PRO A 1 198 ? -23.035 -3.715 16.701 1.00 82.69 198 PRO A C 1
ATOM 1478 O O . PRO A 1 198 ? -22.320 -4.668 16.996 1.00 82.69 198 PRO A O 1
ATOM 1481 N N . ASN A 1 199 ? -23.222 -3.332 15.433 1.00 85.00 199 ASN A N 1
ATOM 1482 C CA . ASN A 1 199 ? -22.608 -4.014 14.293 1.00 85.00 199 ASN A CA 1
ATOM 1483 C C . ASN A 1 199 ? -21.109 -3.711 14.132 1.00 85.00 199 ASN A C 1
ATOM 1485 O O . ASN A 1 199 ? -20.480 -4.302 13.266 1.00 85.00 199 ASN A O 1
ATOM 1489 N N . LYS A 1 200 ? -20.549 -2.790 14.928 1.00 87.19 200 LYS A N 1
ATOM 1490 C CA . LYS A 1 200 ? -19.133 -2.381 14.888 1.00 87.19 200 LYS A CA 1
ATOM 1491 C C . LYS A 1 200 ? -18.354 -2.803 16.137 1.00 87.19 200 LYS A C 1
ATOM 1493 O O . LYS A 1 200 ? -17.215 -2.379 16.328 1.00 87.19 200 LYS A O 1
ATOM 1498 N N . CYS A 1 201 ? -18.966 -3.579 17.042 1.00 83.50 201 CYS A N 1
ATOM 1499 C CA . CYS A 1 201 ? -18.347 -3.891 18.335 1.00 83.50 201 CYS A CA 1
ATOM 1500 C C . CYS A 1 201 ? -17.031 -4.673 18.194 1.00 83.50 201 CYS A C 1
ATOM 1502 O O . CYS A 1 201 ? -16.147 -4.503 19.033 1.00 83.50 201 CYS A O 1
ATOM 1504 N N . ALA A 1 202 ? -16.878 -5.505 17.159 1.00 85.75 202 ALA A N 1
ATOM 1505 C CA . ALA A 1 202 ? -15.660 -6.285 16.948 1.00 85.75 202 ALA A CA 1
ATOM 1506 C C . ALA A 1 202 ? -14.467 -5.378 16.598 1.00 85.75 202 ALA A C 1
ATOM 1508 O O . ALA A 1 202 ? -13.432 -5.420 17.264 1.00 85.75 202 ALA A O 1
ATOM 1509 N N . GLU A 1 203 ? -14.639 -4.498 15.616 1.00 90.62 203 GLU A N 1
ATOM 1510 C CA . GLU A 1 203 ? -13.630 -3.548 15.144 1.00 90.62 203 GLU A CA 1
ATOM 1511 C C . GLU A 1 203 ? -13.319 -2.492 16.210 1.00 90.62 203 GLU A C 1
ATOM 1513 O O . GLU A 1 203 ? -12.170 -2.103 16.417 1.00 90.62 203 GLU A O 1
ATOM 1518 N N . VAL A 1 204 ? -14.342 -2.052 16.947 1.00 89.94 204 VAL A N 1
ATOM 1519 C CA . VAL A 1 204 ? -14.181 -1.187 18.121 1.00 89.94 204 VAL A CA 1
ATOM 1520 C C . VAL A 1 204 ? -13.355 -1.868 19.210 1.00 89.94 204 VAL A C 1
ATOM 1522 O O . VAL A 1 204 ? -12.529 -1.209 19.843 1.00 89.94 204 VAL A O 1
ATOM 1525 N N . GLY A 1 205 ? -13.577 -3.163 19.450 1.00 86.81 205 GLY A N 1
ATOM 1526 C CA . GLY A 1 205 ? -12.788 -3.948 20.396 1.00 86.81 205 GLY A CA 1
ATOM 1527 C C . GLY A 1 205 ? -11.310 -3.939 20.017 1.00 86.81 205 GLY A C 1
ATOM 1528 O O . GLY A 1 205 ? -10.467 -3.596 20.841 1.00 86.81 205 GLY A O 1
ATOM 1529 N N . GLN A 1 206 ? -11.007 -4.178 18.740 1.00 90.38 206 GLN A N 1
ATOM 1530 C CA . GLN A 1 206 ? -9.638 -4.101 18.222 1.00 90.38 206 GLN A CA 1
ATOM 1531 C C . GLN A 1 206 ? -9.038 -2.691 18.350 1.00 90.38 206 GLN A C 1
ATOM 1533 O O . GLN A 1 206 ? -7.878 -2.548 18.735 1.00 90.38 206 GLN A O 1
ATOM 1538 N N . LEU A 1 207 ? -9.822 -1.634 18.098 1.00 92.75 207 LEU A N 1
ATOM 1539 C CA . LEU A 1 207 ? -9.390 -0.248 18.311 1.00 92.75 207 LEU A CA 1
ATOM 1540 C C . LEU A 1 207 ? -9.049 0.033 19.782 1.00 92.75 207 LEU A C 1
ATOM 1542 O O . LEU A 1 207 ? -8.089 0.751 20.072 1.00 92.75 207 LEU A O 1
ATOM 1546 N N . PHE A 1 208 ? -9.844 -0.505 20.707 1.00 90.38 208 PHE A N 1
ATOM 1547 C CA . PHE A 1 208 ? -9.592 -0.389 22.139 1.00 90.38 208 PHE A CA 1
ATOM 1548 C C . PHE A 1 208 ? -8.295 -1.108 22.530 1.00 90.38 208 PHE A C 1
ATOM 1550 O O . PHE A 1 208 ? -7.421 -0.478 23.126 1.00 90.38 208 PHE A O 1
ATOM 1557 N N . ASP A 1 209 ? -8.128 -2.366 22.120 1.00 88.31 209 ASP A N 1
ATOM 1558 C CA . ASP A 1 209 ? -6.922 -3.159 22.388 1.00 88.31 209 ASP A CA 1
ATOM 1559 C C . ASP A 1 209 ? -5.670 -2.479 21.814 1.00 88.31 209 ASP A C 1
ATOM 1561 O O . ASP A 1 209 ? -4.632 -2.366 22.476 1.00 88.31 209 ASP A O 1
ATOM 1565 N N . PHE A 1 210 ? -5.784 -1.937 20.599 1.00 90.31 210 PHE A N 1
ATOM 1566 C CA . PHE A 1 210 ? -4.729 -1.154 19.971 1.00 90.31 210 PHE A CA 1
ATOM 1567 C C . PHE A 1 210 ? -4.341 0.065 20.813 1.00 90.31 210 PHE A C 1
ATOM 1569 O O . PHE A 1 210 ? -3.150 0.334 20.982 1.00 90.31 210 PHE A O 1
ATOM 1576 N N . LEU A 1 211 ? -5.321 0.807 21.338 1.00 90.75 211 LEU A N 1
ATOM 1577 C CA . LEU A 1 211 ? -5.085 1.989 22.166 1.00 90.75 211 LEU A CA 1
ATOM 1578 C C . LEU A 1 211 ? -4.478 1.653 23.525 1.00 90.75 211 LEU A C 1
ATOM 1580 O O . LEU A 1 211 ? -3.625 2.407 23.995 1.00 90.75 211 LEU A O 1
ATOM 1584 N N . GLU A 1 212 ? -4.875 0.539 24.142 1.00 87.56 212 GLU A N 1
ATOM 1585 C CA . GLU A 1 212 ? -4.241 0.059 25.373 1.00 87.56 212 GLU A CA 1
ATOM 1586 C C . GLU A 1 212 ? -2.767 -0.288 25.135 1.00 87.56 212 GLU A C 1
ATOM 1588 O O . GLU A 1 212 ? -1.903 0.083 25.933 1.00 87.56 212 GLU A O 1
ATOM 1593 N N . ALA A 1 213 ? -2.462 -0.940 24.010 1.00 88.69 213 ALA A N 1
ATOM 1594 C CA . ALA A 1 213 ? -1.095 -1.282 23.632 1.00 88.69 213 ALA A CA 1
ATOM 1595 C C . ALA A 1 213 ? -0.271 -0.068 23.151 1.00 88.69 213 ALA A C 1
ATOM 1597 O O . ALA A 1 213 ? 0.946 -0.032 23.340 1.00 88.69 213 ALA A O 1
ATOM 1598 N N . ASN A 1 214 ? -0.913 0.936 22.542 1.00 88.25 214 ASN A N 1
ATOM 1599 C CA . ASN A 1 214 ? -0.265 2.076 21.883 1.00 88.25 214 ASN A CA 1
ATOM 1600 C C . ASN A 1 214 ? -0.886 3.430 22.303 1.00 88.25 214 ASN A C 1
ATOM 1602 O O . ASN A 1 214 ? -1.338 4.195 21.444 1.00 88.25 214 ASN A O 1
ATOM 1606 N N . PRO A 1 215 ? -0.863 3.809 23.596 1.00 89.38 215 PRO A N 1
ATOM 1607 C CA . PRO A 1 215 ? -1.606 4.971 24.102 1.00 89.38 215 PRO A CA 1
ATOM 1608 C C . PRO A 1 215 ? -1.166 6.317 23.499 1.00 89.38 215 PRO A C 1
ATOM 1610 O O . PRO A 1 215 ? -1.907 7.299 23.542 1.00 89.38 215 PRO A O 1
ATOM 1613 N N . SER A 1 216 ? 0.038 6.394 22.921 1.00 89.25 216 SER A N 1
ATOM 1614 C CA . SER A 1 216 ? 0.534 7.593 22.237 1.00 89.25 216 SER A CA 1
ATOM 1615 C C . SER A 1 216 ? 0.086 7.717 20.775 1.00 89.25 216 SER A C 1
ATOM 1617 O O . SER A 1 216 ? 0.186 8.805 20.210 1.00 89.25 216 SER A O 1
ATOM 1619 N N . GLU A 1 217 ? -0.416 6.655 20.138 1.00 88.69 217 GLU A N 1
ATOM 1620 C CA . GLU A 1 217 ? -0.758 6.636 18.703 1.00 88.69 217 GLU A CA 1
ATOM 1621 C C . GLU A 1 217 ? -2.180 7.153 18.405 1.00 88.69 217 GLU A C 1
ATOM 1623 O O . GLU A 1 217 ? -2.919 6.627 17.573 1.00 88.69 217 GLU A O 1
ATOM 1628 N N . THR A 1 218 ? -2.561 8.249 19.063 1.00 90.94 218 THR A N 1
A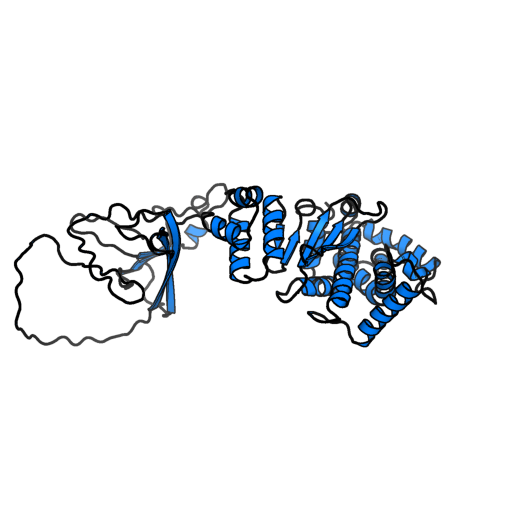TOM 1629 C CA . THR A 1 218 ? -3.921 8.812 18.993 1.00 90.94 218 THR A CA 1
ATOM 1630 C C . THR A 1 218 ? -4.324 9.307 17.601 1.00 90.94 218 THR A C 1
ATOM 1632 O O . THR A 1 218 ? -5.507 9.292 17.273 1.00 90.94 218 THR A O 1
ATOM 1635 N N . ALA A 1 219 ? -3.372 9.739 16.766 1.00 90.19 219 ALA A N 1
ATOM 1636 C CA . ALA A 1 219 ? -3.661 10.199 15.405 1.00 90.19 219 ALA A CA 1
ATOM 1637 C C . ALA A 1 219 ? -4.122 9.049 14.495 1.00 90.19 219 ALA A C 1
ATOM 1639 O O . ALA A 1 219 ? -5.131 9.186 13.805 1.00 90.19 219 ALA A O 1
ATOM 1640 N N . PHE A 1 220 ? -3.433 7.905 14.558 1.00 91.31 220 PHE A N 1
ATOM 1641 C CA . PHE A 1 220 ? -3.837 6.698 13.840 1.00 91.31 220 PHE A CA 1
ATOM 1642 C C . PHE A 1 220 ? -5.162 6.166 14.377 1.00 91.31 220 PHE A C 1
ATOM 1644 O O . PHE A 1 220 ? -6.084 5.951 13.606 1.00 91.31 220 PHE A O 1
ATOM 1651 N N . ALA A 1 221 ? -5.304 6.057 15.700 1.00 93.56 221 ALA A N 1
ATOM 1652 C CA . ALA A 1 221 ? -6.536 5.576 16.316 1.00 93.56 221 ALA A CA 1
ATOM 1653 C C . ALA A 1 221 ? -7.766 6.439 15.963 1.00 93.56 221 ALA A C 1
ATOM 1655 O O . ALA A 1 221 ? -8.857 5.912 15.771 1.00 93.56 221 ALA A O 1
ATOM 1656 N N . LYS A 1 222 ? -7.603 7.761 15.803 1.00 94.19 222 LYS A N 1
ATOM 1657 C CA . LYS A 1 222 ? -8.663 8.646 15.279 1.00 94.19 222 LYS A CA 1
ATOM 1658 C C . LYS A 1 222 ? -9.030 8.332 13.834 1.00 94.19 222 LYS A C 1
ATOM 1660 O O . LYS A 1 222 ? -10.212 8.316 13.504 1.00 94.19 222 LYS A O 1
ATOM 1665 N N . ALA A 1 223 ? -8.031 8.111 12.983 1.00 93.56 223 ALA A N 1
ATOM 1666 C CA . ALA A 1 223 ? -8.257 7.757 11.589 1.00 93.56 223 ALA A CA 1
ATOM 1667 C C . ALA A 1 223 ? -8.891 6.360 11.457 1.00 93.56 223 ALA A C 1
ATOM 1669 O O . ALA A 1 223 ? -9.806 6.190 10.659 1.00 93.56 223 ALA A O 1
ATOM 1670 N N . ALA A 1 224 ? -8.478 5.401 12.288 1.00 94.94 224 ALA A N 1
ATOM 1671 C CA . ALA A 1 224 ? -9.071 4.071 12.386 1.00 94.94 224 ALA A CA 1
ATOM 1672 C C . ALA A 1 224 ? -10.532 4.139 12.851 1.00 94.94 224 ALA A C 1
ATOM 1674 O O . ALA A 1 224 ? -11.406 3.567 12.211 1.00 94.94 224 ALA A O 1
ATOM 1675 N N . ALA A 1 225 ? -10.825 4.915 13.903 1.00 95.00 225 ALA A N 1
ATOM 1676 C CA . ALA A 1 225 ? -12.196 5.170 14.346 1.00 95.00 225 ALA A CA 1
ATOM 1677 C C . ALA A 1 225 ? -13.067 5.734 13.214 1.00 95.00 225 ALA A C 1
ATOM 1679 O O . ALA A 1 225 ? -14.203 5.303 13.029 1.00 95.00 225 ALA A O 1
ATOM 1680 N N . GLN A 1 226 ? -12.529 6.688 12.4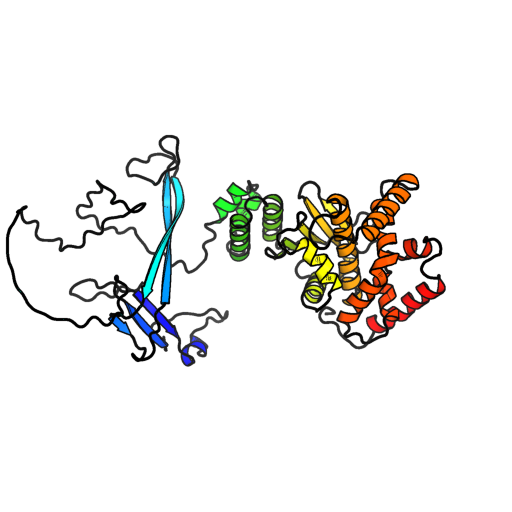46 1.00 95.06 226 GLN A N 1
ATOM 1681 C CA . GLN A 1 226 ? -13.210 7.241 11.280 1.00 95.06 226 GLN A CA 1
ATOM 1682 C C . GLN A 1 226 ? -13.463 6.178 10.205 1.00 95.06 226 GLN A C 1
ATOM 1684 O O . GLN A 1 226 ? -14.601 6.056 9.761 1.00 95.06 226 GLN A O 1
ATOM 1689 N N . ALA A 1 227 ? -12.454 5.378 9.855 1.00 95.94 227 ALA A N 1
ATOM 1690 C CA . ALA A 1 227 ? -12.583 4.308 8.870 1.00 95.94 227 ALA A CA 1
ATOM 1691 C C . ALA A 1 227 ? -13.651 3.280 9.274 1.00 95.94 227 ALA A C 1
ATOM 1693 O O . ALA A 1 227 ? -14.572 3.046 8.498 1.00 95.94 227 ALA A O 1
ATOM 1694 N N . ILE A 1 228 ? -13.617 2.776 10.514 1.00 94.88 228 ILE A N 1
ATOM 1695 C CA . ILE A 1 228 ? -14.645 1.872 11.068 1.00 94.88 228 ILE A CA 1
ATOM 1696 C C . ILE A 1 228 ? -16.039 2.487 10.910 1.00 94.88 228 ILE A C 1
ATOM 1698 O O . ILE A 1 228 ? -17.012 1.834 10.532 1.00 94.88 228 ILE A O 1
ATOM 1702 N N . CYS A 1 229 ? -16.155 3.785 11.179 1.00 94.50 229 CYS A N 1
ATOM 1703 C CA . CYS A 1 229 ? -17.426 4.475 11.083 1.00 94.50 229 CYS A CA 1
ATOM 1704 C C . CYS A 1 229 ? -17.958 4.634 9.662 1.00 94.50 229 CYS A C 1
ATOM 1706 O O . CYS A 1 229 ? -19.172 4.548 9.459 1.00 94.50 229 CYS A O 1
ATOM 1708 N N . GLU A 1 230 ? -17.057 4.830 8.710 1.00 95.00 230 GLU A N 1
ATOM 1709 C CA . GLU A 1 230 ? -17.339 5.008 7.289 1.00 95.00 230 GLU A CA 1
ATOM 1710 C C . GLU A 1 230 ? -17.450 3.673 6.531 1.00 95.00 230 GLU A C 1
ATOM 1712 O O . GLU A 1 230 ? -17.730 3.693 5.333 1.00 95.00 230 GLU A O 1
ATOM 1717 N N . GLY A 1 231 ? -17.291 2.534 7.221 1.00 93.69 231 GLY A N 1
ATOM 1718 C CA . GLY A 1 231 ? -17.372 1.186 6.646 1.00 93.69 231 GLY A CA 1
ATOM 1719 C C . GLY A 1 231 ? -16.083 0.723 5.964 1.00 93.69 231 GLY A C 1
ATOM 1720 O O . GLY A 1 231 ? -16.141 -0.104 5.064 1.00 93.69 231 GLY A O 1
ATOM 1721 N N . GLY A 1 232 ? -14.944 1.319 6.318 1.00 94.69 232 GLY A N 1
ATOM 1722 C CA . GLY A 1 232 ? -13.620 0.869 5.901 1.00 94.69 232 GLY A CA 1
ATOM 1723 C C . GLY A 1 232 ? -13.062 -0.196 6.841 1.00 94.69 232 GLY A C 1
ATOM 1724 O O . GLY A 1 232 ? -13.628 -0.478 7.897 1.00 94.69 232 GLY A O 1
ATOM 1725 N N . GLU A 1 233 ? -11.909 -0.740 6.475 1.00 95.19 233 GLU A N 1
ATOM 1726 C CA . GLU A 1 233 ? -11.203 -1.771 7.231 1.00 95.19 233 GLU A CA 1
ATOM 1727 C C . GLU A 1 233 ? -9.919 -1.207 7.843 1.00 95.19 233 GLU A C 1
ATOM 1729 O O . GLU A 1 233 ? -9.276 -0.298 7.302 1.00 95.19 233 GLU A O 1
ATOM 1734 N N . VAL A 1 234 ? -9.533 -1.747 8.996 1.00 93.69 234 VAL A N 1
ATOM 1735 C CA . VAL A 1 234 ? -8.317 -1.345 9.700 1.00 93.69 234 VAL A CA 1
ATOM 1736 C C . VAL A 1 234 ? -7.514 -2.587 10.032 1.00 93.69 234 VAL A C 1
ATOM 1738 O O . VAL A 1 234 ? -7.965 -3.440 10.789 1.00 93.69 234 VAL A O 1
ATOM 1741 N N . ASP A 1 235 ? -6.299 -2.649 9.508 1.00 91.19 235 ASP A N 1
ATOM 1742 C CA . ASP A 1 235 ? -5.306 -3.615 9.944 1.00 91.19 235 ASP A CA 1
ATOM 1743 C C . ASP A 1 235 ? -4.516 -2.988 11.099 1.00 91.19 235 ASP A C 1
ATOM 1745 O O . ASP A 1 235 ? -3.677 -2.106 10.900 1.00 91.19 235 ASP A O 1
ATOM 1749 N N . PHE A 1 236 ? -4.855 -3.363 12.335 1.00 88.75 236 PHE A N 1
ATOM 1750 C CA . PHE A 1 236 ? -4.233 -2.805 13.540 1.00 88.75 236 PHE A CA 1
ATOM 1751 C C . PHE A 1 236 ? -2.823 -3.342 13.804 1.00 88.75 236 PHE A C 1
ATOM 1753 O O . PHE A 1 236 ? -2.035 -2.644 14.451 1.00 88.75 236 PHE A O 1
ATOM 1760 N N . GLU A 1 237 ? -2.509 -4.547 13.321 1.00 84.62 237 GLU A N 1
ATOM 1761 C CA . GLU A 1 237 ? -1.171 -5.139 13.426 1.00 84.62 237 GLU A CA 1
ATOM 1762 C C . GLU A 1 237 ? -0.209 -4.359 12.528 1.00 84.62 237 GLU A C 1
ATOM 1764 O O . GLU A 1 237 ? 0.782 -3.789 13.001 1.00 84.62 237 GLU A O 1
ATOM 1769 N N . ASP A 1 238 ? -0.608 -4.206 11.268 1.00 82.56 238 ASP A N 1
ATOM 1770 C CA . ASP A 1 238 ? 0.161 -3.534 10.230 1.00 82.56 238 ASP A CA 1
ATOM 1771 C C . ASP A 1 238 ? -0.004 -2.003 10.258 1.00 82.56 238 ASP A C 1
ATOM 1773 O O . ASP A 1 238 ? 0.728 -1.258 9.606 1.00 82.56 238 ASP A O 1
ATOM 1777 N N . LYS A 1 239 ? -0.958 -1.496 11.042 1.00 88.12 239 LYS A N 1
ATOM 1778 C CA . LYS A 1 239 ? -1.311 -0.073 11.151 1.00 88.12 239 LYS A CA 1
ATOM 1779 C C . LYS A 1 239 ? -1.641 0.551 9.787 1.00 88.12 239 LYS A C 1
ATOM 1781 O O . LYS A 1 239 ? -1.204 1.665 9.468 1.00 88.12 239 LYS A O 1
ATOM 1786 N N . ILE A 1 240 ? -2.435 -0.172 9.000 1.00 91.06 240 ILE A N 1
ATOM 1787 C CA . ILE A 1 240 ? -2.909 0.224 7.671 1.00 91.06 240 ILE A CA 1
ATOM 1788 C C . ILE A 1 240 ? -4.414 0.476 7.726 1.00 91.06 240 ILE A C 1
ATOM 1790 O O . ILE A 1 240 ? -5.168 -0.282 8.329 1.00 91.06 240 ILE A O 1
ATOM 1794 N N . ILE A 1 241 ? -4.856 1.559 7.091 1.00 95.06 241 ILE A N 1
ATOM 1795 C CA . ILE A 1 241 ? -6.277 1.876 6.931 1.00 95.06 241 ILE A CA 1
ATOM 1796 C C . ILE A 1 241 ? -6.668 1.676 5.472 1.00 95.06 241 ILE A C 1
ATOM 1798 O O . ILE A 1 241 ? -6.127 2.346 4.589 1.00 95.06 241 ILE A O 1
ATOM 1802 N N . LYS A 1 242 ? -7.659 0.820 5.236 1.00 96.06 242 LYS A N 1
ATOM 1803 C CA . LYS A 1 242 ? -8.349 0.685 3.954 1.00 96.06 242 LYS A CA 1
ATOM 1804 C C . LYS A 1 242 ? -9.660 1.458 4.052 1.00 96.06 242 LYS A C 1
ATOM 1806 O O . LYS A 1 242 ? -10.586 1.073 4.755 1.00 96.06 242 LYS A O 1
ATOM 1811 N N . ASP A 1 243 ? -9.711 2.616 3.409 1.00 96.19 243 ASP A N 1
ATOM 1812 C CA . ASP A 1 243 ? -10.917 3.446 3.356 1.00 96.19 243 ASP A CA 1
ATOM 1813 C C . ASP A 1 243 ? -12.081 2.678 2.717 1.00 96.19 243 ASP A C 1
ATOM 1815 O O . ASP A 1 243 ? -11.846 1.827 1.864 1.00 96.19 243 ASP A O 1
ATOM 1819 N N . SER A 1 244 ? -13.330 2.994 3.067 1.00 95.88 244 SER A N 1
ATOM 1820 C CA . SER A 1 244 ? -14.498 2.281 2.523 1.00 95.88 244 SER A CA 1
ATOM 1821 C C . SER A 1 244 ? -14.645 2.399 1.008 1.00 95.88 244 SER A C 1
ATOM 1823 O O . SER A 1 244 ? -15.290 1.568 0.379 1.00 95.88 244 SER A O 1
ATOM 1825 N N . SER A 1 245 ? -14.032 3.417 0.402 1.00 96.62 245 SER A N 1
ATOM 1826 C CA . SER A 1 245 ? -13.948 3.542 -1.054 1.00 96.62 245 SER A CA 1
ATOM 1827 C C . SER A 1 245 ? -12.993 2.538 -1.713 1.00 96.62 245 SER A C 1
ATOM 1829 O O . SER A 1 245 ? -13.092 2.330 -2.919 1.00 96.62 245 SER A O 1
ATOM 1831 N N . PHE A 1 246 ? -12.068 1.949 -0.950 1.00 97.12 246 PHE A N 1
ATOM 1832 C CA . PHE A 1 246 ? -11.089 0.961 -1.405 1.00 97.12 246 PHE A CA 1
ATOM 1833 C C . PHE A 1 246 ? -11.403 -0.446 -0.890 1.00 97.12 246 PHE A C 1
ATOM 1835 O O . PHE A 1 246 ? -11.268 -1.392 -1.657 1.00 97.12 246 PHE A O 1
ATOM 1842 N N . ALA A 1 247 ? -11.839 -0.590 0.363 1.00 95.75 247 ALA A N 1
ATOM 1843 C CA . ALA A 1 247 ? -12.199 -1.878 0.952 1.00 95.75 247 ALA A CA 1
ATOM 1844 C C . ALA A 1 247 ? -13.268 -2.602 0.111 1.00 95.75 247 ALA A C 1
ATOM 1846 O O . ALA A 1 247 ? -14.232 -1.988 -0.353 1.00 95.75 247 ALA A O 1
ATOM 1847 N N . GLY A 1 248 ? -13.071 -3.899 -0.127 1.00 93.38 248 GLY A N 1
ATOM 1848 C CA . GLY A 1 248 ? -13.954 -4.727 -0.950 1.00 93.38 248 GLY A CA 1
ATOM 1849 C C . GLY A 1 248 ? -13.922 -4.431 -2.457 1.00 93.38 248 GLY A C 1
ATOM 1850 O O . GLY A 1 248 ? -14.759 -4.948 -3.197 1.00 93.38 248 GLY A O 1
ATOM 1851 N N . THR A 1 249 ? -12.994 -3.598 -2.940 1.00 95.75 249 THR A N 1
ATOM 1852 C CA . THR A 1 249 ? -12.788 -3.377 -4.383 1.00 95.75 249 THR A CA 1
ATOM 1853 C C . THR A 1 249 ? -11.813 -4.395 -4.982 1.00 95.75 249 THR A C 1
ATOM 1855 O O . THR A 1 249 ? -11.092 -5.083 -4.262 1.00 95.75 249 THR A O 1
ATOM 1858 N N . LYS A 1 250 ? -11.701 -4.428 -6.319 1.00 96.12 250 LYS A N 1
ATOM 1859 C CA . LYS A 1 250 ? -10.646 -5.189 -7.012 1.00 96.12 250 LYS A CA 1
ATOM 1860 C C . LYS A 1 250 ? -9.246 -4.815 -6.506 1.00 96.12 250 LYS A C 1
ATOM 1862 O O . LYS A 1 250 ? -8.414 -5.688 -6.301 1.00 96.12 250 LYS A O 1
ATOM 1867 N N . GLY A 1 251 ? -9.007 -3.530 -6.228 1.00 96.50 251 GLY A N 1
ATOM 1868 C CA . GLY A 1 251 ? -7.749 -3.053 -5.646 1.00 96.50 251 GLY A CA 1
ATOM 1869 C C . GLY A 1 251 ? -7.428 -3.670 -4.288 1.00 96.50 251 GLY A C 1
ATOM 1870 O O . GLY A 1 251 ? -6.272 -3.989 -4.025 1.00 96.50 251 GLY A O 1
ATOM 1871 N N . ASP A 1 252 ? -8.447 -3.873 -3.454 1.00 95.81 252 ASP A N 1
ATOM 1872 C CA . ASP A 1 252 ? -8.302 -4.530 -2.156 1.00 95.81 252 ASP A CA 1
ATOM 1873 C C . ASP A 1 252 ? -7.947 -6.010 -2.310 1.00 95.81 252 ASP A C 1
ATOM 1875 O O . ASP A 1 252 ? -6.990 -6.475 -1.700 1.00 95.81 252 ASP A O 1
ATOM 1879 N N . CYS A 1 253 ? -8.617 -6.722 -3.224 1.00 95.88 253 CYS A N 1
ATOM 1880 C CA . CYS A 1 253 ? -8.245 -8.100 -3.557 1.00 95.88 253 CYS A CA 1
ATOM 1881 C C . CYS A 1 253 ? -6.768 -8.200 -3.964 1.00 95.88 253 CYS A C 1
ATOM 1883 O O . CYS A 1 253 ? -6.021 -9.000 -3.403 1.00 95.88 253 CYS A O 1
ATOM 1885 N N . VAL A 1 254 ? -6.316 -7.352 -4.896 1.00 95.94 254 VAL A N 1
ATOM 1886 C CA . VAL A 1 254 ? -4.924 -7.381 -5.373 1.00 95.94 254 VAL A CA 1
ATOM 1887 C C . VAL A 1 254 ? -3.938 -7.011 -4.264 1.00 95.94 254 VAL A C 1
ATOM 1889 O O . VAL A 1 254 ? -2.850 -7.580 -4.183 1.00 95.94 254 VAL A O 1
ATOM 1892 N N . TYR A 1 255 ? -4.308 -6.084 -3.380 1.00 94.31 255 TYR A N 1
ATOM 1893 C CA . TYR A 1 255 ? -3.517 -5.750 -2.201 1.00 94.31 255 TYR A CA 1
ATOM 1894 C C . TYR A 1 255 ? -3.333 -6.966 -1.273 1.00 94.31 255 TYR A C 1
ATOM 1896 O O . TYR A 1 255 ? -2.202 -7.271 -0.888 1.00 94.31 255 TYR A O 1
ATOM 1904 N N . GLU A 1 256 ? -4.405 -7.700 -0.964 1.00 92.50 256 GLU A N 1
ATOM 1905 C CA . GLU A 1 256 ? -4.334 -8.916 -0.141 1.00 92.50 256 GLU A CA 1
ATOM 1906 C C . GLU A 1 256 ? -3.563 -10.049 -0.844 1.00 92.50 256 GLU A C 1
ATOM 1908 O O . GLU A 1 256 ? -2.757 -10.749 -0.218 1.00 92.50 256 GLU A O 1
ATOM 1913 N N . LEU A 1 257 ? -3.716 -10.187 -2.164 1.00 92.56 257 LEU A N 1
ATOM 1914 C CA . LEU A 1 257 ? -2.928 -11.116 -2.979 1.00 92.56 257 LEU A CA 1
ATOM 1915 C C . LEU A 1 257 ? -1.426 -10.805 -2.883 1.00 92.56 257 LEU A C 1
ATOM 1917 O O . LEU A 1 257 ? -0.601 -11.695 -2.662 1.00 92.56 257 LEU A O 1
ATOM 1921 N N . LEU A 1 258 ? -1.051 -9.529 -2.983 1.00 92.31 258 LEU A N 1
ATOM 1922 C CA . LEU A 1 258 ? 0.335 -9.092 -2.830 1.00 92.31 258 LEU A CA 1
ATOM 1923 C C . LEU A 1 258 ? 0.882 -9.354 -1.414 1.00 92.31 258 LEU A C 1
ATOM 1925 O O . LEU A 1 258 ? 2.057 -9.709 -1.283 1.00 92.31 258 LEU A O 1
ATOM 1929 N N . LYS A 1 259 ? 0.059 -9.216 -0.360 1.00 87.25 259 LYS A N 1
ATOM 1930 C CA . LYS A 1 259 ? 0.450 -9.533 1.031 1.00 87.25 259 LYS A CA 1
ATOM 1931 C C . LYS A 1 259 ? 0.724 -11.023 1.229 1.00 87.25 259 LYS A C 1
ATOM 1933 O O . LYS A 1 259 ? 1.696 -11.395 1.895 1.00 87.25 259 LYS A O 1
ATOM 1938 N N . THR A 1 260 ? -0.149 -11.869 0.691 1.00 85.25 260 THR A N 1
ATOM 1939 C CA . THR A 1 260 ? -0.119 -13.325 0.899 1.00 85.25 260 THR A CA 1
ATOM 1940 C C . THR A 1 260 ? 0.921 -14.018 0.023 1.00 85.25 260 THR A C 1
ATOM 1942 O O . THR A 1 260 ? 1.561 -14.980 0.463 1.00 85.25 260 THR A O 1
ATOM 1945 N N . THR A 1 261 ? 1.172 -13.493 -1.177 1.00 81.44 261 THR A N 1
ATOM 1946 C CA . THR A 1 261 ? 2.222 -13.995 -2.066 1.00 81.44 261 THR A CA 1
ATOM 1947 C C . THR A 1 261 ? 3.603 -13.792 -1.436 1.00 81.44 261 THR A C 1
ATOM 1949 O O . THR A 1 261 ? 3.842 -12.849 -0.679 1.00 81.44 261 THR A O 1
ATOM 1952 N N . ASN A 1 262 ? 4.581 -14.653 -1.744 1.00 71.75 262 ASN A N 1
ATOM 1953 C CA . ASN A 1 262 ? 5.962 -14.486 -1.269 1.00 71.75 262 ASN A CA 1
ATOM 1954 C C . ASN A 1 262 ? 6.734 -13.366 -2.004 1.00 71.75 262 ASN A C 1
ATOM 1956 O O . ASN A 1 262 ? 7.916 -13.498 -2.323 1.00 71.75 262 ASN A O 1
ATOM 1960 N N . ASN A 1 263 ? 6.042 -12.263 -2.279 1.00 80.12 263 ASN A N 1
ATOM 1961 C CA . ASN A 1 263 ? 6.535 -11.100 -2.985 1.00 80.12 263 ASN A CA 1
ATOM 1962 C C . ASN A 1 263 ? 7.430 -10.271 -2.056 1.00 80.12 263 ASN A C 1
ATOM 1964 O O . ASN A 1 263 ? 6.967 -9.431 -1.284 1.00 80.12 263 ASN A O 1
ATOM 1968 N N . ASN A 1 264 ? 8.735 -10.533 -2.106 1.00 82.12 264 ASN A N 1
ATOM 1969 C CA . ASN A 1 264 ? 9.697 -9.895 -1.207 1.00 82.12 264 ASN A CA 1
ATOM 1970 C C . ASN A 1 264 ? 9.745 -8.369 -1.373 1.00 82.12 264 ASN A C 1
ATOM 1972 O O . ASN A 1 264 ? 9.996 -7.672 -0.397 1.00 82.12 264 ASN A O 1
ATOM 1976 N N . LEU A 1 265 ? 9.509 -7.828 -2.575 1.00 86.44 265 LEU A N 1
ATOM 1977 C CA . LEU A 1 265 ? 9.522 -6.378 -2.781 1.00 86.44 265 LEU A CA 1
ATOM 1978 C C . LEU A 1 265 ? 8.353 -5.715 -2.057 1.00 86.44 265 LEU A C 1
ATOM 1980 O O . LEU A 1 265 ? 8.568 -4.784 -1.284 1.00 86.44 265 LEU A O 1
ATOM 1984 N N . PHE A 1 266 ? 7.134 -6.201 -2.293 1.00 83.69 266 PHE A N 1
ATOM 1985 C CA . PHE A 1 266 ? 5.948 -5.643 -1.661 1.00 83.69 266 PHE A CA 1
ATOM 1986 C C . PHE A 1 266 ? 5.990 -5.814 -0.144 1.00 83.69 266 PHE A C 1
ATOM 1988 O O . PHE A 1 266 ? 5.714 -4.859 0.577 1.00 83.69 266 PHE A O 1
ATOM 1995 N N . LYS A 1 267 ? 6.447 -6.976 0.344 1.00 80.88 267 LYS A N 1
ATOM 1996 C CA . LYS A 1 267 ? 6.713 -7.180 1.773 1.00 80.88 267 LYS A CA 1
ATOM 1997 C C . LYS A 1 267 ? 7.720 -6.171 2.304 1.00 80.88 267 LYS A C 1
ATOM 1999 O O . LYS A 1 267 ? 7.412 -5.521 3.281 1.00 80.88 267 LYS A O 1
ATOM 2004 N N . ASN A 1 268 ? 8.854 -5.937 1.646 1.00 80.56 268 ASN A N 1
ATOM 2005 C CA . ASN A 1 268 ? 9.831 -4.945 2.118 1.00 80.56 268 ASN A CA 1
ATOM 2006 C C . ASN A 1 268 ? 9.257 -3.516 2.161 1.00 80.56 268 ASN A C 1
ATOM 2008 O O . ASN A 1 268 ? 9.546 -2.753 3.087 1.00 80.56 268 ASN A O 1
ATOM 2012 N N . VAL A 1 269 ? 8.449 -3.151 1.161 1.00 83.25 269 VAL A N 1
ATOM 2013 C CA . VAL A 1 269 ? 7.769 -1.851 1.100 1.00 83.25 269 VAL A CA 1
ATOM 2014 C C . VAL A 1 269 ? 6.745 -1.731 2.231 1.00 83.25 269 VAL A C 1
ATOM 2016 O O . VAL A 1 269 ? 6.769 -0.744 2.963 1.00 83.25 269 VAL A O 1
ATOM 2019 N N . LEU A 1 270 ? 5.896 -2.744 2.427 1.00 77.50 270 LEU A N 1
ATOM 2020 C CA . LEU A 1 270 ? 4.879 -2.752 3.476 1.00 77.50 270 LEU A CA 1
ATOM 2021 C C . LEU A 1 270 ? 5.458 -2.915 4.880 1.00 77.50 270 LEU A C 1
ATOM 2023 O O . LEU A 1 270 ? 5.085 -2.137 5.741 1.00 77.50 270 LEU A O 1
ATOM 2027 N N . GLU A 1 271 ? 6.407 -3.823 5.120 1.00 73.00 271 GLU A N 1
ATOM 2028 C CA . GLU A 1 271 ? 7.089 -4.047 6.412 1.00 73.00 271 GLU A CA 1
ATOM 2029 C C . GLU A 1 271 ? 7.568 -2.743 7.049 1.00 73.00 271 GLU A C 1
ATOM 2031 O O . GLU A 1 271 ? 7.601 -2.588 8.275 1.00 73.00 271 GLU A O 1
ATOM 2036 N N . THR A 1 272 ? 7.905 -1.769 6.206 1.00 72.25 272 THR A N 1
ATOM 2037 C CA . THR A 1 272 ? 8.364 -0.462 6.650 1.00 72.25 272 THR A CA 1
ATOM 2038 C C . THR A 1 272 ? 7.255 0.413 7.255 1.00 72.25 272 THR A C 1
ATOM 2040 O O . THR A 1 272 ? 7.524 1.316 8.055 1.00 72.25 272 THR A O 1
ATOM 2043 N N . PHE A 1 273 ? 6.003 0.096 6.946 1.00 75.38 273 PHE A N 1
ATOM 2044 C CA . PHE A 1 273 ? 4.790 0.609 7.572 1.00 75.38 273 PHE A CA 1
ATOM 2045 C C . PHE A 1 273 ? 4.212 -0.355 8.622 1.00 75.38 273 PHE A C 1
ATOM 2047 O O . PHE A 1 273 ? 3.547 0.122 9.541 1.00 75.38 273 PHE A O 1
ATOM 2054 N N . THR A 1 274 ? 4.531 -1.656 8.558 1.00 63.97 274 THR A N 1
ATOM 2055 C CA . THR A 1 274 ? 3.759 -2.700 9.248 1.00 63.97 274 THR A CA 1
ATOM 2056 C C . THR A 1 274 ? 4.375 -3.380 10.479 1.00 63.97 274 THR A C 1
ATOM 2058 O O . THR A 1 274 ? 3.743 -4.232 11.081 1.00 63.97 274 THR A O 1
ATOM 2061 N N . ASN A 1 275 ? 5.546 -2.977 10.984 1.00 60.81 275 ASN A N 1
ATOM 2062 C CA . ASN A 1 275 ? 6.173 -3.673 12.132 1.00 60.81 275 ASN A CA 1
ATOM 2063 C C . ASN A 1 275 ? 6.166 -2.892 13.464 1.00 60.81 275 ASN A C 1
ATOM 2065 O O . ASN A 1 275 ? 7.178 -2.827 14.169 1.00 60.81 275 ASN A O 1
ATOM 2069 N N . GLY A 1 276 ? 5.066 -2.194 13.780 1.00 57.53 276 GLY A N 1
ATOM 2070 C CA . GLY A 1 276 ? 4.840 -1.490 15.058 1.00 57.53 276 GLY A CA 1
ATOM 2071 C C . GLY A 1 276 ? 5.731 -0.266 15.355 1.00 57.53 276 GLY A C 1
ATOM 2072 O O . GLY A 1 276 ? 5.289 0.661 16.035 1.00 57.53 276 GLY A O 1
ATOM 2073 N N . THR A 1 277 ? 6.942 -0.227 14.796 1.00 59.56 277 THR A N 1
ATOM 2074 C CA . THR A 1 277 ? 8.001 0.785 14.938 1.00 59.56 277 THR A CA 1
ATOM 2075 C C . THR A 1 277 ? 7.964 1.850 13.841 1.00 59.56 277 THR A C 1
ATOM 2077 O O . THR A 1 277 ? 8.682 2.852 13.915 1.00 59.56 277 THR A O 1
ATOM 2080 N N . ALA A 1 278 ? 7.116 1.661 12.828 1.00 67.88 278 ALA A N 1
ATOM 2081 C CA . ALA A 1 278 ? 6.926 2.614 11.752 1.00 67.88 278 ALA A CA 1
ATOM 2082 C C . ALA A 1 278 ? 6.360 3.931 12.300 1.00 67.88 278 ALA A C 1
ATOM 2084 O O . ALA A 1 278 ? 5.245 3.995 12.823 1.00 67.88 278 ALA A O 1
ATOM 2085 N N . LYS A 1 279 ? 7.138 5.011 12.182 1.00 76.06 279 LYS A N 1
ATOM 2086 C CA . LYS A 1 279 ? 6.720 6.362 12.590 1.00 76.06 279 LYS A CA 1
ATOM 2087 C C . LYS A 1 279 ? 5.536 6.879 11.768 1.00 76.06 279 LYS A C 1
ATOM 2089 O O . LYS A 1 279 ? 4.745 7.671 12.268 1.00 76.06 279 LYS A O 1
ATOM 2094 N N . TYR A 1 280 ? 5.442 6.441 10.518 1.00 83.94 280 TYR A N 1
ATOM 2095 C CA . TYR A 1 280 ? 4.414 6.839 9.567 1.00 83.94 280 TYR A CA 1
ATOM 2096 C C . TYR A 1 280 ? 3.483 5.657 9.328 1.00 83.94 280 TYR A C 1
ATOM 2098 O O . TYR A 1 280 ? 3.943 4.519 9.307 1.00 83.94 280 TYR A O 1
ATOM 2106 N N . LYS A 1 281 ? 2.188 5.936 9.184 1.00 88.06 281 LYS A N 1
ATOM 2107 C CA . LYS A 1 281 ? 1.148 4.929 8.919 1.00 88.06 281 LYS A CA 1
ATOM 2108 C C . LYS A 1 281 ? 0.648 5.068 7.486 1.00 88.06 281 LYS A C 1
ATOM 2110 O O . LYS A 1 281 ? 0.883 6.116 6.882 1.00 88.06 281 LYS A O 1
ATOM 2115 N N . LEU A 1 282 ? -0.037 4.057 6.960 1.00 92.44 282 LEU A N 1
ATOM 2116 C CA . LEU A 1 282 ? -0.501 4.036 5.572 1.00 92.44 282 LEU A CA 1
ATOM 2117 C C . LEU A 1 282 ? -2.033 4.061 5.497 1.00 92.44 282 LEU A C 1
ATOM 2119 O O . LEU A 1 282 ? -2.707 3.352 6.242 1.00 92.44 282 LEU A O 1
ATOM 2123 N N . LYS A 1 283 ? -2.581 4.867 4.585 1.00 94.94 283 LYS A N 1
ATOM 2124 C CA . LYS A 1 283 ? -4.002 4.869 4.221 1.00 94.94 283 LYS A CA 1
ATOM 2125 C C . LYS A 1 283 ? -4.160 4.651 2.715 1.00 94.94 283 LYS A C 1
ATOM 2127 O O . LYS A 1 283 ? -3.564 5.392 1.932 1.00 94.94 283 LYS A O 1
ATOM 2132 N N . LEU A 1 284 ? -4.995 3.687 2.335 1.00 96.56 284 LEU A N 1
ATOM 2133 C CA . LEU A 1 284 ? -5.389 3.380 0.957 1.00 96.56 284 LEU A CA 1
ATOM 2134 C C . LEU A 1 284 ? -6.833 3.834 0.729 1.00 96.56 284 LEU A C 1
ATOM 2136 O O . LEU A 1 284 ? -7.690 3.583 1.576 1.00 96.56 284 LEU A O 1
ATOM 2140 N N . PHE A 1 285 ? -7.111 4.528 -0.374 1.00 96.50 285 PHE A N 1
ATOM 2141 C CA . PHE A 1 285 ? -8.465 4.990 -0.702 1.00 96.50 285 PHE A CA 1
ATOM 2142 C C . PHE A 1 285 ? -8.643 5.292 -2.191 1.00 96.50 285 PHE A C 1
ATOM 2144 O O . PHE A 1 285 ? -7.666 5.490 -2.914 1.00 96.50 285 PHE A O 1
ATOM 2151 N N . VAL A 1 286 ? -9.893 5.389 -2.644 1.00 95.94 286 VAL A N 1
ATOM 2152 C CA . VAL A 1 286 ? -10.249 5.730 -4.027 1.00 95.94 286 VAL A CA 1
ATOM 2153 C C . VAL A 1 286 ? -10.822 7.141 -4.088 1.00 95.94 286 VAL A C 1
ATOM 2155 O O . VAL A 1 286 ? -11.651 7.540 -3.271 1.00 95.94 286 VAL A O 1
ATOM 2158 N N . GLY A 1 287 ? -10.401 7.938 -5.069 1.00 92.25 287 GLY A N 1
ATOM 2159 C CA . GLY A 1 287 ? -10.939 9.282 -5.238 1.00 92.25 287 GLY A CA 1
ATOM 2160 C C . GLY A 1 287 ? -10.372 10.051 -6.422 1.00 92.25 287 GLY A C 1
ATOM 2161 O O . GLY A 1 287 ? -9.552 9.561 -7.193 1.00 92.25 287 GLY A O 1
ATOM 2162 N N . GLY A 1 288 ? -10.811 11.302 -6.567 1.00 88.19 288 GLY A N 1
ATOM 2163 C CA . GLY A 1 288 ? -10.296 12.192 -7.607 1.00 88.19 288 GLY A CA 1
ATOM 2164 C C . GLY A 1 288 ? -8.819 12.523 -7.384 1.00 88.19 288 GLY A C 1
ATOM 2165 O O . GLY A 1 288 ? -8.434 12.947 -6.291 1.00 88.19 288 GLY A O 1
ATOM 2166 N N . LEU A 1 289 ? -7.997 12.356 -8.417 1.00 86.25 289 LEU A N 1
ATOM 2167 C CA . LEU A 1 289 ? -6.588 12.747 -8.402 1.00 86.25 289 LEU A CA 1
ATOM 2168 C C . LEU A 1 289 ? -6.424 14.220 -8.796 1.00 86.25 289 LEU A C 1
ATOM 2170 O O . LEU A 1 289 ? -7.273 14.785 -9.487 1.00 86.25 289 LEU A O 1
ATOM 2174 N N . GLN A 1 290 ? -5.325 14.855 -8.371 1.00 71.44 290 GLN A N 1
ATOM 2175 C CA . GLN A 1 290 ? -5.041 16.247 -8.754 1.00 71.44 290 GLN A CA 1
ATOM 2176 C C . GLN A 1 290 ? -4.791 16.397 -10.264 1.00 71.44 290 GLN A C 1
ATOM 2178 O O . GLN A 1 290 ? -5.141 17.427 -10.836 1.00 71.44 290 GLN A O 1
ATOM 2183 N N . ASN A 1 291 ? -4.254 15.350 -10.900 1.00 66.38 291 ASN A N 1
ATOM 2184 C CA . ASN A 1 291 ? -4.164 15.198 -12.349 1.00 66.38 291 ASN A CA 1
ATOM 2185 C C . ASN A 1 291 ? -4.994 13.982 -12.764 1.00 66.38 291 ASN A C 1
ATOM 2187 O O . ASN A 1 291 ? -4.729 12.865 -12.332 1.00 66.38 291 ASN A O 1
ATOM 2191 N N . ASN A 1 292 ? -5.995 14.201 -13.611 1.00 60.28 292 ASN A N 1
ATOM 2192 C CA . ASN A 1 292 ? -6.953 13.182 -14.047 1.00 60.28 292 ASN A CA 1
ATOM 2193 C C . ASN A 1 292 ? -6.383 12.143 -15.031 1.00 60.28 292 ASN A C 1
ATOM 2195 O O . ASN A 1 292 ? -7.139 11.307 -15.513 1.00 60.28 292 ASN A O 1
ATOM 2199 N N . THR A 1 293 ? -5.096 12.229 -15.366 1.00 67.31 293 THR A N 1
ATOM 2200 C CA . THR A 1 293 ? -4.393 11.280 -16.241 1.00 67.31 293 THR A CA 1
ATOM 2201 C C . THR A 1 293 ? -3.626 10.213 -15.476 1.00 67.31 293 THR A C 1
ATOM 2203 O O . THR A 1 293 ? -3.160 9.268 -16.095 1.00 67.31 293 THR A O 1
ATOM 2206 N N . ASN A 1 294 ? -3.442 10.384 -14.168 1.00 82.06 294 ASN A N 1
ATOM 2207 C CA . ASN A 1 294 ? -2.708 9.421 -13.361 1.00 82.06 294 ASN A CA 1
ATOM 2208 C C . ASN A 1 294 ? -3.653 8.309 -12.894 1.00 82.06 294 ASN A C 1
ATOM 2210 O O . ASN A 1 294 ? -4.858 8.522 -12.741 1.00 82.06 294 ASN A O 1
ATOM 2214 N N . GLU A 1 295 ? -3.096 7.137 -12.626 1.00 91.56 295 GLU A N 1
ATOM 2215 C CA . GLU A 1 295 ? -3.848 6.004 -12.087 1.00 91.56 295 GLU A CA 1
ATOM 2216 C C . GLU A 1 295 ? -3.930 6.056 -10.569 1.00 91.56 295 GLU A C 1
ATOM 2218 O O . GLU A 1 295 ? -4.983 5.765 -9.999 1.00 91.56 295 GLU A O 1
ATOM 2223 N N . ALA A 1 296 ? -2.861 6.519 -9.926 1.00 94.94 296 ALA A N 1
ATOM 2224 C CA . ALA A 1 296 ? -2.794 6.721 -8.494 1.00 94.94 296 ALA A CA 1
ATOM 2225 C C . ALA A 1 296 ? -1.880 7.902 -8.123 1.00 94.94 296 ALA A C 1
ATOM 2227 O O . ALA A 1 296 ? -1.320 8.593 -8.982 1.00 94.94 296 ALA A O 1
ATOM 2228 N N . GLN A 1 297 ? -1.840 8.221 -6.830 1.00 93.62 297 GLN A N 1
ATOM 2229 C CA . GLN A 1 297 ? -0.976 9.254 -6.277 1.00 93.62 297 GLN A CA 1
ATOM 2230 C C . GLN A 1 297 ? -0.676 9.004 -4.798 1.00 93.62 297 GLN A C 1
ATOM 2232 O O . GLN A 1 297 ? -1.592 8.897 -3.979 1.00 93.62 297 GLN A O 1
ATOM 2237 N N . THR A 1 298 ? 0.603 9.092 -4.436 1.00 94.00 298 THR A N 1
ATOM 2238 C CA . THR A 1 298 ? 1.051 9.078 -3.040 1.00 94.00 298 THR A CA 1
ATOM 2239 C C . THR A 1 298 ? 1.282 10.474 -2.460 1.00 94.00 298 THR A C 1
ATOM 2241 O O . THR A 1 298 ? 2.123 11.268 -2.904 1.00 94.00 298 THR A O 1
ATOM 2244 N N . THR A 1 299 ? 0.613 10.768 -1.350 1.00 93.12 299 THR A N 1
ATOM 2245 C CA . THR A 1 299 ? 0.713 12.034 -0.614 1.00 93.12 299 THR A CA 1
ATOM 2246 C C . THR A 1 299 ? 1.064 11.810 0.859 1.00 93.12 299 THR A C 1
ATOM 2248 O O . THR A 1 299 ? 1.098 10.682 1.339 1.00 93.12 299 THR A O 1
ATOM 2251 N N . PHE A 1 300 ? 1.419 12.886 1.567 1.00 92.12 300 PHE A N 1
ATOM 2252 C CA . PHE A 1 300 ? 1.620 12.850 3.017 1.00 92.12 300 PHE A CA 1
ATOM 2253 C C . PHE A 1 300 ? 0.680 13.848 3.678 1.00 92.12 300 PHE A C 1
ATOM 2255 O O . PHE A 1 300 ? 0.725 15.045 3.381 1.00 92.12 300 PHE A O 1
ATOM 2262 N N . ASN A 1 301 ? -0.144 13.357 4.593 1.00 90.50 301 ASN A N 1
ATOM 2263 C CA . ASN A 1 301 ? -1.065 14.175 5.352 1.00 90.50 301 ASN A CA 1
ATOM 2264 C C . ASN A 1 301 ? -0.393 14.642 6.646 1.00 90.50 301 ASN A C 1
ATOM 2266 O O . ASN A 1 301 ? -0.238 13.889 7.605 1.00 90.50 301 ASN A O 1
ATOM 2270 N N . GLN A 1 302 ? -0.000 15.916 6.680 1.00 85.38 302 GLN A N 1
ATOM 2271 C CA . GLN A 1 302 ? 0.689 16.509 7.831 1.00 85.38 302 GLN A CA 1
ATOM 2272 C C . GLN A 1 302 ? -0.175 16.575 9.097 1.00 85.38 302 GLN A C 1
ATOM 2274 O O . GLN A 1 302 ? 0.371 16.659 10.194 1.00 85.38 302 GLN A O 1
ATOM 2279 N N . VAL A 1 303 ? -1.506 16.558 8.957 1.00 82.12 303 VAL A N 1
ATOM 2280 C CA . VAL A 1 303 ? -2.438 16.634 10.091 1.00 82.12 303 VAL A CA 1
ATOM 2281 C C . VAL A 1 303 ? -2.534 15.284 10.790 1.00 82.12 303 VAL A C 1
ATOM 2283 O O . VAL A 1 303 ? -2.516 15.224 12.016 1.00 82.12 303 VAL A O 1
ATOM 2286 N N . THR A 1 304 ? -2.625 14.204 10.017 1.00 83.56 304 THR A N 1
ATOM 2287 C CA . THR A 1 304 ? -2.777 12.844 10.552 1.00 83.56 304 THR A CA 1
ATOM 2288 C C . THR A 1 304 ? -1.445 12.119 10.727 1.00 83.56 304 THR A C 1
ATOM 2290 O O . THR A 1 304 ? -1.375 11.142 11.467 1.00 83.56 304 THR A O 1
ATOM 2293 N N . GLY A 1 305 ? -0.377 12.587 10.075 1.00 85.50 305 GLY A N 1
ATOM 2294 C CA . GLY A 1 305 ? 0.920 11.915 10.056 1.00 85.50 305 GLY A CA 1
ATOM 2295 C C . GLY A 1 305 ? 0.945 10.658 9.180 1.00 85.50 305 GLY A C 1
ATOM 2296 O O . GLY A 1 305 ? 1.829 9.819 9.358 1.00 85.50 305 GLY A O 1
ATOM 2297 N N . MET A 1 306 ? -0.006 10.515 8.253 1.00 89.38 306 MET A N 1
ATOM 2298 C CA . MET A 1 306 ? -0.157 9.322 7.414 1.00 89.38 306 MET A CA 1
ATOM 2299 C C . MET A 1 306 ? 0.373 9.540 5.995 1.00 89.38 306 MET A C 1
ATOM 2301 O O . MET A 1 306 ? 0.206 10.615 5.411 1.00 89.38 306 MET A O 1
ATOM 2305 N N . MET A 1 307 ? 0.987 8.498 5.438 1.00 93.31 307 MET A N 1
ATOM 2306 C CA . MET A 1 307 ? 1.150 8.344 3.998 1.00 93.31 307 MET A CA 1
ATOM 2307 C C . MET A 1 307 ? -0.189 7.912 3.408 1.00 93.31 307 MET A C 1
ATOM 2309 O O . MET A 1 307 ? -0.857 7.027 3.935 1.00 93.31 307 MET A O 1
ATOM 2313 N N . GLU A 1 308 ? -0.591 8.567 2.334 1.00 95.00 308 GLU A N 1
ATOM 2314 C CA . GLU A 1 308 ? -1.900 8.411 1.713 1.00 95.00 308 GLU A CA 1
ATOM 2315 C C . GLU A 1 308 ? -1.701 8.011 0.254 1.00 95.00 308 GLU A C 1
ATOM 2317 O O . GLU A 1 308 ? -1.214 8.828 -0.530 1.00 95.00 308 GLU A O 1
ATOM 2322 N N . ILE A 1 309 ? -2.083 6.785 -0.103 1.00 95.88 309 ILE A N 1
ATOM 2323 C CA . ILE A 1 309 ? -2.122 6.320 -1.491 1.00 95.88 309 ILE A CA 1
ATOM 2324 C C . ILE A 1 309 ? -3.565 6.415 -1.969 1.00 95.88 309 ILE A C 1
ATOM 2326 O O . ILE A 1 309 ? -4.468 5.773 -1.425 1.00 95.88 309 ILE A O 1
ATOM 2330 N N . ARG A 1 310 ? -3.776 7.255 -2.980 1.00 96.44 310 ARG A N 1
ATOM 2331 C CA . ARG A 1 310 ? -5.077 7.474 -3.602 1.00 96.44 310 ARG A CA 1
ATOM 2332 C C . ARG A 1 310 ? -5.099 6.832 -4.977 1.00 96.44 310 ARG A C 1
ATOM 2334 O O . ARG A 1 310 ? -4.303 7.224 -5.821 1.00 96.44 310 ARG A O 1
ATOM 2341 N N . PHE A 1 311 ? -6.057 5.952 -5.225 1.00 96.50 311 PHE A N 1
ATOM 2342 C CA . PHE A 1 311 ? -6.308 5.365 -6.538 1.00 96.50 311 PHE A CA 1
ATOM 2343 C C . PHE A 1 311 ? -7.432 6.112 -7.256 1.00 96.50 311 PHE A C 1
ATOM 2345 O O . PHE A 1 311 ? -8.406 6.560 -6.643 1.00 96.50 311 PHE A O 1
ATOM 2352 N N . SER A 1 312 ? -7.306 6.260 -8.569 1.00 95.06 312 SER A N 1
ATOM 2353 C CA . SER A 1 312 ? -8.421 6.649 -9.426 1.00 95.06 312 SER A CA 1
ATOM 2354 C C . SER A 1 312 ? -9.412 5.491 -9.547 1.00 95.06 312 SER A C 1
ATOM 2356 O O . SER A 1 312 ? -9.051 4.323 -9.424 1.00 95.06 312 SER A O 1
ATOM 2358 N N . VAL A 1 313 ? -10.674 5.806 -9.840 1.00 92.25 313 VAL A N 1
ATOM 2359 C CA . VAL A 1 313 ? -11.690 4.769 -10.086 1.00 92.25 313 VAL A CA 1
ATOM 2360 C C . VAL A 1 313 ? -11.304 3.896 -11.285 1.00 92.25 313 VAL A C 1
ATOM 2362 O O . VAL A 1 313 ? -11.529 2.694 -11.252 1.00 92.25 313 VAL A O 1
ATOM 2365 N N . SER A 1 314 ? -10.705 4.482 -12.326 1.00 92.00 314 SER A N 1
ATOM 2366 C CA . SER A 1 314 ? -10.277 3.756 -13.527 1.00 92.00 314 SER A CA 1
ATOM 2367 C C . SER A 1 314 ? -9.133 2.783 -13.265 1.00 92.00 314 SER A C 1
ATOM 2369 O O . SER A 1 314 ? -9.143 1.706 -13.854 1.00 92.00 314 SER A O 1
ATOM 2371 N N . ALA A 1 315 ? -8.201 3.111 -12.365 1.00 93.25 315 ALA A N 1
ATOM 2372 C CA . ALA A 1 315 ? -7.102 2.207 -12.025 1.00 93.25 315 ALA A CA 1
ATOM 2373 C C . ALA A 1 315 ? -7.627 0.861 -11.508 1.00 93.25 315 ALA A C 1
ATOM 2375 O O . ALA A 1 315 ? -7.177 -0.200 -11.913 1.00 93.25 315 ALA A O 1
ATOM 2376 N N . LEU A 1 316 ? -8.691 0.883 -10.701 1.00 93.50 316 LEU A N 1
ATOM 2377 C CA . LEU A 1 316 ? -9.267 -0.343 -10.145 1.00 93.50 316 LEU A CA 1
ATOM 2378 C C . LEU A 1 316 ? -10.118 -1.151 -11.140 1.00 93.50 316 LEU A C 1
ATOM 2380 O O . LEU A 1 316 ? -10.674 -2.181 -10.767 1.00 93.50 316 LEU A O 1
ATOM 2384 N N . THR A 1 317 ? -10.237 -0.694 -12.391 1.00 93.19 317 THR A N 1
ATOM 2385 C CA . THR A 1 317 ? -10.894 -1.445 -13.478 1.00 93.19 317 THR A CA 1
ATOM 2386 C C . THR A 1 317 ? -9.910 -2.197 -14.373 1.00 93.19 317 THR A C 1
ATOM 2388 O O . THR A 1 317 ? -10.344 -2.917 -15.270 1.00 93.19 317 THR A O 1
ATOM 2391 N N . GLN A 1 318 ? -8.607 -2.030 -14.141 1.00 94.06 318 GLN A N 1
ATOM 2392 C CA . GLN A 1 318 ? -7.542 -2.695 -14.889 1.00 94.06 318 GLN A CA 1
ATOM 2393 C C . GLN A 1 318 ? -7.404 -4.178 -14.502 1.00 94.06 318 GLN A C 1
ATOM 2395 O O . GLN A 1 318 ? -8.120 -4.682 -13.629 1.00 94.06 318 GLN A O 1
ATOM 2400 N N . SER A 1 319 ? -6.517 -4.906 -15.181 1.00 95.56 319 SER A N 1
ATOM 2401 C CA . SER A 1 319 ? -6.172 -6.290 -14.828 1.00 95.56 319 SER A CA 1
ATOM 2402 C C . SER A 1 319 ? -5.530 -6.387 -13.439 1.00 95.56 319 SER A C 1
ATOM 2404 O O . SER A 1 319 ? -5.020 -5.403 -12.898 1.00 95.56 319 SER A O 1
ATOM 2406 N N . THR A 1 320 ? -5.513 -7.591 -12.862 1.00 96.38 320 THR A N 1
ATOM 2407 C CA . THR A 1 320 ? -4.819 -7.850 -11.590 1.00 96.38 320 THR A CA 1
ATOM 2408 C C . THR A 1 320 ? -3.347 -7.431 -11.632 1.00 96.38 320 THR A C 1
ATOM 2410 O O . THR A 1 320 ? -2.855 -6.815 -10.686 1.00 96.38 320 THR A O 1
ATOM 2413 N N . LEU A 1 321 ? -2.649 -7.711 -12.738 1.00 97.00 321 LEU A N 1
ATOM 2414 C CA . LEU A 1 321 ? -1.222 -7.411 -12.884 1.00 97.00 321 LEU A CA 1
ATOM 2415 C C . LEU A 1 321 ? -0.940 -5.906 -13.002 1.00 97.00 321 LEU A C 1
ATOM 2417 O O . LEU A 1 321 ? 0.032 -5.426 -12.419 1.00 97.00 321 LEU A O 1
ATOM 2421 N N . GLU A 1 322 ? -1.792 -5.160 -13.711 1.00 96.94 322 GLU A N 1
ATOM 2422 C CA . GLU A 1 322 ? -1.712 -3.693 -13.788 1.00 96.94 322 GLU A CA 1
ATOM 2423 C C . GLU A 1 322 ? -1.936 -3.067 -12.407 1.00 96.94 322 GLU A C 1
ATOM 2425 O O . GLU A 1 322 ? -1.071 -2.345 -11.913 1.00 96.94 322 GLU A O 1
ATOM 2430 N N . ILE A 1 323 ? -3.022 -3.442 -11.717 1.00 97.19 323 ILE A N 1
ATOM 2431 C CA . ILE A 1 323 ? -3.323 -2.949 -10.364 1.00 97.19 323 ILE A CA 1
ATOM 2432 C C . ILE A 1 323 ? -2.172 -3.259 -9.397 1.00 97.19 323 ILE A C 1
ATOM 2434 O O . ILE A 1 323 ? -1.800 -2.412 -8.579 1.00 97.19 323 ILE A O 1
ATOM 2438 N N . ALA A 1 324 ? -1.580 -4.454 -9.490 1.00 96.69 324 ALA A N 1
ATOM 2439 C CA . ALA A 1 324 ? -0.439 -4.836 -8.668 1.00 96.69 324 ALA A CA 1
ATOM 2440 C C . ALA A 1 324 ? 0.777 -3.938 -8.932 1.00 96.69 324 ALA A C 1
ATOM 2442 O O . ALA A 1 324 ? 1.416 -3.471 -7.984 1.00 96.69 324 ALA A O 1
ATOM 2443 N N . GLY A 1 325 ? 1.065 -3.656 -10.207 1.00 96.50 325 GLY A N 1
ATOM 2444 C CA . GLY A 1 325 ? 2.086 -2.697 -10.624 1.00 96.50 325 GLY A CA 1
ATOM 2445 C C . GLY A 1 325 ? 1.862 -1.322 -9.996 1.00 96.50 325 GLY A C 1
ATOM 2446 O O . GLY A 1 325 ? 2.764 -0.799 -9.336 1.00 96.50 325 GLY A O 1
ATOM 2447 N N . THR A 1 326 ? 0.642 -0.783 -10.093 1.00 96.62 326 THR A N 1
ATOM 2448 C CA . THR A 1 326 ? 0.271 0.514 -9.507 1.00 96.62 326 THR A CA 1
ATOM 2449 C C . THR A 1 326 ? 0.426 0.526 -7.980 1.00 96.62 326 THR A C 1
ATOM 2451 O O . THR A 1 326 ? 1.003 1.461 -7.422 1.00 96.62 326 THR A O 1
ATOM 2454 N N . ILE A 1 327 ? -0.048 -0.511 -7.276 1.00 96.06 327 ILE A N 1
ATOM 2455 C CA . ILE A 1 327 ? 0.064 -0.612 -5.810 1.00 96.06 327 ILE A CA 1
ATOM 2456 C C . ILE A 1 327 ? 1.537 -0.617 -5.375 1.00 96.06 327 ILE A C 1
ATOM 2458 O O . ILE A 1 327 ? 1.908 0.111 -4.450 1.00 96.06 327 ILE A O 1
ATOM 2462 N N . ILE A 1 328 ? 2.388 -1.408 -6.037 1.00 96.19 328 ILE A N 1
ATOM 2463 C CA . ILE A 1 328 ? 3.820 -1.480 -5.717 1.00 96.19 328 ILE A CA 1
ATOM 2464 C C . ILE A 1 328 ? 4.504 -0.142 -6.027 1.00 96.19 328 ILE A C 1
ATOM 2466 O O . ILE A 1 328 ? 5.281 0.347 -5.204 1.00 96.19 328 ILE A O 1
ATOM 2470 N N . HIS A 1 329 ? 4.206 0.463 -7.180 1.00 96.19 329 HIS A N 1
ATOM 2471 C CA . HIS A 1 329 ? 4.749 1.757 -7.598 1.00 96.19 329 HIS A CA 1
ATOM 2472 C C . HIS A 1 329 ? 4.486 2.833 -6.536 1.00 96.19 329 HIS A C 1
ATOM 2474 O O . HIS A 1 329 ? 5.412 3.484 -6.043 1.00 96.19 329 HIS A O 1
ATOM 2480 N N . GLU A 1 330 ? 3.230 2.986 -6.121 1.00 96.12 330 GLU A N 1
ATOM 2481 C CA . GLU A 1 330 ? 2.854 3.969 -5.106 1.00 96.12 330 GLU A CA 1
ATOM 2482 C C . GLU A 1 330 ? 3.385 3.610 -3.713 1.00 96.12 330 GLU A C 1
ATOM 2484 O O . GLU A 1 330 ? 3.809 4.485 -2.953 1.00 96.12 330 GLU A O 1
ATOM 2489 N N . GLY A 1 331 ? 3.457 2.319 -3.383 1.00 94.62 331 GLY A N 1
ATOM 2490 C CA . GLY A 1 331 ? 4.106 1.851 -2.163 1.00 94.62 331 GLY A CA 1
ATOM 2491 C C . GLY A 1 331 ? 5.571 2.296 -2.080 1.00 94.62 331 GLY A C 1
ATOM 2492 O O . GLY A 1 331 ? 6.013 2.804 -1.046 1.00 94.62 331 GLY A O 1
ATOM 2493 N N . ILE A 1 332 ? 6.321 2.193 -3.182 1.00 95.19 332 ILE A N 1
ATOM 2494 C CA . ILE A 1 332 ? 7.706 2.681 -3.251 1.00 95.19 332 ILE A CA 1
ATOM 2495 C C . ILE A 1 332 ? 7.754 4.206 -3.093 1.00 95.19 332 ILE A C 1
ATOM 2497 O O . ILE A 1 332 ? 8.613 4.712 -2.367 1.00 95.19 332 ILE A O 1
ATOM 2501 N N . HIS A 1 333 ? 6.821 4.961 -3.685 1.00 95.00 333 HIS A N 1
ATOM 2502 C CA . HIS A 1 333 ? 6.725 6.401 -3.420 1.00 95.00 333 HIS A CA 1
ATOM 2503 C C . HIS A 1 333 ? 6.510 6.718 -1.939 1.00 95.00 333 HIS A C 1
ATOM 2505 O O . HIS A 1 333 ? 7.154 7.635 -1.410 1.00 95.00 333 HIS A O 1
ATOM 2511 N N . ALA A 1 334 ? 5.633 5.974 -1.263 1.00 94.00 334 ALA A N 1
ATOM 2512 C CA . ALA A 1 334 ? 5.383 6.145 0.164 1.00 94.00 334 ALA A CA 1
ATOM 2513 C C . ALA A 1 334 ? 6.664 5.893 0.967 1.00 94.00 334 ALA A C 1
ATOM 2515 O O . ALA A 1 334 ? 7.016 6.688 1.846 1.00 94.00 334 ALA A O 1
ATOM 2516 N N . GLU A 1 335 ? 7.397 4.840 0.613 1.00 93.06 335 GLU A N 1
ATOM 2517 C CA . GLU A 1 335 ? 8.622 4.442 1.293 1.00 93.06 335 GLU A CA 1
ATOM 2518 C C . GLU A 1 335 ? 9.771 5.438 1.083 1.00 93.06 335 GLU A C 1
ATOM 2520 O O . GLU A 1 335 ? 10.392 5.900 2.043 1.00 93.06 335 GLU A O 1
ATOM 2525 N N . LEU A 1 336 ? 10.010 5.884 -0.151 1.00 94.25 336 LEU A N 1
ATOM 2526 C CA . LEU A 1 336 ? 11.031 6.899 -0.426 1.00 94.25 336 LEU A CA 1
ATOM 2527 C C . LEU A 1 336 ? 10.714 8.219 0.283 1.00 94.25 336 LEU A C 1
ATOM 2529 O O . LEU A 1 336 ? 11.606 8.854 0.853 1.00 94.25 336 LEU A O 1
ATOM 2533 N N . LYS A 1 337 ? 9.439 8.624 0.316 1.00 93.25 337 LYS A N 1
ATOM 2534 C CA . LYS A 1 337 ? 9.015 9.821 1.051 1.00 93.25 337 LYS A CA 1
ATOM 2535 C C . LYS A 1 337 ? 9.268 9.669 2.553 1.00 93.25 337 LYS A C 1
ATOM 2537 O O . LYS A 1 337 ? 9.776 10.602 3.180 1.00 93.25 337 LYS A O 1
ATOM 2542 N N . ARG A 1 338 ? 8.982 8.496 3.124 1.00 91.81 338 ARG A N 1
ATOM 2543 C CA . ARG A 1 338 ? 9.280 8.163 4.525 1.00 91.81 338 ARG A CA 1
ATOM 2544 C C . ARG A 1 338 ? 10.779 8.260 4.817 1.00 91.81 338 ARG A C 1
ATOM 2546 O O . ARG A 1 338 ? 11.156 8.913 5.792 1.00 91.81 338 ARG A O 1
ATOM 2553 N N . ILE A 1 339 ? 11.620 7.663 3.971 1.00 92.38 339 ILE A N 1
ATOM 2554 C CA . ILE A 1 339 ? 13.086 7.715 4.072 1.00 92.38 339 ILE A CA 1
ATOM 2555 C C . ILE A 1 339 ? 13.571 9.164 4.109 1.00 92.38 339 ILE A C 1
ATOM 2557 O O . ILE A 1 339 ? 14.294 9.543 5.030 1.00 92.38 339 ILE A O 1
ATOM 2561 N N . ILE A 1 340 ? 13.132 9.996 3.163 1.00 92.81 340 ILE A N 1
ATOM 2562 C CA . ILE A 1 340 ? 13.537 11.406 3.077 1.00 92.81 340 ILE A CA 1
ATOM 2563 C C . ILE A 1 340 ? 13.110 12.168 4.336 1.00 92.81 340 ILE A C 1
ATOM 2565 O O . ILE A 1 340 ? 13.918 12.843 4.972 1.00 92.81 340 ILE A O 1
ATOM 2569 N N . MET A 1 341 ? 11.848 12.027 4.744 1.00 91.19 341 MET A N 1
ATOM 2570 C CA . MET A 1 341 ? 11.297 12.758 5.887 1.00 91.19 341 MET A CA 1
ATOM 2571 C C . MET A 1 341 ? 11.885 12.330 7.235 1.00 91.19 341 MET A C 1
ATOM 2573 O O . MET A 1 341 ? 11.889 13.121 8.180 1.00 91.19 341 MET A O 1
ATOM 2577 N N . ASN A 1 342 ? 12.361 11.088 7.345 1.00 89.62 342 ASN A N 1
ATOM 2578 C CA . ASN A 1 342 ? 12.951 10.560 8.571 1.00 89.62 342 ASN A CA 1
ATOM 2579 C C . ASN A 1 342 ? 14.485 10.551 8.561 1.00 89.62 342 ASN A C 1
ATOM 2581 O O . ASN A 1 342 ? 15.089 10.034 9.502 1.00 89.62 342 ASN A O 1
ATOM 2585 N N . GLY A 1 343 ? 15.119 11.083 7.514 1.00 91.44 343 GLY A N 1
ATOM 2586 C CA . GLY A 1 343 ? 16.574 11.098 7.385 1.00 91.44 343 GLY A CA 1
ATOM 2587 C C . GLY A 1 343 ? 17.188 9.699 7.285 1.00 91.44 343 GLY A C 1
ATOM 2588 O O . GLY A 1 343 ? 18.178 9.432 7.958 1.00 91.44 343 GLY A O 1
ATOM 2589 N N . ASN A 1 344 ? 16.562 8.799 6.519 1.00 91.88 344 ASN A N 1
ATOM 2590 C CA . ASN A 1 344 ? 16.941 7.390 6.345 1.00 91.88 344 ASN A CA 1
ATOM 2591 C C . ASN A 1 344 ? 16.923 6.536 7.625 1.00 91.88 344 ASN A C 1
ATOM 2593 O O . ASN A 1 344 ? 17.547 5.483 7.683 1.00 91.88 344 ASN A O 1
ATOM 2597 N N . ASN A 1 345 ? 16.219 6.974 8.670 1.00 86.56 345 ASN A N 1
ATOM 2598 C CA . ASN A 1 345 ? 16.034 6.183 9.887 1.00 86.56 345 ASN A CA 1
ATOM 2599 C C . ASN A 1 345 ? 14.773 5.317 9.800 1.00 86.56 345 ASN A C 1
ATOM 2601 O O . ASN A 1 345 ? 13.802 5.695 9.142 1.00 86.56 345 ASN A O 1
ATOM 2605 N N . GLY A 1 346 ? 14.723 4.228 10.565 1.00 80.81 346 GLY A N 1
ATOM 2606 C CA . GLY A 1 346 ? 13.550 3.355 10.690 1.00 80.81 346 GLY A CA 1
ATOM 2607 C C . GLY A 1 346 ? 13.780 1.971 10.079 1.00 80.81 346 GLY A C 1
ATOM 2608 O O . GLY A 1 346 ? 14.936 1.603 9.861 1.00 80.81 346 GLY A O 1
ATOM 2609 N N . PRO A 1 347 ? 12.704 1.203 9.839 1.00 79.19 347 PRO A N 1
ATOM 2610 C CA . PRO A 1 347 ? 12.822 -0.089 9.180 1.00 79.19 347 PRO A CA 1
ATOM 2611 C C . PRO A 1 347 ? 13.403 0.079 7.770 1.00 79.19 347 PRO A C 1
ATOM 2613 O O . PRO A 1 347 ? 13.199 1.116 7.133 1.00 79.19 347 PRO A O 1
ATOM 2616 N N . ASN A 1 348 ? 14.178 -0.920 7.342 1.00 83.56 348 ASN A N 1
ATOM 2617 C CA . ASN A 1 348 ? 14.749 -1.044 5.998 1.00 83.56 348 ASN A CA 1
ATOM 2618 C C . ASN A 1 348 ? 15.407 0.244 5.452 1.00 83.56 348 ASN A C 1
ATOM 2620 O O . ASN A 1 348 ? 15.028 0.726 4.386 1.00 83.56 348 ASN A O 1
ATOM 2624 N N . PRO A 1 349 ? 16.394 0.835 6.160 1.00 89.44 349 PRO A N 1
ATOM 2625 C CA . PRO A 1 349 ? 17.076 2.024 5.663 1.00 89.44 349 PRO A CA 1
ATOM 2626 C C . PRO A 1 349 ? 17.807 1.714 4.352 1.00 89.44 349 PRO A C 1
ATOM 2628 O O . PRO A 1 349 ? 18.375 0.631 4.178 1.00 89.44 349 PRO A O 1
ATOM 2631 N N . LEU A 1 350 ? 17.866 2.692 3.449 1.00 92.25 350 LEU A N 1
ATOM 2632 C CA . LEU A 1 350 ? 18.706 2.587 2.262 1.00 92.25 350 LEU A CA 1
ATOM 2633 C C . LEU A 1 350 ? 20.176 2.488 2.677 1.00 92.25 350 LEU A C 1
ATOM 2635 O O . LEU A 1 350 ? 20.603 3.089 3.668 1.00 92.25 350 LEU A O 1
ATOM 2639 N N . SER A 1 351 ? 20.984 1.794 1.873 1.00 95.06 351 SER A N 1
ATOM 2640 C CA . SER A 1 351 ? 22.439 1.903 1.997 1.00 95.06 351 SER A CA 1
ATOM 2641 C C . SER A 1 351 ? 22.858 3.372 1.870 1.00 95.06 351 SER A C 1
ATOM 2643 O O . SER A 1 351 ? 22.221 4.142 1.148 1.00 95.06 351 SER A O 1
ATOM 2645 N N . GLN A 1 352 ? 23.941 3.771 2.544 1.00 95.19 352 GLN A N 1
ATOM 2646 C CA . GLN A 1 352 ? 24.376 5.172 2.532 1.00 95.19 352 GLN A CA 1
ATOM 2647 C C . GLN A 1 352 ? 24.551 5.704 1.102 1.00 95.19 352 GLN A C 1
ATOM 2649 O O . GLN A 1 352 ? 24.072 6.784 0.792 1.00 95.19 352 GLN A O 1
ATOM 2654 N N . SER A 1 353 ? 25.136 4.907 0.202 1.00 96.94 353 SER A N 1
ATOM 2655 C CA . SER A 1 353 ? 25.305 5.282 -1.206 1.00 96.94 353 SER A CA 1
ATOM 2656 C C . S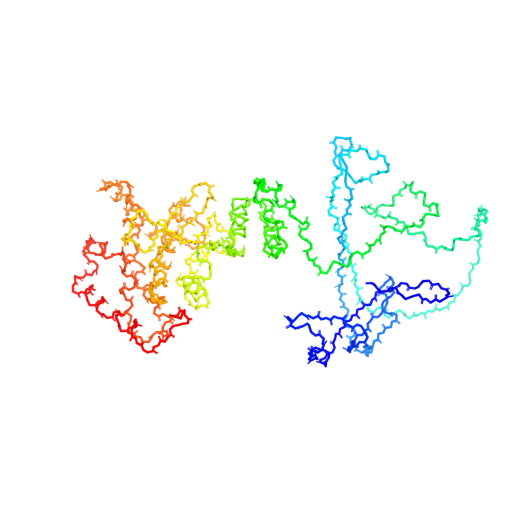ER A 1 353 ? 23.981 5.492 -1.942 1.00 96.94 353 SER A C 1
ATOM 2658 O O . SER A 1 353 ? 23.875 6.392 -2.768 1.00 96.94 353 SER A O 1
ATOM 2660 N N . HIS A 1 354 ? 22.967 4.669 -1.666 1.00 96.25 354 HIS A N 1
ATOM 2661 C CA . HIS A 1 354 ? 21.645 4.823 -2.271 1.00 96.25 354 HIS A CA 1
ATOM 2662 C C . HIS A 1 354 ? 20.899 6.031 -1.702 1.00 96.25 354 HIS A C 1
ATOM 2664 O O . HIS A 1 354 ? 20.218 6.731 -2.447 1.00 96.25 354 HIS A O 1
ATOM 2670 N N . TYR A 1 355 ? 21.042 6.296 -0.404 1.00 96.69 355 TYR A N 1
ATOM 2671 C CA . TYR A 1 355 ? 20.460 7.477 0.218 1.00 96.69 355 TYR A CA 1
ATOM 2672 C C . TYR A 1 355 ? 21.115 8.768 -0.289 1.00 96.69 355 TYR A C 1
ATOM 2674 O O . TYR A 1 355 ? 20.410 9.688 -0.692 1.00 96.69 355 TYR A O 1
ATOM 2682 N N . ASP A 1 356 ? 22.447 8.807 -0.366 1.00 96.81 356 ASP A N 1
ATOM 2683 C CA . ASP A 1 356 ? 23.196 9.933 -0.935 1.00 96.81 356 ASP A CA 1
ATOM 2684 C C . ASP A 1 356 ? 22.804 10.172 -2.400 1.00 96.81 356 ASP A C 1
ATOM 2686 O O . ASP A 1 356 ? 22.630 11.317 -2.819 1.00 96.81 356 ASP A O 1
ATOM 2690 N N . TYR A 1 357 ? 22.596 9.099 -3.173 1.00 96.50 357 TYR A N 1
ATOM 2691 C CA . TYR A 1 357 ? 22.088 9.204 -4.539 1.00 96.50 357 TYR A CA 1
ATOM 2692 C C . TYR A 1 357 ? 20.692 9.840 -4.581 1.00 96.50 357 TYR A C 1
ATOM 2694 O O . TYR A 1 357 ? 20.497 10.811 -5.312 1.00 96.50 357 TYR A O 1
ATOM 2702 N N . LEU A 1 358 ? 19.747 9.375 -3.758 1.00 96.12 358 LEU A N 1
ATOM 2703 C CA . LEU A 1 358 ? 18.409 9.967 -3.663 1.00 96.12 358 LEU A CA 1
ATOM 2704 C C . LEU A 1 358 ? 18.461 11.458 -3.287 1.00 96.12 358 LEU A C 1
ATOM 2706 O O . LEU A 1 358 ? 17.788 12.270 -3.920 1.00 96.12 358 LEU A O 1
ATOM 2710 N N . LEU A 1 359 ? 19.291 11.836 -2.308 1.00 95.88 359 LEU A N 1
ATOM 2711 C CA . LEU A 1 359 ? 19.480 13.238 -1.924 1.00 95.88 359 LEU A CA 1
ATOM 2712 C C . LEU A 1 359 ? 20.086 14.073 -3.058 1.00 95.88 359 LEU A C 1
ATOM 2714 O O . LEU A 1 359 ? 19.643 15.196 -3.283 1.00 95.88 359 LEU A O 1
ATOM 2718 N N . SER A 1 360 ? 21.038 13.519 -3.812 1.00 95.25 360 SER A N 1
ATOM 2719 C CA . SER A 1 360 ? 21.623 14.213 -4.964 1.00 95.25 360 SER A CA 1
ATOM 2720 C C . SER A 1 360 ? 20.603 14.462 -6.082 1.00 95.25 360 SER A C 1
ATOM 2722 O O . SER A 1 360 ? 20.630 15.514 -6.720 1.00 95.25 360 SER A O 1
ATOM 2724 N N . LEU A 1 361 ? 19.662 13.532 -6.292 1.00 93.56 361 LEU A N 1
ATOM 2725 C CA . LEU A 1 361 ? 18.561 13.714 -7.237 1.00 93.56 361 LEU A CA 1
ATOM 2726 C C . LEU A 1 361 ? 17.603 14.811 -6.770 1.00 93.56 361 LEU A C 1
ATOM 2728 O O . LEU A 1 361 ? 17.198 15.648 -7.577 1.00 93.56 361 LEU A O 1
ATOM 2732 N N . LEU A 1 362 ? 17.266 14.837 -5.477 1.00 93.25 362 LEU A N 1
ATOM 2733 C CA . LEU A 1 362 ? 16.447 15.905 -4.898 1.00 93.25 362 LEU A CA 1
ATOM 2734 C C . LEU A 1 362 ? 17.118 17.265 -5.099 1.00 93.25 362 LEU A C 1
ATOM 2736 O O . LEU A 1 362 ? 16.512 18.139 -5.711 1.00 93.25 362 LEU A O 1
ATOM 2740 N N . GLU A 1 363 ? 18.384 17.412 -4.700 1.00 93.31 363 GLU A N 1
ATOM 2741 C CA . GLU A 1 363 ? 19.149 18.652 -4.873 1.00 93.31 363 GLU A CA 1
ATOM 2742 C C . GLU A 1 363 ? 19.217 19.081 -6.348 1.00 93.31 363 GLU A C 1
ATOM 2744 O O . GLU A 1 363 ? 19.048 20.259 -6.678 1.00 93.31 363 GLU A O 1
ATOM 2749 N N . PHE A 1 364 ? 19.421 18.134 -7.269 1.00 91.25 364 PHE A N 1
ATOM 2750 C CA . PHE A 1 364 ? 19.426 18.423 -8.701 1.00 91.25 364 PHE A CA 1
ATOM 2751 C C . PHE A 1 364 ? 18.089 19.014 -9.169 1.00 91.25 364 PHE A C 1
ATOM 2753 O O . PHE A 1 364 ? 18.079 20.063 -9.821 1.00 91.25 364 PHE A O 1
ATOM 2760 N N . TYR A 1 365 ? 16.962 18.383 -8.829 1.00 89.75 365 TYR A N 1
ATOM 2761 C CA . TYR A 1 365 ? 15.641 18.859 -9.245 1.00 89.75 365 TYR A CA 1
ATOM 2762 C C . TYR A 1 365 ? 15.169 20.103 -8.477 1.00 89.75 365 TYR A C 1
ATOM 2764 O O . TYR A 1 365 ? 14.346 20.850 -9.007 1.00 89.75 365 TYR A O 1
ATOM 2772 N N . GLU A 1 366 ? 15.679 20.365 -7.270 1.00 89.12 366 GLU A N 1
ATOM 2773 C CA . GLU A 1 366 ? 15.417 21.609 -6.527 1.00 89.12 366 GLU A CA 1
ATOM 2774 C C . GLU A 1 366 ? 16.077 22.798 -7.229 1.00 89.12 366 GLU A C 1
ATOM 2776 O O . GLU A 1 366 ? 15.475 23.863 -7.360 1.00 89.12 366 GLU A O 1
ATOM 2781 N N . ASN A 1 367 ? 17.292 22.597 -7.745 1.00 87.69 367 ASN A N 1
ATOM 2782 C CA . ASN A 1 367 ? 18.071 23.640 -8.405 1.00 87.69 367 ASN A CA 1
ATOM 2783 C C . ASN A 1 367 ? 17.686 23.877 -9.878 1.00 87.69 367 ASN A C 1
ATOM 2785 O O . ASN A 1 367 ? 17.991 24.941 -10.419 1.00 87.69 367 ASN A O 1
ATOM 2789 N N . ASN A 1 368 ? 17.043 22.907 -10.541 1.00 80.62 368 ASN A N 1
ATOM 2790 C CA . ASN A 1 368 ? 16.776 22.945 -11.989 1.00 80.62 368 ASN A CA 1
ATOM 2791 C C . ASN A 1 368 ? 15.284 22.882 -12.371 1.00 80.62 368 ASN A C 1
ATOM 2793 O O . ASN A 1 368 ? 14.964 22.908 -13.560 1.00 80.62 368 ASN A O 1
ATOM 2797 N N . GLY A 1 369 ? 14.365 22.783 -11.405 1.00 70.44 369 GLY A N 1
ATOM 2798 C CA . GLY A 1 369 ? 12.948 22.512 -11.661 1.00 70.44 369 GLY A CA 1
ATOM 2799 C C . GLY A 1 369 ? 11.964 23.421 -10.923 1.00 70.44 369 GLY A C 1
ATOM 2800 O O . GLY A 1 369 ? 12.326 24.293 -10.138 1.00 70.44 369 GLY A O 1
ATOM 2801 N N . SER A 1 370 ? 10.673 23.202 -11.185 1.00 65.50 370 SER A N 1
ATOM 2802 C CA . SER A 1 370 ? 9.601 23.724 -10.332 1.00 65.50 370 SER A CA 1
ATOM 2803 C C . SER A 1 370 ? 9.559 22.916 -9.037 1.00 65.50 370 SER A C 1
ATOM 2805 O O . SER A 1 370 ? 9.473 21.687 -9.092 1.00 65.50 370 SER A O 1
ATOM 2807 N N . SER A 1 371 ? 9.533 23.599 -7.889 1.00 66.69 371 SER A N 1
ATOM 2808 C CA . SER A 1 371 ? 9.445 22.963 -6.566 1.00 66.69 371 SER A CA 1
ATOM 2809 C C . SER A 1 371 ? 8.240 22.027 -6.408 1.00 66.69 371 SER A C 1
ATOM 2811 O O . SER A 1 371 ? 8.265 21.131 -5.570 1.00 66.69 371 SER A O 1
ATOM 2813 N N . LEU A 1 372 ? 7.194 22.202 -7.227 1.00 60.88 372 LEU A N 1
ATOM 2814 C CA . LEU A 1 372 ? 5.986 21.374 -7.203 1.00 60.88 372 LEU A CA 1
ATOM 2815 C C . LEU A 1 372 ? 6.229 19.924 -7.650 1.00 60.88 372 LEU A C 1
ATOM 2817 O O . LEU A 1 372 ? 5.481 19.044 -7.237 1.00 60.88 372 LEU A O 1
ATOM 2821 N N . PHE A 1 373 ? 7.263 19.662 -8.458 1.00 78.31 373 PHE A N 1
ATOM 2822 C CA . PHE A 1 373 ? 7.527 18.334 -9.032 1.00 78.31 373 PHE A CA 1
ATOM 2823 C C . PHE A 1 373 ? 8.879 17.745 -8.633 1.00 78.31 373 PHE A C 1
ATOM 2825 O O . PHE A 1 373 ? 9.201 16.637 -9.052 1.00 78.31 373 PHE A O 1
ATOM 2832 N N . THR A 1 374 ? 9.667 18.448 -7.816 1.00 84.12 374 THR A N 1
ATOM 2833 C CA . THR A 1 374 ? 11.012 18.017 -7.418 1.00 84.12 374 THR A CA 1
ATOM 2834 C C . THR A 1 374 ? 11.019 16.605 -6.842 1.00 84.12 374 THR A C 1
ATOM 2836 O O . THR A 1 374 ? 11.729 15.740 -7.349 1.00 84.12 374 THR A O 1
ATOM 2839 N N . LEU A 1 375 ? 10.211 16.360 -5.805 1.00 88.94 375 LEU A N 1
ATOM 2840 C CA . LEU A 1 375 ? 10.169 15.056 -5.145 1.00 88.94 375 LEU A CA 1
ATOM 2841 C C . LEU A 1 375 ? 9.705 13.960 -6.108 1.00 88.94 375 LEU A C 1
ATOM 2843 O O . LEU A 1 375 ? 10.271 12.870 -6.115 1.00 88.94 375 LEU A O 1
ATOM 2847 N N . ASN A 1 376 ? 8.707 14.266 -6.938 1.00 89.56 376 ASN A N 1
ATOM 2848 C CA . ASN A 1 376 ? 8.174 13.330 -7.918 1.00 89.56 376 ASN A CA 1
ATOM 2849 C C . ASN A 1 376 ? 9.252 12.931 -8.932 1.00 89.56 376 ASN A C 1
ATOM 2851 O O . ASN A 1 376 ? 9.596 11.766 -9.048 1.00 89.56 376 ASN A O 1
ATOM 2855 N N . ASN A 1 377 ? 9.890 13.901 -9.584 1.00 90.75 377 ASN A N 1
ATOM 2856 C CA . ASN A 1 377 ? 10.908 13.621 -10.594 1.00 90.75 377 ASN A CA 1
ATOM 2857 C C . ASN A 1 377 ? 12.133 12.901 -10.007 1.00 90.75 377 ASN A C 1
ATOM 2859 O O . ASN A 1 377 ? 12.648 11.968 -10.621 1.00 90.75 377 ASN A O 1
ATOM 2863 N N . ALA A 1 378 ? 12.577 13.299 -8.809 1.00 93.50 378 ALA A N 1
ATOM 2864 C CA . ALA A 1 378 ? 13.690 12.645 -8.127 1.00 93.50 378 ALA A CA 1
ATOM 2865 C C . ALA A 1 378 ? 13.369 11.183 -7.789 1.00 93.50 378 ALA A C 1
ATOM 2867 O O . ALA A 1 378 ? 14.185 10.299 -8.047 1.00 93.50 378 ALA A O 1
ATOM 2868 N N . THR A 1 379 ? 12.177 10.918 -7.247 1.00 94.62 379 THR A N 1
ATOM 2869 C CA . THR A 1 379 ? 11.763 9.552 -6.895 1.00 94.62 379 THR A CA 1
ATOM 2870 C C . THR A 1 379 ? 11.490 8.698 -8.127 1.00 94.62 379 THR A C 1
ATOM 2872 O O . THR A 1 379 ? 11.950 7.564 -8.152 1.00 94.62 379 THR A O 1
ATOM 2875 N N . HIS A 1 380 ? 10.877 9.241 -9.184 1.00 95.12 380 HIS A N 1
ATOM 2876 C CA . HIS A 1 380 ? 10.715 8.533 -10.456 1.00 95.12 380 HIS A CA 1
ATOM 2877 C C . HIS A 1 380 ? 12.080 8.121 -11.027 1.00 95.12 380 HIS A C 1
ATOM 2879 O O . HIS A 1 380 ? 12.290 6.951 -11.326 1.00 95.12 380 HIS A O 1
ATOM 2885 N N . LEU A 1 381 ? 13.052 9.039 -11.125 1.00 94.69 381 LEU A N 1
ATOM 2886 C CA . LEU A 1 381 ? 14.377 8.695 -11.655 1.00 94.69 381 LEU A CA 1
ATOM 2887 C C . LEU A 1 381 ? 15.112 7.680 -10.762 1.00 94.69 381 LEU A C 1
ATOM 2889 O O . LEU A 1 381 ? 15.779 6.778 -11.271 1.00 94.69 381 LEU A O 1
ATOM 2893 N N . TYR A 1 382 ? 14.957 7.778 -9.441 1.00 95.94 382 TYR A N 1
ATOM 2894 C CA . TYR A 1 382 ? 15.476 6.780 -8.508 1.00 95.94 382 TYR A CA 1
ATOM 2895 C C . TYR A 1 382 ? 14.853 5.391 -8.743 1.00 95.94 382 TYR A C 1
ATOM 2897 O O . TYR A 1 382 ? 15.568 4.389 -8.800 1.00 95.94 382 TYR A O 1
ATOM 2905 N N . MET A 1 383 ? 13.532 5.328 -8.933 1.00 96.44 383 MET A N 1
ATOM 2906 C CA . MET A 1 383 ? 12.800 4.093 -9.225 1.00 96.44 383 MET A CA 1
ATOM 2907 C C . MET A 1 383 ? 13.211 3.489 -10.565 1.00 96.44 383 MET A C 1
ATOM 2909 O O . MET A 1 383 ? 13.453 2.286 -10.628 1.00 96.44 383 MET A O 1
ATOM 2913 N N . VAL A 1 384 ? 13.398 4.306 -11.606 1.00 95.38 384 VAL A N 1
ATOM 2914 C CA . VAL A 1 384 ? 13.882 3.817 -12.906 1.00 95.38 384 VAL A CA 1
ATOM 2915 C C . VAL A 1 384 ? 15.235 3.113 -12.761 1.00 95.38 384 VAL A C 1
ATOM 2917 O O . VAL A 1 384 ? 15.439 2.039 -13.319 1.00 95.38 384 VAL A O 1
ATOM 2920 N N . ASN A 1 385 ? 16.157 3.682 -11.981 1.00 93.62 385 ASN A N 1
ATOM 2921 C CA . ASN A 1 385 ? 17.504 3.126 -11.839 1.00 93.62 385 ASN A CA 1
ATOM 2922 C C . ASN A 1 385 ? 17.571 1.868 -10.962 1.00 93.62 385 ASN A C 1
ATOM 2924 O O . ASN A 1 385 ? 18.478 1.059 -11.145 1.00 93.62 385 ASN A O 1
ATOM 2928 N N . LEU A 1 386 ? 16.674 1.725 -9.981 1.00 94.88 386 LEU A N 1
ATOM 2929 C CA . LEU A 1 386 ? 16.848 0.735 -8.909 1.00 94.88 386 LEU A CA 1
ATOM 2930 C C . LEU A 1 386 ? 15.649 -0.188 -8.674 1.00 94.88 386 LEU A C 1
ATOM 2932 O O . LEU A 1 386 ? 15.821 -1.215 -8.027 1.00 94.88 386 LEU A O 1
ATOM 2936 N N . HIS A 1 387 ? 14.459 0.156 -9.168 1.00 95.50 387 HIS A N 1
ATOM 2937 C CA . HIS A 1 387 ? 13.214 -0.540 -8.826 1.00 95.50 387 HIS A CA 1
ATOM 2938 C C . HIS A 1 387 ? 12.459 -1.117 -10.025 1.00 95.50 387 HIS A C 1
ATOM 2940 O O . HIS A 1 387 ? 11.606 -1.962 -9.800 1.00 95.50 387 HIS A O 1
ATOM 2946 N N . LEU A 1 388 ? 12.787 -0.781 -11.278 1.00 95.38 388 LEU A N 1
ATOM 2947 C CA . LEU A 1 388 ? 12.068 -1.347 -12.432 1.00 95.38 388 LEU A CA 1
ATOM 2948 C C . LEU A 1 388 ? 12.096 -2.871 -12.492 1.00 95.38 388 LEU A C 1
ATOM 2950 O O . LEU A 1 388 ? 11.050 -3.507 -12.557 1.00 95.38 388 LEU A O 1
ATOM 2954 N N . GLN A 1 389 ? 13.291 -3.459 -12.464 1.00 96.19 389 GLN A N 1
ATOM 2955 C CA . GLN A 1 389 ? 13.419 -4.911 -12.479 1.00 96.19 389 GLN A CA 1
ATOM 2956 C C . GLN A 1 389 ? 12.751 -5.544 -11.245 1.00 96.19 389 GLN A C 1
ATOM 2958 O O . GLN A 1 389 ? 11.938 -6.442 -11.447 1.00 96.19 389 GLN A O 1
ATOM 2963 N N . PRO A 1 390 ? 12.983 -5.060 -10.006 1.00 96.19 390 PRO A N 1
ATOM 2964 C CA . PRO A 1 390 ? 12.253 -5.551 -8.840 1.00 96.19 390 PRO A CA 1
ATOM 2965 C C . PRO A 1 390 ? 10.726 -5.483 -8.969 1.00 96.19 390 PRO A C 1
ATOM 2967 O O . PRO A 1 390 ? 10.057 -6.435 -8.582 1.00 96.19 390 PRO A O 1
ATOM 2970 N N . ILE A 1 391 ? 10.162 -4.393 -9.505 1.00 97.06 391 ILE A N 1
ATOM 2971 C CA . ILE A 1 391 ? 8.710 -4.265 -9.707 1.00 97.06 391 ILE A CA 1
ATOM 2972 C C . ILE A 1 391 ? 8.235 -5.294 -10.737 1.00 97.06 391 ILE A C 1
ATOM 2974 O O . ILE A 1 391 ? 7.264 -6.002 -10.490 1.00 97.06 391 ILE A O 1
ATOM 2978 N N . ALA A 1 392 ? 8.936 -5.430 -11.865 1.00 97.38 392 ALA A N 1
ATOM 2979 C CA . ALA A 1 392 ? 8.573 -6.391 -12.901 1.00 97.38 392 ALA A CA 1
ATOM 2980 C C . ALA A 1 392 ? 8.652 -7.840 -12.390 1.00 97.38 392 ALA A C 1
ATOM 2982 O O . ALA A 1 392 ? 7.767 -8.633 -12.689 1.00 97.38 392 ALA A O 1
ATOM 2983 N N . GLU A 1 393 ? 9.671 -8.183 -11.596 1.00 96.06 393 GLU A N 1
ATOM 2984 C CA . GLU A 1 393 ? 9.805 -9.494 -10.943 1.00 96.06 393 GLU A CA 1
ATOM 2985 C C . GLU A 1 393 ? 8.677 -9.735 -9.931 1.00 96.06 393 GLU A C 1
ATOM 2987 O O . GLU A 1 393 ? 8.106 -10.822 -9.882 1.00 96.06 393 GLU A O 1
ATOM 2992 N N . ALA A 1 394 ? 8.321 -8.709 -9.156 1.00 95.56 394 ALA A N 1
ATOM 2993 C CA . ALA A 1 394 ? 7.238 -8.755 -8.186 1.00 95.56 394 ALA A CA 1
ATOM 2994 C C . ALA A 1 394 ? 5.881 -9.016 -8.861 1.00 95.56 394 ALA A C 1
ATOM 2996 O O . ALA A 1 394 ? 5.168 -9.932 -8.458 1.00 95.56 394 ALA A O 1
ATOM 2997 N N . VAL A 1 395 ? 5.538 -8.270 -9.911 1.00 96.19 395 VAL A N 1
ATOM 2998 C CA . VAL A 1 395 ? 4.288 -8.483 -10.658 1.00 96.19 395 VAL A CA 1
ATOM 2999 C C . VAL A 1 395 ? 4.294 -9.836 -11.368 1.00 96.19 395 VAL A C 1
ATOM 3001 O O . VAL A 1 395 ? 3.327 -10.582 -11.278 1.00 96.19 395 VAL A O 1
ATOM 3004 N N . ARG A 1 396 ? 5.413 -10.204 -11.998 1.00 95.38 396 ARG A N 1
ATOM 3005 C CA . ARG A 1 396 ? 5.589 -11.502 -12.662 1.00 95.38 396 ARG A CA 1
ATOM 3006 C C . ARG A 1 396 ? 5.375 -12.693 -11.726 1.00 95.38 396 ARG A C 1
ATOM 3008 O O . ARG A 1 396 ? 4.879 -13.724 -12.165 1.00 95.38 396 ARG A O 1
ATOM 3015 N N . SER A 1 397 ? 5.741 -12.556 -10.452 1.00 93.62 397 SER A N 1
ATOM 3016 C CA . SER A 1 397 ? 5.547 -13.618 -9.459 1.00 93.62 397 SER A CA 1
ATOM 3017 C C . SER A 1 397 ? 4.079 -13.906 -9.131 1.00 93.62 397 SER A C 1
ATOM 3019 O O . SER A 1 397 ? 3.798 -14.983 -8.619 1.00 93.62 397 SER A O 1
ATOM 3021 N N . LEU A 1 398 ? 3.159 -12.976 -9.425 1.00 93.50 398 LEU A N 1
ATOM 3022 C CA . LEU A 1 398 ? 1.715 -13.223 -9.313 1.00 93.50 398 LEU A CA 1
ATOM 3023 C C . LEU A 1 398 ? 1.209 -14.142 -10.429 1.00 93.50 398 LEU A C 1
ATOM 3025 O O . LEU A 1 398 ? 0.273 -14.897 -10.218 1.00 93.50 398 LEU A O 1
ATOM 3029 N N . ASP A 1 399 ? 1.885 -14.106 -11.574 1.00 93.62 399 ASP A N 1
ATOM 3030 C CA . ASP A 1 399 ? 1.581 -14.883 -12.773 1.00 93.62 399 ASP A CA 1
ATOM 3031 C C . ASP A 1 399 ? 2.499 -16.117 -12.902 1.00 93.62 399 ASP A C 1
ATOM 3033 O O . ASP A 1 399 ? 2.943 -16.486 -13.991 1.00 93.62 399 ASP A O 1
ATOM 3037 N N . ASP A 1 400 ? 2.894 -16.701 -11.763 1.00 92.69 400 ASP A N 1
ATOM 3038 C CA . ASP A 1 400 ? 3.727 -17.911 -11.662 1.00 92.69 400 ASP A CA 1
ATOM 3039 C C . ASP A 1 400 ? 4.988 -17.912 -12.556 1.00 92.69 400 ASP A C 1
ATOM 3041 O O . ASP A 1 400 ? 5.453 -18.955 -13.031 1.00 92.69 400 ASP A O 1
ATOM 3045 N N . ASP A 1 401 ? 5.573 -16.733 -12.796 1.00 94.69 401 ASP A N 1
ATOM 3046 C CA . ASP A 1 401 ? 6.737 -16.557 -13.667 1.00 94.69 401 ASP A CA 1
ATOM 3047 C C . ASP A 1 401 ? 6.544 -17.051 -15.124 1.00 94.69 401 ASP A C 1
ATOM 3049 O O . ASP A 1 401 ? 7.538 -17.328 -15.815 1.00 94.69 401 ASP A O 1
ATOM 3053 N N . LEU A 1 402 ? 5.300 -17.126 -15.619 1.00 95.94 402 LEU A N 1
ATOM 3054 C CA . LEU A 1 402 ? 4.925 -17.805 -16.867 1.00 95.94 402 LEU A CA 1
ATOM 3055 C C . LEU A 1 402 ? 5.669 -17.291 -18.110 1.00 95.94 402 LEU A C 1
ATOM 3057 O O . LEU A 1 402 ? 6.141 -18.084 -18.935 1.00 95.94 402 LEU A O 1
ATOM 3061 N N . TYR A 1 403 ? 5.830 -15.972 -18.236 1.00 97.56 403 TYR A N 1
ATOM 3062 C CA . TYR A 1 403 ? 6.531 -15.345 -19.360 1.00 97.56 403 TYR A CA 1
ATOM 3063 C C . TYR A 1 403 ? 7.909 -14.791 -18.965 1.00 97.56 403 TYR A C 1
ATOM 3065 O O . TYR A 1 403 ? 8.193 -14.580 -17.788 1.00 97.56 403 TYR A O 1
ATOM 3073 N N . PRO A 1 404 ? 8.822 -14.526 -19.921 1.00 98.19 404 PRO A N 1
ATOM 3074 C CA . PRO A 1 404 ? 10.078 -13.829 -19.636 1.00 98.19 404 PRO A CA 1
ATOM 3075 C C . PRO A 1 404 ? 9.859 -12.430 -19.041 1.00 98.19 404 PRO A C 1
ATOM 3077 O O . PRO A 1 404 ? 8.955 -11.723 -19.481 1.00 98.19 404 PRO A O 1
ATOM 3080 N N . LEU A 1 405 ? 10.759 -11.983 -18.154 1.00 98.00 405 LEU A N 1
ATOM 3081 C CA . LEU A 1 405 ? 10.678 -10.694 -17.440 1.00 98.00 405 LEU A CA 1
ATOM 3082 C C . LEU A 1 405 ? 10.349 -9.485 -18.338 1.00 98.00 405 LEU A C 1
ATOM 3084 O O . LEU A 1 405 ? 9.594 -8.608 -17.935 1.00 98.00 405 LEU A O 1
ATOM 3088 N N . SER A 1 406 ? 10.844 -9.461 -19.581 1.00 98.06 406 SER A N 1
ATOM 3089 C CA . SER A 1 406 ? 10.557 -8.405 -20.566 1.00 98.06 406 SER A CA 1
ATOM 3090 C C . SER A 1 406 ? 9.066 -8.170 -20.842 1.00 98.06 406 SER A C 1
ATOM 3092 O O . SER A 1 406 ? 8.713 -7.089 -21.300 1.00 98.06 406 SER A O 1
ATOM 3094 N N . HIS A 1 407 ? 8.204 -9.159 -20.588 1.00 98.31 407 HIS A N 1
ATOM 3095 C CA . HIS A 1 407 ? 6.750 -9.047 -20.748 1.00 98.31 407 HIS A CA 1
ATOM 3096 C C . HIS A 1 407 ? 6.094 -8.266 -19.603 1.00 98.31 407 HIS A C 1
ATOM 3098 O O . HIS A 1 407 ? 5.023 -7.714 -19.794 1.00 98.31 407 HIS A O 1
ATOM 3104 N N . TYR A 1 408 ? 6.757 -8.151 -18.452 1.00 98.31 408 TYR A N 1
ATOM 3105 C CA . TYR A 1 408 ? 6.253 -7.437 -17.272 1.00 98.31 408 TYR A CA 1
ATOM 3106 C C . TYR A 1 408 ? 6.968 -6.096 -17.056 1.00 98.31 408 TYR A C 1
ATOM 3108 O O . TYR A 1 408 ? 6.541 -5.286 -16.241 1.00 98.31 408 TYR A O 1
ATOM 3116 N N . MET A 1 409 ? 8.039 -5.819 -17.813 1.00 98.12 409 MET A N 1
ATOM 3117 C CA . MET A 1 409 ? 8.795 -4.562 -17.713 1.00 98.12 409 MET A CA 1
ATOM 3118 C C . MET A 1 409 ? 7.942 -3.322 -17.987 1.00 98.12 409 MET A C 1
ATOM 3120 O O . MET A 1 409 ? 8.228 -2.274 -17.420 1.00 98.12 409 MET A O 1
ATOM 3124 N N . TRP A 1 410 ? 6.906 -3.424 -18.829 1.00 97.62 410 TRP A N 1
ATOM 3125 C CA . TRP A 1 410 ? 5.985 -2.306 -19.052 1.00 97.62 410 TRP A CA 1
ATOM 3126 C C . TRP A 1 410 ? 5.202 -1.951 -17.786 1.00 97.62 410 TRP A C 1
ATOM 3128 O O . TRP A 1 410 ? 5.148 -0.780 -17.438 1.00 97.62 410 TRP A O 1
ATOM 3138 N N . LEU A 1 411 ? 4.700 -2.950 -17.051 1.00 97.25 411 LEU A N 1
ATOM 3139 C CA . LEU A 1 411 ? 3.955 -2.751 -15.798 1.00 97.25 411 LEU A CA 1
ATOM 3140 C C . LEU A 1 411 ? 4.814 -2.080 -14.716 1.00 97.25 411 LEU A C 1
ATOM 3142 O O . LEU A 1 411 ? 4.311 -1.364 -13.861 1.00 97.25 411 LEU A O 1
ATOM 3146 N N . ALA A 1 412 ? 6.133 -2.284 -14.762 1.00 96.62 412 ALA A N 1
ATOM 3147 C CA . ALA A 1 412 ? 7.070 -1.563 -13.906 1.00 96.62 412 ALA A CA 1
ATOM 3148 C C . ALA A 1 412 ? 7.375 -0.139 -14.394 1.00 96.62 412 ALA A C 1
ATOM 3150 O O . ALA A 1 412 ? 7.692 0.732 -13.586 1.00 96.62 412 ALA A O 1
ATOM 3151 N N . LEU A 1 413 ? 7.355 0.075 -15.712 1.00 96.19 413 LEU A N 1
ATOM 3152 C CA . LEU A 1 413 ? 7.738 1.327 -16.362 1.00 96.19 413 LEU A CA 1
ATOM 3153 C C . LEU A 1 413 ? 6.588 2.336 -16.452 1.00 96.19 413 LEU A C 1
ATOM 3155 O O . LEU A 1 413 ? 6.855 3.518 -16.657 1.00 96.19 413 LEU A O 1
ATOM 3159 N N . GLU A 1 414 ? 5.346 1.892 -16.299 1.00 93.00 414 GLU A N 1
ATOM 3160 C CA . GLU A 1 414 ? 4.158 2.741 -16.332 1.00 93.00 414 GLU A CA 1
ATOM 3161 C C . GLU A 1 414 ? 4.278 3.919 -15.347 1.00 93.00 414 GLU A C 1
ATOM 3163 O O . GLU A 1 414 ? 4.606 3.761 -14.167 1.00 93.00 414 GLU A O 1
ATOM 3168 N N . GLY A 1 415 ? 4.121 5.139 -15.869 1.00 89.81 415 GLY A N 1
ATOM 3169 C CA . GLY A 1 415 ? 4.325 6.391 -15.127 1.00 89.81 415 GLY A CA 1
ATOM 3170 C C . GLY A 1 415 ? 5.794 6.817 -14.947 1.00 89.81 415 GLY A C 1
ATOM 3171 O O . GLY A 1 415 ? 6.073 7.921 -14.463 1.00 89.81 415 GLY A O 1
ATOM 3172 N N . LEU A 1 416 ? 6.758 5.989 -15.356 1.00 94.00 416 LEU A N 1
ATOM 3173 C CA . LEU A 1 416 ? 8.201 6.242 -15.283 1.00 94.00 416 LEU A CA 1
ATOM 3174 C C . LEU A 1 416 ? 8.862 6.467 -16.656 1.00 94.00 416 LEU A C 1
ATOM 3176 O O . LEU A 1 416 ? 10.046 6.809 -16.714 1.00 94.00 416 LEU A O 1
ATOM 3180 N N . GLU A 1 417 ? 8.126 6.344 -17.761 1.00 92.06 417 GLU A N 1
ATOM 3181 C CA . GLU A 1 417 ? 8.628 6.408 -19.142 1.00 92.06 417 GLU A CA 1
ATOM 3182 C C . GLU A 1 417 ? 9.349 7.729 -19.412 1.00 92.06 417 GLU A C 1
ATOM 3184 O O . GLU A 1 417 ? 10.435 7.769 -19.993 1.00 92.06 417 GLU A O 1
ATOM 3189 N N . THR A 1 418 ? 8.763 8.832 -18.939 1.00 89.19 418 THR A N 1
ATOM 3190 C CA . THR A 1 418 ? 9.357 10.164 -19.097 1.00 89.19 418 THR A CA 1
ATOM 3191 C C . THR A 1 418 ? 10.695 10.259 -18.365 1.00 89.19 418 THR A C 1
ATOM 3193 O O . THR A 1 418 ? 11.657 10.780 -18.926 1.00 89.19 418 THR A O 1
ATOM 3196 N N . ALA A 1 419 ? 10.789 9.729 -17.143 1.00 91.19 419 ALA A N 1
ATOM 3197 C CA . ALA A 1 419 ? 12.033 9.733 -16.377 1.00 91.19 419 ALA A CA 1
ATOM 3198 C C . ALA A 1 419 ? 13.090 8.813 -17.011 1.00 91.19 419 ALA A C 1
ATOM 3200 O O . ALA A 1 419 ? 14.259 9.189 -17.084 1.00 91.19 419 ALA A O 1
ATOM 3201 N N . ALA A 1 420 ? 12.680 7.653 -17.533 1.00 91.88 420 ALA A N 1
ATOM 3202 C CA . ALA A 1 420 ? 13.567 6.725 -18.227 1.00 91.88 420 ALA A CA 1
ATOM 3203 C C . ALA A 1 420 ? 14.160 7.319 -19.512 1.00 91.88 420 ALA A C 1
ATOM 3205 O O . ALA A 1 420 ? 15.362 7.178 -19.753 1.00 91.88 420 ALA A O 1
ATOM 3206 N N . ASN A 1 421 ? 13.346 8.043 -20.284 1.00 87.62 421 ASN A N 1
ATOM 3207 C CA . ASN A 1 421 ? 13.772 8.730 -21.504 1.00 87.62 421 ASN A CA 1
ATOM 3208 C C . ASN A 1 421 ? 14.620 9.980 -21.234 1.00 87.62 421 ASN A C 1
ATOM 3210 O O . ASN A 1 421 ? 15.480 10.330 -22.040 1.00 87.62 421 ASN A O 1
ATOM 3214 N N . GLN A 1 422 ? 14.376 10.675 -20.120 1.00 85.62 422 GLN A N 1
ATOM 3215 C CA . GLN A 1 422 ? 15.109 11.889 -19.744 1.00 85.62 422 GLN A CA 1
ATOM 3216 C C . GLN A 1 422 ? 16.409 11.616 -18.981 1.00 85.62 422 GLN A C 1
ATOM 3218 O O . GLN A 1 422 ? 17.205 12.542 -18.797 1.00 85.62 422 GLN A O 1
ATOM 3223 N N . ALA A 1 423 ? 16.644 10.378 -18.538 1.00 86.62 423 ALA A N 1
ATOM 3224 C CA . ALA A 1 423 ? 17.930 9.976 -17.988 1.00 86.62 423 ALA A CA 1
ATOM 3225 C C . ALA A 1 423 ? 19.061 10.249 -19.000 1.00 86.62 423 ALA A C 1
ATOM 3227 O O . ALA A 1 423 ? 18.845 10.264 -20.213 1.00 86.62 423 ALA A O 1
ATOM 3228 N N . ASN A 1 424 ? 20.280 10.497 -18.513 1.00 82.81 424 ASN A N 1
ATOM 3229 C CA . ASN A 1 424 ? 21.431 10.771 -19.374 1.00 82.81 424 ASN A CA 1
ATOM 3230 C C . ASN A 1 424 ? 22.616 9.840 -19.047 1.00 82.81 424 ASN A C 1
ATOM 3232 O O . ASN A 1 424 ? 23.303 10.079 -18.049 1.00 82.81 424 ASN A O 1
ATOM 3236 N N . PRO A 1 425 ? 22.895 8.824 -19.889 1.00 88.44 425 PRO A N 1
ATOM 3237 C CA . PRO A 1 425 ? 22.132 8.455 -21.090 1.00 88.44 425 PRO A CA 1
ATOM 3238 C C . PRO A 1 425 ? 20.728 7.910 -20.750 1.00 88.44 425 PRO A C 1
ATOM 3240 O O . PRO A 1 425 ? 20.519 7.492 -19.608 1.00 88.44 425 PRO A O 1
ATOM 3243 N N . PRO A 1 426 ? 19.780 7.898 -21.713 1.00 91.38 426 PRO A N 1
ATOM 3244 C CA . PRO A 1 426 ? 18.482 7.254 -21.524 1.00 91.38 426 PRO A CA 1
ATOM 3245 C C . PRO A 1 426 ? 18.658 5.806 -21.073 1.00 91.38 426 PRO A C 1
ATOM 3247 O O . PRO A 1 426 ? 19.550 5.112 -21.569 1.00 91.38 426 PRO A O 1
ATOM 3250 N N . ILE A 1 427 ? 17.829 5.364 -20.125 1.00 93.12 427 ILE A N 1
ATOM 3251 C CA . ILE A 1 427 ? 17.957 4.019 -19.537 1.00 93.12 427 ILE A CA 1
ATOM 3252 C C . ILE A 1 427 ? 17.466 2.952 -20.516 1.00 93.12 427 ILE A C 1
ATOM 3254 O O . ILE A 1 427 ? 18.063 1.881 -20.603 1.00 93.12 427 ILE A O 1
ATOM 3258 N N . PHE A 1 428 ? 16.447 3.288 -21.305 1.00 93.31 428 PHE A N 1
ATOM 3259 C CA . PHE A 1 428 ? 15.997 2.502 -22.446 1.00 93.31 428 PHE A CA 1
ATOM 3260 C C . PHE A 1 428 ? 15.932 3.381 -23.685 1.00 93.31 428 PHE A C 1
ATOM 3262 O O . PHE A 1 428 ? 15.744 4.596 -23.613 1.00 93.31 428 PHE A O 1
ATOM 3269 N N . THR A 1 429 ? 16.070 2.749 -24.839 1.00 92.88 429 THR A N 1
ATOM 3270 C CA . THR A 1 429 ? 15.748 3.357 -26.125 1.00 92.88 429 THR A CA 1
ATOM 3271 C C . THR A 1 429 ? 14.235 3.369 -26.350 1.00 92.88 429 THR A C 1
ATOM 3273 O O . THR A 1 429 ? 13.522 2.484 -25.874 1.00 92.88 429 THR A O 1
ATOM 3276 N N . ASP A 1 430 ? 13.737 4.302 -27.168 1.00 92.06 430 ASP A N 1
ATOM 3277 C CA . ASP A 1 430 ? 12.320 4.333 -27.572 1.00 92.06 430 ASP A CA 1
ATOM 3278 C C . ASP A 1 430 ? 11.849 2.989 -28.165 1.00 92.06 430 ASP A C 1
ATOM 3280 O O . ASP A 1 430 ? 10.700 2.584 -27.993 1.00 92.06 430 ASP A O 1
ATOM 3284 N N . ALA A 1 431 ? 12.749 2.272 -28.850 1.00 95.44 431 ALA A N 1
ATOM 3285 C CA . ALA A 1 431 ? 12.469 0.960 -29.425 1.00 95.44 431 ALA A CA 1
ATOM 3286 C C . ALA A 1 431 ? 12.282 -0.130 -28.356 1.00 95.44 431 ALA A C 1
ATOM 3288 O O . ALA A 1 431 ? 11.425 -0.996 -28.516 1.00 95.44 431 ALA A O 1
ATOM 3289 N N . GLU A 1 432 ? 13.056 -0.092 -27.269 1.00 95.50 432 GLU A N 1
ATOM 3290 C CA . GLU A 1 432 ? 12.898 -1.016 -26.140 1.00 95.50 432 GLU A CA 1
ATOM 3291 C C . GLU A 1 432 ? 11.600 -0.742 -25.381 1.00 95.50 432 GLU A C 1
ATOM 3293 O O . GLU A 1 432 ? 10.855 -1.681 -25.114 1.00 95.50 432 GLU A O 1
ATOM 3298 N N . ILE A 1 433 ? 11.276 0.529 -25.121 1.00 94.88 433 ILE A N 1
ATOM 3299 C CA . ILE A 1 433 ? 10.013 0.913 -24.471 1.00 94.88 433 ILE A CA 1
ATOM 3300 C C . ILE A 1 433 ? 8.816 0.445 -25.306 1.00 94.88 433 ILE A C 1
ATOM 3302 O O . ILE A 1 433 ? 7.923 -0.223 -24.784 1.00 94.88 433 ILE A O 1
ATOM 3306 N N . ALA A 1 434 ? 8.827 0.708 -26.618 1.00 95.62 434 ALA A N 1
ATOM 3307 C CA . ALA A 1 434 ? 7.786 0.226 -27.525 1.00 95.62 434 ALA A CA 1
ATOM 3308 C C . ALA A 1 434 ? 7.706 -1.312 -27.557 1.00 95.62 434 ALA A C 1
ATOM 3310 O O . ALA A 1 434 ? 6.618 -1.879 -27.673 1.00 95.62 434 ALA A O 1
ATOM 3311 N N . SER A 1 435 ? 8.845 -2.002 -27.426 1.00 97.44 435 SER A N 1
ATOM 3312 C CA . SER A 1 435 ? 8.872 -3.460 -27.310 1.00 97.44 435 SER A CA 1
ATOM 3313 C C . SER A 1 435 ? 8.209 -3.934 -26.018 1.00 97.44 435 SER A C 1
ATOM 3315 O O . SER A 1 435 ? 7.388 -4.844 -26.082 1.00 97.44 435 SER A O 1
ATOM 3317 N N . PHE A 1 436 ? 8.521 -3.343 -24.861 1.00 97.69 436 PHE A N 1
ATOM 3318 C CA . PHE A 1 436 ? 7.883 -3.710 -23.590 1.00 97.69 436 PHE A CA 1
ATOM 3319 C C . PHE A 1 436 ? 6.372 -3.479 -23.639 1.00 97.69 436 PHE A C 1
ATOM 3321 O O . PHE A 1 436 ? 5.609 -4.380 -23.297 1.00 97.69 436 PHE A O 1
ATOM 3328 N N . GLN A 1 437 ? 5.942 -2.331 -24.170 1.00 96.12 437 GLN A N 1
ATOM 3329 C CA . GLN A 1 437 ? 4.527 -2.007 -24.349 1.00 96.12 437 GLN A CA 1
ATOM 3330 C C . GLN A 1 437 ? 3.805 -2.999 -25.274 1.00 96.12 437 GLN A C 1
ATOM 3332 O O . GLN A 1 437 ? 2.632 -3.304 -25.082 1.00 96.12 437 GLN A O 1
ATOM 3337 N N . SER A 1 438 ? 4.485 -3.531 -26.293 1.00 97.50 438 SER A N 1
ATOM 3338 C CA . SER A 1 438 ? 3.897 -4.570 -27.141 1.00 97.50 438 SER A CA 1
ATOM 3339 C C . SER A 1 438 ? 3.805 -5.916 -26.422 1.00 97.50 438 SER A C 1
ATOM 3341 O O . SER A 1 438 ? 2.815 -6.623 -26.609 1.00 97.50 438 SER A O 1
ATOM 3343 N N . LEU A 1 439 ? 4.838 -6.291 -25.659 1.00 98.12 439 LEU A N 1
ATOM 3344 C CA . LEU A 1 439 ? 4.954 -7.608 -25.025 1.00 98.12 439 LEU A CA 1
ATOM 3345 C C . LEU A 1 439 ? 4.003 -7.786 -23.841 1.00 98.12 439 LEU A C 1
ATOM 3347 O O . LEU A 1 439 ? 3.555 -8.907 -23.616 1.00 98.12 439 LEU A O 1
ATOM 3351 N N . VAL A 1 440 ? 3.661 -6.709 -23.128 1.00 97.75 440 VAL A N 1
ATOM 3352 C CA . VAL A 1 440 ? 2.767 -6.768 -21.958 1.00 97.75 440 VAL A CA 1
ATOM 3353 C C . VAL A 1 440 ? 1.374 -7.295 -22.286 1.00 97.75 440 VAL A C 1
ATOM 3355 O O . VAL A 1 440 ? 0.749 -7.944 -21.462 1.00 97.75 440 VAL A O 1
ATOM 3358 N N . ASN A 1 441 ? 0.906 -7.127 -23.525 1.00 97.06 441 ASN A N 1
ATOM 3359 C CA . ASN A 1 441 ? -0.398 -7.648 -23.932 1.00 97.06 441 ASN A CA 1
ATOM 3360 C C . ASN A 1 441 ? -0.479 -9.180 -23.896 1.00 97.06 441 ASN A C 1
ATOM 3362 O O . ASN A 1 441 ? -1.581 -9.708 -23.966 1.00 97.06 441 ASN A O 1
ATOM 3366 N N . ILE A 1 442 ? 0.653 -9.890 -23.848 1.00 97.25 442 ILE A N 1
ATOM 3367 C CA . ILE A 1 442 ? 0.666 -11.352 -23.768 1.00 97.25 442 ILE A CA 1
ATOM 3368 C C . ILE A 1 442 ? 0.178 -11.811 -22.385 1.00 97.25 442 ILE A C 1
ATOM 3370 O O . ILE A 1 442 ? -0.881 -12.425 -22.364 1.00 97.25 442 ILE A O 1
ATOM 3374 N N . PRO A 1 443 ? 0.845 -11.481 -21.256 1.00 96.62 443 PRO A N 1
ATOM 3375 C CA . PRO A 1 443 ? 0.348 -11.861 -19.929 1.00 96.62 443 PRO A CA 1
ATOM 3376 C C . PRO A 1 443 ? -0.986 -11.197 -19.559 1.00 96.62 443 PRO A C 1
ATOM 3378 O O . PRO A 1 443 ? -1.708 -11.714 -18.727 1.00 96.62 443 PRO A O 1
ATOM 3381 N N . LEU A 1 444 ? -1.343 -10.056 -20.163 1.00 94.94 444 LEU A N 1
ATOM 3382 C CA . LEU A 1 444 ? -2.626 -9.397 -19.877 1.00 94.94 444 LEU A CA 1
ATOM 3383 C C . LEU A 1 444 ? -3.836 -10.010 -20.602 1.00 94.94 444 LEU A C 1
ATOM 3385 O O . LEU A 1 444 ? -4.968 -9.681 -20.263 1.00 94.94 444 LEU A O 1
ATOM 3389 N N . ASN A 1 445 ? -3.622 -10.818 -21.645 1.00 93.62 445 ASN A N 1
ATOM 3390 C CA . ASN A 1 445 ? -4.700 -11.385 -22.468 1.00 93.62 445 ASN A CA 1
ATOM 3391 C C . ASN A 1 445 ? -4.512 -12.886 -22.720 1.00 93.62 445 ASN A C 1
ATOM 3393 O O . ASN A 1 445 ? -4.965 -13.395 -23.753 1.00 93.62 445 ASN A O 1
ATOM 3397 N N . ASP A 1 446 ? -3.773 -13.575 -21.857 1.00 90.38 446 ASP A N 1
ATOM 3398 C CA . ASP A 1 446 ? -3.665 -15.021 -21.944 1.00 90.38 446 ASP A CA 1
ATOM 3399 C C . ASP A 1 446 ? -4.902 -15.703 -21.330 1.00 90.38 446 ASP A C 1
ATOM 3401 O O . ASP A 1 446 ? -5.894 -15.062 -20.984 1.00 90.38 446 ASP A O 1
ATOM 3405 N N . ASP A 1 447 ? -4.874 -17.034 -21.275 1.00 89.44 447 ASP A N 1
ATOM 3406 C CA . ASP A 1 447 ? -5.964 -17.824 -20.700 1.00 89.44 447 ASP A CA 1
ATOM 3407 C C . ASP A 1 447 ? -5.782 -18.051 -19.179 1.00 89.44 447 ASP A C 1
ATOM 3409 O O . ASP A 1 447 ? -6.517 -18.854 -18.596 1.00 89.44 447 ASP A O 1
ATOM 3413 N N . GLN A 1 448 ? -4.790 -17.414 -18.535 1.00 87.56 448 GLN A N 1
ATOM 3414 C CA . GLN A 1 448 ? -4.559 -17.534 -17.094 1.00 87.56 448 GLN A CA 1
ATOM 3415 C C . GLN A 1 448 ? -5.341 -16.462 -16.344 1.00 87.56 448 GLN A C 1
ATOM 3417 O O . GLN A 1 448 ? -4.962 -15.295 -16.294 1.00 87.56 448 GLN A O 1
ATOM 3422 N N . ASN A 1 449 ? -6.423 -16.884 -15.694 1.00 83.06 449 ASN A N 1
ATOM 3423 C CA . ASN A 1 449 ? -7.123 -16.014 -14.759 1.00 83.06 449 ASN A CA 1
ATOM 3424 C C . ASN A 1 449 ? -6.282 -15.835 -13.494 1.00 83.06 449 ASN A C 1
ATOM 3426 O O . ASN A 1 449 ? -5.985 -16.811 -12.800 1.00 83.06 449 ASN A O 1
ATOM 3430 N N . GLN A 1 450 ? -5.974 -14.588 -13.159 1.00 87.44 450 GLN A N 1
ATOM 3431 C CA . GLN A 1 450 ? -5.408 -14.237 -11.865 1.00 87.44 450 GLN A CA 1
ATOM 3432 C C . GLN A 1 450 ? -6.508 -14.275 -10.792 1.00 87.44 450 GLN A C 1
ATOM 3434 O O . GLN A 1 450 ? -7.689 -14.068 -11.083 1.00 87.44 450 GLN A O 1
ATOM 3439 N N . GLU A 1 451 ? -6.124 -14.496 -9.530 1.00 87.25 451 GLU A N 1
ATOM 3440 C CA . GLU A 1 451 ? -7.055 -14.669 -8.395 1.00 87.25 451 GLU A CA 1
ATOM 3441 C C . GLU A 1 451 ? -8.042 -13.497 -8.215 1.00 87.25 451 GLU A C 1
ATOM 3443 O O . GLU A 1 451 ? -9.138 -13.689 -7.696 1.00 87.25 451 GLU A O 1
ATOM 3448 N N . CYS A 1 452 ? -7.688 -12.304 -8.699 1.00 93.62 452 CYS A N 1
ATOM 3449 C CA . CYS A 1 452 ? -8.489 -11.090 -8.568 1.00 93.62 452 CYS A CA 1
ATOM 3450 C C . CYS A 1 452 ? -9.092 -10.583 -9.884 1.00 93.62 452 CYS A C 1
ATOM 3452 O O . CYS A 1 452 ? -9.508 -9.431 -9.917 1.00 93.62 452 CYS A O 1
ATOM 3454 N N . ASP A 1 453 ? -9.124 -11.365 -10.970 1.00 86.00 453 ASP A N 1
ATOM 3455 C CA . ASP A 1 453 ? -9.609 -10.874 -12.273 1.00 86.00 453 ASP A CA 1
ATOM 3456 C C . ASP A 1 453 ? -11.138 -10.774 -12.414 1.00 86.00 453 ASP A C 1
ATOM 3458 O O . ASP A 1 453 ? -11.600 -10.079 -13.327 1.00 86.00 453 ASP A O 1
ATOM 3462 N N . GLU A 1 454 ? -11.904 -11.409 -11.519 1.00 75.62 454 GLU A N 1
ATOM 3463 C CA . GLU A 1 454 ? -13.381 -11.473 -11.547 1.00 75.62 454 GLU A CA 1
ATOM 3464 C C . GLU A 1 454 ? -14.111 -10.282 -10.902 1.00 75.62 454 GLU A C 1
ATOM 3466 O O . GLU A 1 454 ? -13.642 -9.742 -9.873 1.00 75.62 454 GLU A O 1
#

pLDDT: mean 74.29, std 23.11, range [23.78, 98.31]

Foldseek 3Di:
DDWDDDPPDTFDKDKDWDADPVLVPDCVQADPVGHGHDDPVPGHGKIFIAHPVRHTPDIPDPPPDDDKDKDKDKDKDKFKWACPPPDIDGDDPPGDHDIDIDIDIDMDIDIDDDDPDDDDDDDDDDDDDDDDDDPPDDDDDPDFDDDPNDGDPDPPPDDDPPPPPDPDPPPDLQLVCLVVLCVLLVPDPVLSVLCNPPVLSVLSVLLSVLCVVPVPLSLLSNVSSVQSSQVWDADSQLSETEHPQRPPFLLNVLLVLLVPFPLVLSCQLSVCSHHVFNQEHEYEHEDDDPDNPDQWDWDADPRSRYIYIYGYPVQSLAASLLSLLSVSLNSLLSRLVSCVVVVQDGRPGDDPVLSVQLVVQLVVCVVVHDPVCSSVLSSLLSCLVPPLLSSLVSSCVLVVVPDPSLLSSLSNCVVSVVSQVPDVVRVDDPVSNVSNVVSVVDSRPDPDHGPSRD

Sequence (454 aa):
MHLIETGSNYIAYIIRYIPDYNWFNNLDNYTPEGDLVLDLSTFQGDKIKYSLEREVIWTTIPVDTARGGWIEVCTFSSVATCDYGTSIHDRGPRCGGSLGTRLVKSCSSAYTGSGSGWGNEGGDDTSNGGGYASNNNCEEVTGTLIQDSQPISGVDTGCAVNNVTGVIAIGVLDCISLQQVAETLVLNPILASCLQDPNKCAEVGQLFDFLEANPSETAFAKAAAQAICEGGEVDFEDKIIKDSSFAGTKGDCVYELLKTTNNNLFKNVLETFTNGTAKYKLKLFVGGLQNNTNEAQTTFNQVTGMMEIRFSVSALTQSTLEIAGTIIHEGIHAELKRIIMNGNNGPNPLSQSHYDYLLSLLEFYENNGSSLFTLNNATHLYMVNLHLQPIAEAVRSLDDDLYPLSHYMWLALEGLETAANQANPPIFTDAEIASFQSLVNIPLNDDQNQECDE

Radius of gyration: 32.63 Å; chains: 1; bounding box: 60×65×106 Å